Protein AF-A0A090R967-F1 (afdb_monomer_lite)

Sequence (434 aa):
MTPNPIERNLGIENNVPAENEMFYNRILKGMDFWNASFFCGSAAVIRRTALEDVGGIATQTITEDADTALNMHAKGWDSAYINKAMIAGLSPDTFGAYVTQRSRWAQGMIQIFMLNNPVLKRGLSWPQKICYLNSTIFWFFPLFRVVYLLAPLAYLLFDLQIFVGNASDFVAYAIPHLIISILINQQLFGKTRNTLFSEFYETILSVFLFLPVLSVIVSPRKPSFTVTPKGETTDHTHFSSLTPVLVGLTAIVAAAECWGVYRYMSYPIEQGQLAIVLVFNTLNLLLAMVCLGASLEKRQRRIEPRTECETQALIQINSQQSHATLNNASLSGARLTVHGNDHDLAPGDVFELTCYVAKPKQSQQEKAHLKPYRFAMRVHEASYLADGQSVHCELVDKTVTACGCLPTSHMVSAVAGKLVVNLKNNKRKVFHMP

pLDDT: mean 85.1, std 17.79, range [20.39, 98.56]

Organism: NCBI:txid754436

Secondary structure (DSSP, 8-state):
-PPPHHHHHHT-TTTS--TTHHIIIIIHHHHHHTT-----SSS----HHHHHHTTSS--SSS-HHHHHHHHHHHTT------------PPPPSSHHHHHHHHHHHHHHHHHHHHHS-TTT-TT--HHHHHHHHHHHHGGGHHHHHHHHHHHHHHHHHH--------HHHIIIIIHHHHHHHHHHHHHHHTTTS-TTHHHHHHHHHHHHHHHHHHHHHH-TT-----PPP-S--BSS-EE-TTHHHHHHHHHHHHHHHHHHHHHHHH-GGGHHHHHHHHHHHHHHHHHHHHHHHHTEE--B--SSPPEEEEEEEEEEETTEEEEEEEEEE-SSEEEEEEESSS-PPPTT-EEEEEEEEEPPPSSTTS---EEEEEEEEEEEEEEEETTEEEEEEEES-SS---SSPPPTHHHHHHHHHHHHHHHHH---------

Foldseek 3Di:
DPAALLCVLLVNRVPAFHPCLQCLVFLLQVLLVVQQNWFQPDPDDDDPVLCVVLVHFDDQFLRSGRLSRLSSQLVVDGDHHDSFPPDDDDHAQAPVLNLLVLLRLLLRLLLCCVPVNLCPRHSHDPSNSVSSVVSSVVSCLLVVLVCLLCVLVCCLPPVDCPDDDFLVVCVVPVVVVVVVVQVVCCVRDVVRGPPCVVVLVSNLSSLSNVVSNVCCVVPVRPDDDDDRDALDFAAAWDFAPCLVSLVVSLVSLVVSLVSLVVCCVVPVVCVSVSVVSSVSSVVSNVSSVSSSSSRGRHGGHDSWDKDAFFFWKWKADPRDIWIKTFGIDTLWWTKIFTADDPDDADQFDKIKIWGWAFDDDPDPPDDTDTDIAIFIWGFHDWDDDPRGIITTITGPDQDDDDDPHDHSVVVVVSRVVCVSVVVVVPPPDPDDDD

Structure (mmCIF, N/CA/C/O backbone):
data_AF-A0A090R967-F1
#
_entry.id   AF-A0A090R967-F1
#
loop_
_atom_site.group_PDB
_atom_site.id
_atom_site.type_symbol
_atom_site.label_atom_id
_atom_site.label_alt_id
_atom_site.label_comp_id
_atom_site.label_asym_id
_atom_site.label_entity_id
_atom_site.label_seq_id
_atom_site.pdbx_PDB_ins_code
_atom_site.Cartn_x
_atom_site.Cartn_y
_atom_site.Cartn_z
_atom_site.occupancy
_atom_site.B_iso_or_equiv
_atom_site.auth_seq_id
_atom_site.auth_comp_id
_atom_site.auth_asym_id
_atom_site.auth_atom_id
_atom_site.pdbx_PDB_model_num
ATOM 1 N N . MET A 1 1 ? -9.238 4.011 9.376 1.00 72.00 1 MET A N 1
ATOM 2 C CA . MET A 1 1 ? -8.072 3.414 10.069 1.00 72.00 1 MET A CA 1
ATOM 3 C C . MET A 1 1 ? -7.257 4.545 10.666 1.00 72.00 1 MET A C 1
ATOM 5 O O . MET A 1 1 ? -7.485 5.682 10.266 1.00 72.00 1 MET A O 1
ATOM 9 N N . THR A 1 2 ? -6.355 4.277 11.609 1.00 84.56 2 THR A N 1
ATOM 10 C CA . THR A 1 2 ? -5.343 5.285 11.962 1.00 84.56 2 THR A CA 1
ATOM 11 C C . THR A 1 2 ? -4.457 5.612 10.760 1.00 84.56 2 THR A C 1
ATOM 13 O O . THR A 1 2 ? -4.293 4.743 9.894 1.00 84.56 2 THR A O 1
ATOM 16 N N . PRO A 1 3 ? -3.878 6.824 10.696 1.00 87.44 3 PRO A N 1
ATOM 17 C CA . PRO A 1 3 ? -2.896 7.153 9.674 1.00 87.44 3 PRO A CA 1
ATOM 18 C C . PRO A 1 3 ? -1.759 6.140 9.667 1.00 87.44 3 PRO A C 1
ATOM 20 O O . PRO A 1 3 ? -1.312 5.696 10.729 1.00 87.44 3 PRO A O 1
ATOM 23 N N . ASN A 1 4 ? -1.309 5.762 8.476 1.00 90.69 4 ASN A N 1
ATOM 24 C CA . ASN A 1 4 ? -0.146 4.894 8.358 1.00 90.69 4 ASN A CA 1
ATOM 25 C C . ASN A 1 4 ? 1.138 5.689 8.713 1.00 90.69 4 ASN A C 1
ATOM 27 O O . ASN A 1 4 ? 1.113 6.926 8.760 1.00 90.69 4 ASN A O 1
ATOM 31 N N . PRO A 1 5 ? 2.270 5.021 8.997 1.00 91.62 5 PRO A N 1
ATOM 32 C CA . PRO A 1 5 ? 3.454 5.714 9.493 1.00 91.62 5 PRO A CA 1
ATOM 33 C C . PRO A 1 5 ? 4.063 6.641 8.438 1.00 91.62 5 PRO A C 1
ATOM 35 O O . PRO A 1 5 ? 4.605 7.675 8.806 1.00 91.62 5 PRO A O 1
ATOM 38 N N . ILE A 1 6 ? 3.911 6.343 7.144 1.00 92.81 6 ILE A N 1
ATOM 39 C CA . ILE A 1 6 ? 4.385 7.208 6.056 1.00 92.81 6 ILE A CA 1
ATOM 40 C C . ILE A 1 6 ? 3.635 8.548 6.073 1.00 92.81 6 ILE A C 1
ATOM 42 O O . ILE A 1 6 ? 4.260 9.608 6.100 1.00 92.81 6 ILE A O 1
ATOM 46 N N . GLU A 1 7 ? 2.300 8.509 6.115 1.00 92.62 7 GLU A N 1
ATOM 47 C CA . GLU A 1 7 ? 1.441 9.703 6.166 1.00 92.62 7 GLU A CA 1
ATOM 48 C C . GLU A 1 7 ? 1.761 10.557 7.394 1.00 92.62 7 GLU A C 1
ATOM 50 O O . GLU A 1 7 ? 1.967 11.767 7.285 1.00 92.62 7 GLU A O 1
ATOM 55 N N . ARG A 1 8 ? 1.871 9.906 8.557 1.00 91.56 8 ARG A N 1
ATOM 56 C CA . ARG A 1 8 ? 2.161 10.555 9.839 1.00 91.56 8 ARG A CA 1
ATOM 57 C C . ARG A 1 8 ? 3.545 11.203 9.855 1.00 91.56 8 ARG A C 1
ATOM 59 O O . ARG A 1 8 ? 3.697 12.358 10.264 1.00 91.56 8 ARG A O 1
ATOM 66 N N . ASN A 1 9 ? 4.571 10.479 9.412 1.00 93.31 9 ASN A N 1
ATOM 67 C CA . ASN A 1 9 ? 5.950 10.964 9.406 1.00 93.31 9 ASN A CA 1
ATOM 68 C C . ASN A 1 9 ? 6.103 12.179 8.482 1.00 93.31 9 ASN A C 1
ATOM 70 O O . ASN A 1 9 ? 6.743 13.157 8.861 1.00 93.31 9 ASN A O 1
ATOM 74 N N . LEU A 1 10 ? 5.393 12.201 7.352 1.00 92.69 10 LEU A N 1
ATOM 75 C CA . LEU A 1 10 ? 5.334 13.371 6.471 1.00 92.69 10 LEU A CA 1
ATOM 76 C C . LEU A 1 10 ? 4.393 14.482 6.971 1.00 92.69 10 LEU A C 1
ATOM 78 O O . LEU A 1 10 ? 4.529 15.626 6.552 1.00 92.69 10 LEU A O 1
ATOM 82 N N . GLY A 1 11 ? 3.489 14.198 7.914 1.00 92.00 11 GLY A N 1
ATOM 83 C CA . GLY A 1 11 ? 2.549 15.187 8.459 1.00 92.00 11 GLY A CA 1
ATOM 84 C C . GLY A 1 11 ? 1.418 15.540 7.495 1.00 92.00 11 GLY A C 1
ATOM 85 O O . GLY A 1 11 ? 0.964 16.684 7.464 1.00 92.00 11 GLY A O 1
ATOM 86 N N . ILE A 1 12 ? 1.015 14.583 6.661 1.00 90.94 12 ILE A N 1
ATOM 87 C CA . ILE A 1 12 ? 0.030 14.776 5.590 1.00 90.94 12 ILE A CA 1
ATOM 88 C C . ILE A 1 12 ? -1.289 14.041 5.849 1.00 90.94 12 ILE A C 1
ATOM 90 O O . ILE A 1 12 ? -2.208 14.148 5.043 1.00 90.94 12 ILE A O 1
ATOM 94 N N . GLU A 1 13 ? -1.421 13.344 6.978 1.00 87.88 13 GLU A N 1
ATOM 95 C CA . GLU A 1 13 ? -2.525 12.433 7.300 1.00 87.88 13 GLU A CA 1
ATOM 96 C C . GLU A 1 13 ? -3.933 13.049 7.237 1.00 87.88 13 GLU A C 1
ATOM 98 O O . GLU A 1 13 ? -4.903 12.344 6.977 1.00 87.88 13 GLU A O 1
ATOM 103 N N . ASN A 1 14 ? -4.056 14.362 7.450 1.00 85.38 14 ASN A N 1
ATOM 104 C CA . ASN A 1 14 ? -5.340 15.073 7.423 1.00 85.38 14 ASN A CA 1
ATOM 105 C C . ASN A 1 14 ? -5.649 15.721 6.063 1.00 85.38 14 ASN A C 1
ATOM 107 O O . ASN A 1 14 ? -6.756 16.218 5.855 1.00 85.38 14 ASN A O 1
ATOM 111 N N . ASN A 1 15 ? -4.672 15.740 5.153 1.00 87.31 15 ASN A N 1
ATOM 112 C CA . ASN A 1 15 ? -4.736 16.474 3.888 1.00 87.31 15 ASN A CA 1
ATOM 113 C C . ASN A 1 15 ? -4.843 15.555 2.668 1.00 87.31 15 ASN A C 1
ATOM 115 O O . ASN A 1 15 ? -5.140 16.031 1.572 1.00 87.31 15 ASN A O 1
ATOM 119 N N . VAL A 1 16 ? -4.598 14.255 2.836 1.00 89.44 16 VAL A N 1
ATOM 120 C CA . VAL A 1 16 ? -4.599 13.284 1.738 1.00 89.44 16 VAL A CA 1
ATOM 121 C C . VAL A 1 16 ? -5.492 12.091 2.070 1.00 89.44 16 VAL A C 1
ATOM 123 O O . VAL A 1 16 ? -5.590 11.710 3.236 1.00 89.44 16 VAL A O 1
ATOM 126 N N . PRO A 1 17 ? -6.154 11.480 1.071 1.00 91.44 17 PRO A N 1
ATOM 127 C CA . PRO A 1 17 ? -6.833 10.209 1.277 1.00 91.44 17 PRO A CA 1
ATOM 128 C C . PRO A 1 17 ? -5.838 9.141 1.732 1.00 91.44 17 PRO A C 1
ATOM 130 O O . PRO A 1 17 ? -4.740 9.044 1.175 1.00 91.44 17 PRO A O 1
ATOM 133 N N . ALA A 1 18 ? -6.246 8.322 2.700 1.00 90.75 18 ALA A N 1
ATOM 134 C CA . ALA A 1 18 ? -5.412 7.229 3.170 1.00 90.75 18 ALA A CA 1
ATOM 135 C C . ALA A 1 18 ? -5.142 6.219 2.044 1.00 90.75 18 ALA A C 1
ATOM 137 O O . ALA A 1 18 ? -5.980 5.995 1.166 1.00 90.75 18 ALA A O 1
ATOM 138 N N . GLU A 1 19 ? -3.978 5.573 2.071 1.00 90.94 19 GLU A N 1
ATOM 139 C CA . GLU A 1 19 ? -3.547 4.650 1.011 1.00 90.94 19 GLU A CA 1
ATOM 140 C C . GLU A 1 19 ? -4.614 3.591 0.641 1.00 90.94 19 GLU A C 1
ATOM 142 O O . GLU A 1 19 ? -4.862 3.316 -0.538 1.00 90.94 19 GLU A O 1
ATOM 147 N N . ASN A 1 20 ? -5.277 3.016 1.642 1.00 91.38 20 ASN A N 1
ATOM 148 C CA . ASN A 1 20 ? -6.275 1.959 1.485 1.00 91.38 20 ASN A CA 1
ATOM 149 C C . ASN A 1 20 ? -7.605 2.439 0.865 1.00 91.38 20 ASN A C 1
ATOM 151 O O . ASN A 1 20 ? -8.384 1.607 0.394 1.00 91.38 20 ASN A O 1
ATOM 155 N N . GLU A 1 21 ? -7.871 3.750 0.825 1.00 92.56 21 GLU A N 1
ATOM 156 C CA . GLU A 1 21 ? -9.121 4.315 0.304 1.00 92.56 21 GLU A CA 1
ATOM 157 C C . GLU A 1 21 ? -9.318 3.992 -1.182 1.00 92.56 21 GLU A C 1
ATOM 159 O O . GLU A 1 21 ? -10.442 3.707 -1.599 1.00 92.56 21 GLU A O 1
ATOM 164 N N . MET A 1 22 ? -8.238 3.980 -1.973 1.00 94.94 22 MET A N 1
ATOM 165 C CA . MET A 1 22 ? -8.274 3.616 -3.397 1.00 94.94 22 MET A CA 1
ATOM 166 C C . MET A 1 22 ? -8.799 2.193 -3.601 1.00 94.94 22 MET A C 1
ATOM 168 O O . MET A 1 22 ? -9.649 1.956 -4.464 1.00 94.94 22 MET A O 1
ATOM 172 N N . PHE A 1 23 ? -8.333 1.250 -2.780 1.00 95.94 23 PHE A N 1
ATOM 173 C CA . PHE A 1 23 ? -8.752 -0.138 -2.881 1.00 95.94 23 PHE A CA 1
ATOM 174 C C . PHE A 1 23 ? -10.202 -0.316 -2.426 1.00 95.94 23 PHE A C 1
ATOM 176 O O . PHE A 1 23 ? -11.043 -0.735 -3.219 1.00 95.94 23 PHE A O 1
ATOM 183 N N . TYR A 1 24 ? -10.525 0.063 -1.187 1.00 95.06 24 TYR A N 1
ATOM 184 C CA . TYR A 1 24 ? -11.840 -0.220 -0.608 1.00 95.06 24 TYR A CA 1
ATOM 185 C C . TYR A 1 24 ? -12.973 0.592 -1.256 1.00 95.06 24 TYR A C 1
ATOM 187 O O . TYR A 1 24 ? -14.049 0.054 -1.495 1.00 95.06 24 TYR A O 1
ATOM 195 N N . ASN A 1 25 ? -12.754 1.856 -1.634 1.00 93.94 25 ASN A N 1
ATOM 196 C CA . ASN A 1 25 ? -13.851 2.676 -2.164 1.00 93.94 25 ASN A CA 1
ATOM 197 C C . ASN A 1 25 ? -14.057 2.578 -3.673 1.00 93.94 25 ASN A C 1
ATOM 199 O O . ASN A 1 25 ? -15.150 2.900 -4.156 1.00 93.94 25 ASN A O 1
ATOM 203 N N . ARG A 1 26 ? -13.020 2.195 -4.427 1.00 94.94 26 ARG A N 1
ATOM 204 C CA . ARG A 1 26 ? -13.062 2.158 -5.895 1.00 94.94 26 ARG A CA 1
ATOM 205 C C . ARG A 1 26 ? -12.810 0.769 -6.443 1.00 94.94 26 ARG A C 1
ATOM 207 O O . ARG A 1 26 ? -13.709 0.226 -7.077 1.00 94.94 26 ARG A O 1
ATOM 214 N N . ILE A 1 27 ? -11.633 0.199 -6.195 1.00 96.44 27 ILE A N 1
ATOM 215 C CA . ILE A 1 27 ? -11.223 -1.058 -6.837 1.00 96.44 27 ILE A CA 1
ATOM 216 C C . ILE A 1 27 ? -12.122 -2.211 -6.394 1.00 96.44 27 ILE A C 1
ATOM 218 O O . ILE A 1 27 ? -12.746 -2.841 -7.239 1.00 96.44 27 ILE A O 1
ATOM 222 N N . LEU A 1 28 ? -12.261 -2.448 -5.088 1.00 96.56 28 LEU A N 1
ATOM 223 C CA . LEU A 1 28 ? -13.041 -3.568 -4.561 1.00 96.56 28 LEU A CA 1
ATOM 224 C C . LEU A 1 28 ? -14.531 -3.436 -4.903 1.00 96.56 28 LEU A C 1
ATOM 226 O O . LEU A 1 28 ? -15.175 -4.418 -5.256 1.00 96.56 28 LEU A O 1
ATOM 230 N N . LYS A 1 29 ? -15.055 -2.203 -4.910 1.00 95.25 29 LYS A N 1
ATOM 231 C CA . LYS A 1 29 ? -16.402 -1.904 -5.418 1.00 95.25 29 LYS A CA 1
ATOM 232 C C . LYS A 1 29 ? -16.549 -2.230 -6.911 1.00 95.25 29 LYS A C 1
ATOM 234 O O . LYS A 1 29 ? -17.600 -2.698 -7.328 1.00 95.25 29 LYS A O 1
ATOM 239 N N . GLY A 1 30 ? -15.522 -1.975 -7.721 1.00 96.25 30 GLY A N 1
ATOM 240 C CA . GLY A 1 30 ? -15.501 -2.358 -9.134 1.00 96.25 30 GLY A CA 1
ATOM 241 C C . GLY A 1 30 ? -15.403 -3.872 -9.337 1.00 96.25 30 GLY A C 1
ATOM 242 O O . GLY A 1 30 ? -16.064 -4.412 -10.215 1.00 96.25 30 GLY A O 1
ATOM 243 N N . MET A 1 31 ? -14.630 -4.570 -8.503 1.00 97.69 31 MET A N 1
ATOM 244 C CA . MET A 1 31 ? -14.539 -6.036 -8.516 1.00 97.69 31 MET A CA 1
ATOM 245 C C . MET A 1 31 ? -15.858 -6.702 -8.112 1.00 97.69 31 MET A C 1
ATOM 247 O O . MET A 1 31 ? -16.182 -7.775 -8.612 1.00 97.69 31 MET A O 1
ATOM 251 N N . ASP A 1 32 ? -16.636 -6.061 -7.240 1.00 97.88 32 ASP A N 1
ATOM 252 C CA . ASP A 1 32 ? -17.948 -6.550 -6.814 1.00 97.88 32 ASP A CA 1
ATOM 253 C C . ASP A 1 32 ? -18.936 -6.702 -7.977 1.00 97.88 32 ASP A C 1
ATOM 255 O O . ASP A 1 32 ? -19.642 -7.701 -8.059 1.00 97.88 32 ASP A O 1
ATOM 259 N N . PHE A 1 33 ? -18.911 -5.771 -8.940 1.00 97.12 33 PHE A N 1
ATOM 260 C CA . PHE A 1 33 ? -19.710 -5.862 -10.170 1.00 97.12 33 PHE A CA 1
ATOM 261 C C . PHE A 1 33 ? -19.442 -7.161 -10.949 1.00 97.12 33 PHE A C 1
ATOM 263 O O . PHE A 1 33 ? -20.332 -7.690 -11.609 1.00 97.12 33 PHE A O 1
ATOM 270 N N . TRP A 1 34 ? -18.224 -7.691 -10.842 1.00 97.62 34 TRP A N 1
ATOM 271 C CA . TRP A 1 34 ? -17.789 -8.920 -11.498 1.00 97.62 34 TRP A CA 1
ATOM 272 C C . TRP A 1 34 ? -17.828 -10.149 -10.582 1.00 97.62 34 TRP A C 1
ATOM 274 O O . TRP A 1 34 ? -17.200 -11.156 -10.907 1.00 97.62 34 TRP A O 1
ATOM 284 N N . ASN A 1 35 ? -18.535 -10.080 -9.445 1.00 97.88 35 ASN A N 1
ATOM 285 C CA . ASN A 1 35 ? -18.604 -11.155 -8.451 1.00 97.88 35 ASN A CA 1
ATOM 286 C C . ASN A 1 35 ? -17.208 -11.632 -8.002 1.00 97.88 35 ASN A C 1
ATOM 288 O O . ASN A 1 35 ? -16.918 -12.826 -7.930 1.00 97.88 35 ASN A O 1
ATOM 292 N N . ALA A 1 36 ? -16.301 -10.677 -7.789 1.00 97.75 36 ALA A N 1
ATOM 293 C CA . ALA A 1 36 ? -14.900 -10.926 -7.459 1.00 97.75 36 ALA A CA 1
ATOM 294 C C . ALA A 1 36 ? -14.447 -10.150 -6.210 1.00 97.75 36 ALA A C 1
ATOM 296 O O . ALA A 1 36 ? -13.255 -9.925 -6.000 1.00 97.75 36 ALA A O 1
ATOM 297 N N . SER A 1 37 ? -15.391 -9.710 -5.375 1.00 96.75 37 SER A N 1
ATOM 298 C CA . SER A 1 37 ? -15.096 -9.074 -4.091 1.00 96.75 37 SER A CA 1
ATOM 299 C C . SER A 1 37 ? -14.587 -10.114 -3.086 1.00 96.75 37 SER A C 1
ATOM 301 O O . SER A 1 37 ? -15.345 -10.897 -2.522 1.00 96.75 37 SER A O 1
ATOM 303 N N . PHE A 1 38 ? -13.273 -10.155 -2.883 1.00 96.44 38 PHE A N 1
ATOM 304 C CA . PHE A 1 38 ? -12.630 -11.206 -2.098 1.00 96.44 38 PHE A CA 1
ATOM 305 C C . PHE A 1 38 ? -12.482 -10.854 -0.609 1.00 96.44 38 PHE A C 1
ATOM 307 O O . PHE A 1 38 ? -12.497 -9.692 -0.193 1.00 96.44 38 PHE A O 1
ATOM 314 N N . PHE A 1 39 ? -12.327 -11.894 0.208 1.00 96.62 39 PHE A N 1
ATOM 315 C CA . PHE A 1 39 ? -12.120 -11.793 1.650 1.00 96.62 39 PHE A CA 1
ATOM 316 C C . PHE A 1 39 ? -10.747 -11.178 1.966 1.00 96.62 39 PHE A C 1
ATOM 318 O O . PHE A 1 39 ? -9.720 -11.695 1.544 1.00 96.62 39 PHE A O 1
ATOM 325 N N . CYS A 1 40 ? -10.739 -10.077 2.726 1.00 94.25 40 CYS A N 1
ATOM 326 C CA . CYS A 1 40 ? -9.536 -9.312 3.097 1.00 94.25 40 CYS A CA 1
ATOM 327 C C . CYS A 1 40 ? -9.112 -9.532 4.568 1.00 94.25 40 CYS A C 1
ATOM 329 O O . CYS A 1 40 ? -8.664 -8.602 5.244 1.00 94.25 40 CYS A O 1
ATOM 331 N N . GLY A 1 41 ? -9.383 -10.717 5.120 1.00 90.88 41 GLY A N 1
ATOM 332 C CA . GLY A 1 41 ? -8.914 -11.153 6.443 1.00 90.88 41 GLY A CA 1
ATOM 333 C C . GLY A 1 41 ? -9.745 -10.658 7.627 1.00 90.88 41 GLY A C 1
ATOM 334 O O . GLY A 1 41 ? -9.776 -11.292 8.680 1.00 90.88 41 GLY A O 1
ATOM 335 N N . SER A 1 42 ? -10.481 -9.555 7.477 1.00 91.19 42 SER A N 1
ATOM 336 C CA . SER A 1 42 ? -11.393 -9.037 8.503 1.00 91.19 42 SER A CA 1
ATOM 337 C C . SER A 1 42 ? -12.599 -8.317 7.894 1.00 91.19 42 SER A C 1
ATOM 339 O O . SER A 1 42 ? -12.692 -8.162 6.679 1.00 91.19 42 SER A O 1
ATOM 341 N N . ALA A 1 43 ? -13.531 -7.883 8.751 1.00 93.06 43 ALA A N 1
ATOM 342 C CA . ALA A 1 43 ? -14.757 -7.166 8.379 1.00 93.06 43 ALA A CA 1
ATOM 343 C C . ALA A 1 43 ? -15.606 -7.859 7.297 1.00 93.06 43 ALA A C 1
ATOM 345 O O . ALA A 1 43 ? -16.246 -7.198 6.481 1.00 93.06 43 ALA A O 1
ATOM 346 N N . ALA A 1 44 ? -15.631 -9.190 7.318 1.00 94.31 44 ALA A N 1
ATOM 347 C CA . ALA A 1 44 ? -16.403 -10.013 6.400 1.00 94.31 44 ALA A CA 1
ATOM 348 C C . ALA A 1 44 ? -17.301 -10.983 7.172 1.00 94.31 44 ALA A C 1
ATOM 350 O O . ALA A 1 44 ? -16.990 -11.387 8.294 1.00 94.31 44 ALA A O 1
ATOM 351 N N . VAL A 1 45 ? -18.410 -11.370 6.547 1.00 95.88 45 VAL A N 1
ATOM 352 C CA . VAL A 1 45 ? -19.283 -12.445 7.023 1.00 95.88 45 VAL A CA 1
ATOM 353 C C . VAL A 1 45 ? -19.249 -13.544 5.977 1.00 95.88 45 VAL A C 1
ATOM 355 O O . VAL A 1 45 ? -19.558 -13.299 4.814 1.00 95.88 45 VAL A O 1
ATOM 358 N N . ILE A 1 46 ? -18.862 -14.747 6.391 1.00 96.44 46 ILE A N 1
ATOM 359 C CA . ILE A 1 46 ? -18.693 -15.892 5.496 1.00 96.44 46 ILE A CA 1
ATOM 360 C C . ILE A 1 46 ? -19.759 -16.930 5.830 1.00 96.44 46 ILE A C 1
ATOM 362 O O . ILE A 1 46 ? -19.973 -17.278 6.994 1.00 96.44 46 ILE A O 1
ATOM 366 N N . ARG A 1 47 ? -20.442 -17.443 4.802 1.00 97.38 47 ARG A N 1
ATOM 367 C CA . ARG A 1 47 ? -21.395 -18.541 4.966 1.00 97.38 47 ARG A CA 1
ATOM 368 C C . ARG A 1 47 ? -20.637 -19.809 5.355 1.00 97.38 47 ARG A C 1
ATOM 370 O O . ARG A 1 47 ? -19.821 -20.300 4.583 1.00 97.38 47 ARG A O 1
ATOM 377 N N . ARG A 1 48 ? -20.962 -20.375 6.519 1.00 97.56 48 ARG A N 1
ATOM 378 C CA . ARG A 1 48 ? -20.300 -21.578 7.046 1.00 97.56 48 ARG A CA 1
ATOM 379 C C . ARG A 1 48 ? -20.310 -22.755 6.068 1.00 97.56 48 ARG A C 1
ATOM 381 O O . ARG A 1 48 ? -19.264 -23.340 5.839 1.00 97.56 48 ARG A O 1
ATOM 388 N N . THR A 1 49 ? -21.452 -23.049 5.446 1.00 97.81 49 THR A N 1
ATOM 389 C CA . THR A 1 49 ? -21.566 -24.159 4.483 1.00 97.81 49 THR A CA 1
ATOM 390 C C . THR A 1 49 ? -20.685 -23.963 3.250 1.00 97.81 49 THR A C 1
ATOM 392 O O . THR A 1 49 ? -20.163 -24.933 2.721 1.00 97.81 49 THR A O 1
ATOM 395 N N . ALA A 1 50 ? -20.485 -22.717 2.812 1.00 96.69 50 ALA A N 1
ATOM 396 C CA . ALA A 1 50 ? -19.594 -22.401 1.699 1.00 96.69 50 ALA A CA 1
ATOM 397 C C . ALA A 1 50 ? -18.120 -22.583 2.085 1.00 96.69 50 ALA A C 1
ATOM 399 O O . ALA A 1 50 ? -17.324 -23.076 1.291 1.00 96.69 50 ALA A O 1
ATOM 400 N N . LEU A 1 51 ? -17.771 -22.220 3.323 1.00 97.44 51 LEU A N 1
ATOM 401 C CA . LEU A 1 51 ? -16.434 -22.427 3.868 1.00 97.44 51 LEU A CA 1
ATOM 402 C C . LEU A 1 51 ? -16.118 -23.920 4.051 1.00 97.44 51 LEU A C 1
ATOM 404 O O . LEU A 1 51 ? -15.034 -24.365 3.693 1.00 97.44 51 LEU A O 1
ATOM 408 N N . GLU A 1 52 ? -17.062 -24.702 4.577 1.00 97.88 52 GLU A N 1
ATOM 409 C CA . GLU A 1 52 ? -16.918 -26.157 4.723 1.00 97.88 52 GLU A CA 1
ATOM 410 C C . GLU A 1 52 ? -16.817 -26.854 3.359 1.00 97.88 52 GLU A C 1
ATOM 412 O O . GLU A 1 52 ? -15.988 -27.746 3.196 1.00 97.88 52 GLU A O 1
ATOM 417 N N . ASP A 1 53 ? -17.579 -26.397 2.360 1.00 97.50 53 ASP A N 1
ATOM 418 C CA . ASP A 1 53 ? -17.500 -26.912 0.992 1.00 97.50 53 ASP A CA 1
ATOM 419 C C . ASP A 1 53 ? -16.082 -26.758 0.413 1.00 97.50 53 ASP A C 1
ATOM 421 O O . ASP A 1 53 ? -15.532 -27.715 -0.127 1.00 97.50 53 ASP A O 1
ATOM 425 N N . VAL A 1 54 ? -15.412 -25.614 0.583 1.00 96.94 54 VAL A N 1
ATOM 426 C CA . VAL A 1 54 ? -14.018 -25.439 0.113 1.00 96.94 54 VAL A CA 1
ATOM 427 C C . VAL A 1 54 ? -12.950 -26.090 1.003 1.00 96.94 54 VAL A C 1
ATOM 429 O O . VAL A 1 54 ? -11.766 -25.980 0.690 1.00 96.94 54 VAL A O 1
ATOM 432 N N . GLY A 1 55 ? -13.338 -26.796 2.069 1.00 96.81 55 GLY A N 1
ATOM 433 C CA . GLY A 1 55 ? -12.406 -27.466 2.982 1.00 96.81 55 GLY A CA 1
ATOM 434 C C . GLY A 1 55 ? -11.856 -26.575 4.100 1.00 96.81 55 GLY A C 1
ATOM 435 O O . GLY A 1 55 ? -10.846 -26.915 4.711 1.00 96.81 55 GLY A O 1
ATOM 436 N N . GLY A 1 56 ? -12.515 -25.453 4.396 1.00 96.88 56 GLY A N 1
ATOM 437 C CA . GLY A 1 56 ? -12.109 -24.510 5.434 1.00 96.88 56 GLY A CA 1
ATOM 438 C C . GLY A 1 56 ? -11.274 -23.339 4.910 1.00 96.88 56 GLY A C 1
ATOM 439 O O . GLY A 1 56 ? -11.308 -22.995 3.730 1.00 96.88 56 GLY A O 1
ATOM 440 N N . ILE A 1 57 ? -10.547 -22.691 5.824 1.00 97.31 57 ILE A N 1
ATOM 441 C CA . ILE A 1 57 ? -9.615 -21.606 5.491 1.00 97.31 57 ILE A CA 1
ATOM 442 C C . ILE A 1 57 ? -8.401 -22.200 4.766 1.00 97.31 57 ILE A C 1
ATOM 444 O O . ILE A 1 57 ? -7.814 -23.178 5.230 1.00 97.31 57 ILE A O 1
ATOM 448 N N . ALA A 1 58 ? -8.028 -21.605 3.636 1.00 95.94 58 ALA A N 1
ATOM 449 C CA . ALA A 1 58 ? -6.890 -22.027 2.832 1.00 95.94 58 ALA A CA 1
ATOM 450 C C . ALA A 1 58 ? -5.570 -21.899 3.610 1.00 95.94 58 ALA A C 1
ATOM 452 O O . ALA A 1 58 ? -5.340 -20.925 4.316 1.00 95.94 58 ALA A O 1
ATOM 453 N N . THR A 1 59 ? -4.677 -22.876 3.455 1.00 93.50 59 THR A N 1
ATOM 454 C CA . THR A 1 59 ? -3.384 -22.933 4.168 1.00 93.50 59 THR A CA 1
ATOM 455 C C . THR A 1 59 ? -2.180 -22.951 3.227 1.00 93.50 59 THR A C 1
ATOM 457 O O . THR A 1 59 ? -1.040 -23.069 3.671 1.00 93.50 59 THR A O 1
ATOM 460 N N . GLN A 1 60 ? -2.416 -22.855 1.915 1.00 90.38 60 GLN A N 1
ATOM 461 C CA . GLN A 1 60 ? -1.372 -22.967 0.897 1.00 90.38 60 GLN A CA 1
ATOM 462 C C . GLN A 1 60 ? -0.490 -21.713 0.818 1.00 90.38 60 GLN A C 1
ATOM 464 O O . GLN A 1 60 ? 0.671 -21.805 0.414 1.00 90.38 60 GLN A O 1
ATOM 469 N N . THR A 1 61 ? -1.034 -20.554 1.189 1.00 93.38 61 THR A N 1
ATOM 470 C CA . THR A 1 61 ? -0.372 -19.249 1.103 1.00 93.38 61 THR A CA 1
ATOM 471 C C . THR A 1 61 ? -0.482 -18.492 2.427 1.00 93.38 61 THR A C 1
ATOM 473 O O . THR A 1 61 ? -1.348 -18.780 3.249 1.00 93.38 61 THR A O 1
ATOM 476 N N . ILE A 1 62 ? 0.392 -17.505 2.644 1.00 92.25 62 ILE A N 1
ATOM 477 C CA . ILE A 1 62 ? 0.388 -16.651 3.854 1.00 92.25 62 ILE A CA 1
ATOM 478 C C . ILE A 1 62 ? -0.672 -15.527 3.822 1.00 92.25 62 ILE A C 1
ATOM 480 O O . ILE A 1 62 ? -0.692 -14.651 4.696 1.00 92.25 62 ILE A O 1
ATOM 484 N N . THR A 1 63 ? -1.480 -15.505 2.763 1.00 93.88 63 THR A N 1
ATOM 485 C CA . THR A 1 63 ? -2.672 -14.668 2.575 1.00 93.88 63 THR A CA 1
ATOM 486 C C . THR A 1 63 ? -3.870 -15.600 2.450 1.00 93.88 63 THR A C 1
ATOM 488 O O . THR A 1 63 ? -4.477 -15.742 1.386 1.00 93.88 63 THR A O 1
ATOM 491 N N . GLU A 1 64 ? -4.146 -16.292 3.553 1.00 95.88 64 GLU A N 1
ATOM 492 C CA . GLU A 1 64 ? -5.186 -17.307 3.685 1.00 95.88 64 GLU A CA 1
ATOM 493 C C . GLU A 1 64 ? -6.569 -16.775 3.310 1.00 95.88 64 GLU A C 1
ATOM 495 O O . GLU A 1 64 ? -7.427 -17.504 2.819 1.00 95.88 64 GLU A O 1
ATOM 500 N N . ASP A 1 65 ? -6.779 -15.483 3.519 1.00 96.75 65 ASP A N 1
ATOM 501 C CA . ASP A 1 65 ? -8.020 -14.774 3.286 1.00 96.75 65 ASP A CA 1
ATOM 502 C C . ASP A 1 65 ? -8.398 -14.710 1.800 1.00 96.75 65 ASP A C 1
ATOM 504 O O . ASP A 1 65 ? -9.424 -15.264 1.388 1.00 96.75 65 ASP A O 1
ATOM 508 N N . ALA A 1 66 ? -7.544 -14.096 0.983 1.00 97.38 66 ALA A N 1
ATOM 509 C CA . ALA A 1 66 ? -7.757 -13.957 -0.451 1.00 97.38 66 ALA A CA 1
ATOM 510 C C . ALA A 1 66 ? -7.732 -15.321 -1.158 1.00 97.38 66 ALA A C 1
ATOM 512 O O . ALA A 1 66 ? -8.513 -15.554 -2.082 1.00 97.38 66 ALA A O 1
ATOM 513 N N . ASP A 1 67 ? -6.883 -16.239 -0.690 1.00 97.81 67 ASP A N 1
ATOM 514 C CA . ASP A 1 67 ? -6.782 -17.605 -1.205 1.00 97.81 67 ASP A CA 1
ATOM 515 C C . ASP A 1 67 ? -8.066 -18.415 -0.935 1.00 97.81 67 ASP A C 1
ATOM 517 O O . ASP A 1 67 ? -8.604 -19.081 -1.823 1.00 97.81 67 ASP A O 1
ATOM 521 N N . THR A 1 68 ? -8.647 -18.279 0.264 1.00 98.31 68 THR A N 1
ATOM 522 C CA . THR A 1 68 ? -9.950 -18.884 0.589 1.00 98.31 68 THR A CA 1
ATOM 523 C C . THR A 1 68 ? -11.047 -18.346 -0.325 1.00 98.31 68 THR A C 1
ATOM 525 O O . THR A 1 68 ? -11.799 -19.130 -0.906 1.00 98.31 68 THR A O 1
ATOM 528 N N . ALA A 1 69 ? -11.131 -17.025 -0.505 1.00 98.06 69 ALA A N 1
ATOM 529 C CA . ALA A 1 69 ? -12.142 -16.421 -1.373 1.00 98.06 69 ALA A CA 1
ATOM 530 C C . ALA A 1 69 ? -12.011 -16.878 -2.834 1.00 98.06 69 ALA A C 1
ATOM 532 O O . ALA A 1 69 ? -13.017 -17.204 -3.465 1.00 98.06 69 ALA A O 1
ATOM 533 N N . LEU A 1 70 ? -10.781 -16.996 -3.339 1.00 98.38 70 LEU A N 1
ATOM 534 C CA . LEU A 1 70 ? -10.508 -17.531 -4.670 1.00 98.38 70 LEU A CA 1
ATOM 535 C C . LEU A 1 70 ? -11.035 -18.966 -4.827 1.00 98.38 70 LEU A C 1
ATOM 537 O O . LEU A 1 70 ? -11.621 -19.310 -5.856 1.00 98.38 70 LEU A O 1
ATOM 541 N N . ASN A 1 71 ? -10.849 -19.812 -3.810 1.00 98.31 71 ASN A N 1
ATOM 542 C CA . ASN A 1 71 ? -11.377 -21.177 -3.798 1.00 98.31 71 ASN A CA 1
ATOM 543 C C . ASN A 1 71 ? -12.913 -21.205 -3.740 1.00 98.31 71 ASN A C 1
ATOM 545 O O . ASN A 1 71 ? -13.527 -22.024 -4.423 1.00 98.31 71 ASN A O 1
ATOM 549 N N . MET A 1 72 ? -13.534 -20.293 -2.988 1.00 98.44 72 MET A N 1
ATOM 550 C CA . MET A 1 72 ? -14.995 -20.173 -2.895 1.00 98.44 72 MET A CA 1
ATOM 551 C C . MET A 1 72 ? -15.618 -19.739 -4.220 1.00 98.44 72 MET A C 1
ATOM 553 O O . MET A 1 72 ? -16.538 -20.397 -4.706 1.00 98.44 72 MET A O 1
ATOM 557 N N . HIS A 1 73 ? -15.077 -18.696 -4.853 1.00 98.56 73 HIS A N 1
ATOM 558 C CA . HIS A 1 73 ? -15.535 -18.246 -6.171 1.00 98.56 73 HIS A CA 1
ATOM 559 C C . HIS A 1 73 ? -15.338 -19.321 -7.241 1.00 98.56 73 HIS A C 1
ATOM 561 O O . HIS A 1 73 ? -16.211 -19.520 -8.078 1.00 98.56 73 HIS A O 1
ATOM 567 N N . ALA A 1 74 ? -14.238 -20.078 -7.188 1.00 98.31 74 ALA A N 1
ATOM 568 C CA . ALA A 1 74 ? -14.003 -21.193 -8.107 1.00 98.31 74 ALA A CA 1
ATOM 569 C C . ALA A 1 74 ? -14.996 -22.357 -7.928 1.00 98.31 74 ALA A C 1
ATOM 571 O O . ALA A 1 74 ? -15.193 -23.139 -8.856 1.00 98.31 74 ALA A O 1
ATOM 572 N N . LYS A 1 75 ? -15.631 -22.476 -6.756 1.00 97.94 75 LYS A N 1
ATOM 573 C CA . LYS A 1 75 ? -16.737 -23.412 -6.505 1.00 97.94 75 LYS A CA 1
ATOM 574 C C . LYS A 1 75 ? -18.120 -22.842 -6.845 1.00 97.94 75 LYS A C 1
ATOM 576 O O . LYS A 1 75 ? -19.116 -23.533 -6.660 1.00 97.94 75 LYS A O 1
ATOM 581 N N . GLY A 1 76 ? -18.190 -21.619 -7.371 1.00 97.44 76 GLY A N 1
ATOM 582 C CA . GLY A 1 76 ? -19.443 -20.986 -7.781 1.00 97.44 76 GLY A CA 1
ATOM 583 C C . GLY A 1 76 ? -20.205 -20.295 -6.650 1.00 97.44 76 GLY A C 1
ATOM 584 O O . GLY A 1 76 ? -21.374 -19.973 -6.828 1.00 97.44 76 GLY A O 1
ATOM 585 N N . TRP A 1 77 ? -19.575 -20.062 -5.493 1.00 98.38 77 TRP A N 1
ATOM 586 C CA . TRP A 1 77 ? -20.151 -19.186 -4.473 1.00 98.38 77 TRP A CA 1
ATOM 587 C C . TRP A 1 77 ? -20.022 -17.723 -4.893 1.00 98.38 77 TRP A C 1
ATOM 589 O O . TRP A 1 77 ? -19.013 -17.342 -5.479 1.00 98.38 77 TRP A O 1
ATOM 599 N N . ASP A 1 78 ? -21.009 -16.905 -4.540 1.00 97.69 78 ASP A N 1
ATOM 600 C CA . ASP A 1 78 ? -21.004 -15.467 -4.814 1.00 97.69 78 ASP A CA 1
ATOM 601 C C . ASP A 1 78 ? -20.485 -14.649 -3.624 1.00 97.69 78 ASP A C 1
ATOM 603 O O . ASP A 1 78 ? -20.538 -15.080 -2.465 1.00 97.69 78 ASP A O 1
ATOM 607 N N . SER A 1 79 ? -20.028 -13.430 -3.905 1.00 97.19 79 SER A N 1
ATOM 608 C CA . SER A 1 79 ? -19.671 -12.422 -2.906 1.00 97.19 79 SER A CA 1
ATOM 609 C C . SER A 1 79 ? -20.405 -11.102 -3.145 1.00 97.19 79 SER A C 1
ATOM 611 O O . SER A 1 79 ? -20.905 -10.830 -4.232 1.00 97.19 79 SER A O 1
ATOM 613 N N . ALA A 1 80 ? -20.479 -10.278 -2.099 1.00 96.94 80 ALA A N 1
ATOM 614 C CA . ALA A 1 80 ? -21.056 -8.941 -2.168 1.00 96.94 80 ALA A CA 1
ATOM 615 C C . ALA A 1 80 ? -20.262 -7.974 -1.283 1.00 96.94 80 ALA A C 1
ATOM 617 O O . ALA A 1 80 ? -19.924 -8.300 -0.140 1.00 96.94 80 ALA A O 1
ATOM 618 N N . TYR A 1 81 ? -20.009 -6.766 -1.783 1.00 97.19 81 TYR A N 1
ATOM 619 C CA . TYR A 1 81 ? -19.250 -5.734 -1.091 1.00 97.19 81 TYR A CA 1
ATOM 620 C C . TYR A 1 81 ? -20.108 -4.508 -0.786 1.00 97.19 81 TYR A C 1
ATOM 622 O O . TYR A 1 81 ? -20.547 -3.764 -1.663 1.00 97.19 81 TYR A O 1
ATOM 630 N N . ILE A 1 82 ? -20.286 -4.235 0.505 1.00 9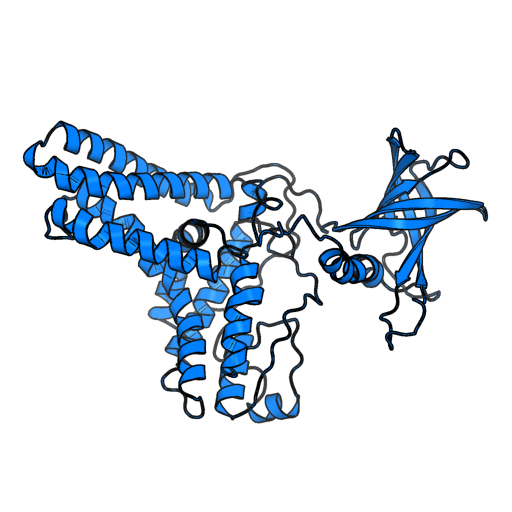4.12 82 ILE A N 1
ATOM 631 C CA . ILE A 1 82 ? -20.950 -3.020 0.970 1.00 94.12 82 ILE A CA 1
ATOM 632 C C . ILE A 1 82 ? -19.870 -2.001 1.317 1.00 94.12 82 ILE A C 1
ATOM 634 O O . ILE A 1 82 ? -19.213 -2.114 2.352 1.00 94.12 82 ILE A O 1
ATOM 638 N N . ASN A 1 83 ? -19.724 -0.970 0.478 1.00 92.69 83 ASN A N 1
ATOM 639 C CA . ASN A 1 83 ? -18.815 0.143 0.750 1.00 92.69 83 ASN A CA 1
ATOM 640 C C . ASN A 1 83 ? -19.370 1.055 1.862 1.00 92.69 83 ASN A C 1
ATOM 642 O O . ASN A 1 83 ? -19.895 2.144 1.616 1.00 92.69 83 ASN A O 1
ATOM 646 N N . LYS A 1 84 ? -19.300 0.565 3.098 1.00 88.38 84 LYS A N 1
ATOM 647 C CA . LYS A 1 84 ? -19.651 1.293 4.310 1.00 88.38 84 LYS A CA 1
ATOM 648 C C . LYS A 1 84 ? -18.687 0.887 5.412 1.00 88.38 84 LYS A C 1
ATOM 650 O O . LYS A 1 84 ? -18.667 -0.269 5.827 1.00 88.38 84 LYS A O 1
ATOM 655 N N . ALA A 1 85 ? -17.927 1.849 5.925 1.00 83.38 85 ALA A N 1
ATOM 656 C CA . ALA A 1 85 ? -17.063 1.618 7.073 1.00 83.38 85 ALA A CA 1
ATOM 657 C C . ALA A 1 85 ? -17.912 1.234 8.298 1.00 83.38 85 ALA A C 1
ATOM 659 O O . ALA A 1 85 ? -18.677 2.045 8.817 1.00 83.38 85 ALA A O 1
ATOM 660 N N . MET A 1 86 ? -17.799 -0.022 8.732 1.00 84.56 86 MET A N 1
ATOM 661 C CA . MET A 1 86 ? -18.438 -0.551 9.950 1.00 84.56 86 MET A CA 1
ATOM 662 C C . MET A 1 86 ? -17.415 -0.958 11.014 1.00 84.56 86 MET A C 1
ATOM 664 O O . MET A 1 86 ? -17.789 -1.349 12.115 1.00 84.56 86 MET A O 1
ATOM 668 N N . ILE A 1 87 ? -16.128 -0.857 10.683 1.00 83.44 87 ILE A N 1
ATOM 669 C CA . ILE A 1 87 ? -15.010 -1.177 11.562 1.00 83.44 87 ILE A CA 1
ATOM 670 C C . ILE A 1 87 ? -14.033 -0.004 11.625 1.00 83.44 87 ILE A C 1
ATOM 672 O O . ILE A 1 87 ? -13.879 0.751 10.664 1.00 83.44 87 ILE A O 1
ATOM 676 N N . ALA A 1 88 ? -13.335 0.112 12.751 1.00 82.12 88 ALA A N 1
ATOM 677 C CA . ALA A 1 88 ? -12.207 1.014 12.925 1.00 82.12 88 ALA A CA 1
ATOM 678 C C . ALA A 1 88 ? -10.950 0.172 13.181 1.00 82.12 88 ALA A C 1
ATOM 680 O O . ALA A 1 88 ? -10.817 -0.452 14.229 1.00 82.12 88 ALA A O 1
ATOM 681 N N . GLY A 1 89 ? -10.064 0.109 12.186 1.00 82.81 89 GLY A N 1
ATOM 682 C CA . GLY A 1 89 ? -8.810 -0.643 12.261 1.00 82.81 89 GLY A CA 1
ATOM 683 C C . GLY A 1 89 ? -7.606 0.223 12.631 1.00 82.81 89 GLY A C 1
ATOM 684 O O . GLY A 1 89 ? -7.611 1.440 12.421 1.00 82.81 89 GLY A O 1
ATOM 685 N N . LEU A 1 90 ? -6.561 -0.440 13.118 1.00 85.12 90 LEU A N 1
ATOM 686 C CA . LEU A 1 90 ? -5.256 0.144 13.413 1.00 85.12 90 LEU A CA 1
ATOM 687 C C . LEU A 1 90 ? -4.278 -0.162 12.275 1.00 85.12 90 LEU A C 1
ATOM 689 O O . LEU A 1 90 ? -4.145 -1.318 11.866 1.00 85.12 90 LEU A O 1
ATOM 693 N N . SER A 1 91 ? -3.610 0.874 11.778 1.00 87.88 91 SER A N 1
ATOM 694 C CA . SER A 1 91 ? -2.437 0.754 10.908 1.00 87.88 91 SER A CA 1
ATOM 695 C C . SER A 1 91 ? -1.184 0.453 11.745 1.00 87.88 91 SER A C 1
ATOM 697 O O . SER A 1 91 ? -1.188 0.751 12.939 1.00 87.88 91 SER A O 1
ATOM 699 N N . PRO A 1 92 ? -0.120 -0.126 11.156 1.00 89.75 92 PRO A N 1
ATOM 700 C CA . PRO A 1 92 ? 1.162 -0.300 11.840 1.00 89.75 92 PRO A CA 1
ATOM 701 C C . PRO A 1 92 ? 1.714 1.019 12.395 1.00 89.75 92 PRO A C 1
ATOM 703 O O . PRO A 1 92 ? 1.582 2.060 11.750 1.00 89.75 92 PRO A O 1
ATOM 706 N N . ASP A 1 93 ? 2.349 0.968 13.566 1.00 87.31 93 ASP A N 1
ATOM 707 C CA . ASP A 1 93 ? 2.808 2.173 14.266 1.00 87.31 93 ASP A CA 1
ATOM 708 C C . ASP A 1 93 ? 4.154 2.699 13.761 1.00 87.31 93 ASP A C 1
ATOM 710 O O . ASP A 1 93 ? 4.366 3.909 13.794 1.00 87.31 93 ASP A O 1
ATOM 714 N N . THR A 1 94 ? 5.041 1.828 13.274 1.00 90.62 94 THR A N 1
ATOM 715 C CA . THR A 1 94 ? 6.407 2.163 12.832 1.00 90.62 94 THR A CA 1
ATOM 716 C C . THR A 1 94 ? 6.606 1.855 11.352 1.00 90.62 94 THR A C 1
ATOM 718 O O . THR A 1 94 ? 5.892 1.038 10.755 1.00 90.62 94 THR A O 1
ATOM 721 N N . PHE A 1 95 ? 7.590 2.506 10.725 1.00 92.88 95 PHE A N 1
ATOM 722 C CA . PHE A 1 95 ? 7.868 2.308 9.302 1.00 92.88 95 PHE A CA 1
ATOM 723 C C . PHE A 1 95 ? 8.301 0.860 9.017 1.00 92.88 95 PHE A C 1
ATOM 725 O O . PHE A 1 95 ? 7.825 0.242 8.062 1.00 92.88 95 PHE A O 1
ATOM 732 N N . GLY A 1 96 ? 9.116 0.274 9.900 1.00 92.12 96 GLY A N 1
ATOM 733 C CA . GLY A 1 96 ? 9.535 -1.128 9.811 1.00 92.12 96 GLY A CA 1
ATOM 734 C C . GLY A 1 96 ? 8.372 -2.124 9.906 1.00 92.12 96 GLY A C 1
ATOM 735 O O . GLY A 1 96 ? 8.296 -3.067 9.108 1.00 92.12 96 GLY A O 1
ATOM 736 N N . ALA A 1 97 ? 7.417 -1.899 10.816 1.00 91.50 97 ALA A N 1
ATOM 737 C CA . ALA A 1 97 ? 6.216 -2.730 10.921 1.00 91.50 97 ALA A CA 1
ATOM 738 C C . ALA A 1 97 ? 5.326 -2.610 9.669 1.00 91.50 97 ALA A C 1
ATOM 740 O O . ALA A 1 97 ? 4.780 -3.610 9.193 1.00 91.50 97 ALA A O 1
ATOM 741 N N . TYR A 1 98 ? 5.226 -1.411 9.087 1.00 93.81 98 TYR A N 1
ATOM 742 C CA . TYR A 1 98 ? 4.500 -1.187 7.836 1.00 93.81 98 TYR A CA 1
ATOM 743 C C . TYR A 1 98 ? 5.133 -1.926 6.649 1.00 93.81 98 TYR A C 1
ATOM 745 O O . TYR A 1 98 ? 4.434 -2.656 5.943 1.00 93.81 98 TYR A O 1
ATOM 753 N N . VAL A 1 99 ? 6.456 -1.833 6.476 1.00 94.62 99 VAL A N 1
ATOM 754 C CA . VAL A 1 99 ? 7.198 -2.602 5.460 1.00 94.62 99 VAL A CA 1
ATOM 755 C C . VAL A 1 99 ? 7.005 -4.108 5.657 1.00 94.62 99 VAL A C 1
ATOM 757 O O . VAL A 1 99 ? 6.725 -4.821 4.695 1.00 94.62 99 VAL A O 1
ATOM 760 N N . THR A 1 100 ? 7.075 -4.597 6.897 1.00 92.75 100 THR A N 1
ATOM 761 C CA . THR A 1 100 ? 6.859 -6.017 7.228 1.00 92.75 100 THR A CA 1
ATOM 762 C C . THR A 1 100 ? 5.459 -6.488 6.830 1.00 92.75 100 THR A C 1
ATOM 764 O O . THR A 1 100 ? 5.307 -7.528 6.184 1.00 92.75 100 THR A O 1
ATOM 767 N N . GLN A 1 101 ? 4.427 -5.704 7.154 1.00 93.31 101 GLN A N 1
ATOM 768 C CA . GLN A 1 101 ? 3.048 -6.013 6.777 1.00 93.31 101 GLN A CA 1
ATOM 769 C C . GLN A 1 101 ? 2.877 -6.076 5.254 1.00 93.31 101 GLN A C 1
ATOM 771 O O . GLN A 1 101 ? 2.295 -7.029 4.737 1.00 93.31 101 GLN A O 1
ATOM 776 N N . ARG A 1 102 ? 3.408 -5.088 4.529 1.00 95.31 102 ARG A N 1
ATOM 777 C CA . ARG A 1 102 ? 3.307 -5.018 3.065 1.00 95.31 102 ARG A CA 1
ATOM 778 C C . ARG A 1 102 ? 4.112 -6.106 2.373 1.00 95.31 102 ARG A C 1
ATOM 780 O O . ARG A 1 102 ? 3.641 -6.671 1.392 1.00 95.31 102 ARG A O 1
ATOM 787 N N . SER A 1 103 ? 5.271 -6.454 2.922 1.00 95.25 103 SER A N 1
ATOM 788 C CA . SER A 1 103 ? 6.065 -7.594 2.474 1.00 95.25 103 SER A CA 1
ATOM 789 C C . SER A 1 103 ? 5.270 -8.894 2.572 1.00 95.25 103 SER A C 1
ATOM 791 O O . SER A 1 103 ? 5.230 -9.648 1.606 1.00 95.25 103 SER A O 1
ATOM 793 N N . ARG A 1 104 ? 4.545 -9.134 3.673 1.00 94.75 104 ARG A N 1
ATOM 794 C CA . ARG A 1 104 ? 3.670 -10.311 3.790 1.00 94.75 104 ARG A CA 1
ATOM 795 C C . ARG A 1 104 ? 2.591 -10.341 2.705 1.00 94.75 104 ARG A C 1
ATOM 797 O O . ARG A 1 104 ? 2.382 -11.382 2.091 1.00 94.75 104 ARG A O 1
ATOM 804 N N . TRP A 1 105 ? 1.908 -9.220 2.468 1.00 95.88 105 TRP A N 1
ATOM 805 C CA . TRP A 1 105 ? 0.860 -9.148 1.441 1.00 95.88 105 TRP A CA 1
ATOM 806 C C . TRP A 1 105 ? 1.419 -9.399 0.042 1.00 95.88 105 TRP A C 1
ATOM 808 O O . TRP A 1 105 ? 0.836 -10.180 -0.706 1.00 95.88 105 TRP A O 1
ATOM 818 N N . ALA A 1 106 ? 2.577 -8.813 -0.273 1.00 97.06 106 ALA A N 1
ATOM 819 C CA . ALA A 1 106 ? 3.251 -9.025 -1.546 1.00 97.06 106 ALA A CA 1
ATOM 820 C C . ALA A 1 106 ? 3.607 -10.498 -1.756 1.00 97.06 106 ALA A C 1
ATOM 822 O O . ALA A 1 106 ? 3.237 -11.101 -2.761 1.00 97.06 106 ALA A O 1
ATOM 823 N N . GLN A 1 107 ? 4.277 -11.095 -0.769 1.00 96.81 107 GLN A N 1
ATOM 824 C CA . GLN A 1 107 ? 4.691 -12.490 -0.815 1.00 96.81 107 GLN A CA 1
ATOM 825 C C . GLN A 1 107 ? 3.480 -13.429 -0.952 1.00 96.81 107 GLN A C 1
ATOM 827 O O . GLN A 1 107 ? 3.484 -14.283 -1.832 1.00 96.81 107 GLN A O 1
ATOM 832 N N . GLY A 1 108 ? 2.418 -13.245 -0.160 1.00 96.56 108 GLY A N 1
ATOM 833 C CA . GLY A 1 108 ? 1.226 -14.099 -0.225 1.00 96.56 108 GLY A CA 1
ATOM 834 C C . GLY A 1 108 ? 0.441 -13.976 -1.532 1.00 96.56 108 GLY A C 1
ATOM 835 O O . GLY A 1 108 ? 0.069 -14.982 -2.127 1.00 96.56 108 GLY A O 1
ATOM 836 N N . MET A 1 109 ? 0.276 -12.767 -2.068 1.00 97.75 109 MET A N 1
ATOM 837 C CA . MET A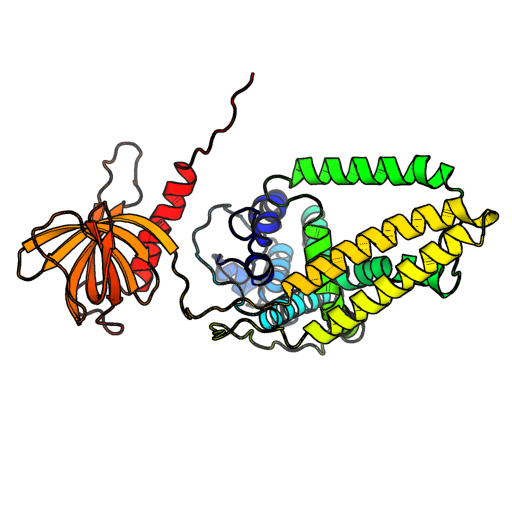 1 109 ? -0.417 -12.576 -3.348 1.00 97.75 109 MET A CA 1
ATOM 838 C C . MET A 1 109 ? 0.370 -13.154 -4.532 1.00 97.75 109 MET A C 1
ATOM 840 O O . MET A 1 109 ? -0.222 -13.720 -5.453 1.00 97.75 109 MET A O 1
ATOM 844 N N . ILE A 1 110 ? 1.704 -13.098 -4.484 1.00 97.94 110 ILE A N 1
ATOM 845 C CA . ILE A 1 110 ? 2.563 -13.792 -5.451 1.00 97.94 110 ILE A CA 1
ATOM 846 C C . ILE A 1 110 ? 2.481 -15.311 -5.261 1.00 97.94 110 ILE A C 1
ATOM 848 O O . ILE A 1 110 ? 2.436 -16.042 -6.248 1.00 97.94 110 ILE A O 1
ATOM 852 N N . GLN A 1 111 ? 2.397 -15.813 -4.024 1.00 97.38 111 GLN A N 1
ATOM 853 C CA . GLN A 1 111 ? 2.131 -17.234 -3.782 1.00 97.38 111 GLN A CA 1
ATOM 854 C C . GLN A 1 111 ? 0.797 -17.663 -4.398 1.00 97.38 111 GLN A C 1
ATOM 856 O O . GLN A 1 111 ? 0.766 -18.705 -5.044 1.00 97.38 111 GLN A O 1
ATOM 861 N N . ILE A 1 112 ? -0.275 -16.871 -4.277 1.00 97.75 112 ILE A N 1
ATOM 862 C CA . ILE A 1 112 ? -1.556 -17.163 -4.941 1.00 97.75 112 ILE A CA 1
ATOM 863 C C . ILE A 1 112 ? -1.351 -17.235 -6.458 1.00 97.75 112 ILE A C 1
ATOM 865 O O . ILE A 1 112 ? -1.753 -18.216 -7.077 1.00 97.75 112 ILE A O 1
ATOM 869 N N . PHE A 1 113 ? -0.666 -16.261 -7.064 1.00 97.94 113 PHE A N 1
ATOM 870 C CA . PHE A 1 113 ? -0.374 -16.282 -8.503 1.00 97.94 113 PHE A CA 1
ATOM 871 C C . PHE A 1 113 ? 0.390 -17.541 -8.946 1.00 97.94 113 PHE A C 1
ATOM 873 O O . PHE A 1 113 ? 0.047 -18.153 -9.958 1.00 97.94 113 PHE A O 1
ATOM 880 N N . MET A 1 114 ? 1.409 -17.942 -8.184 1.00 96.81 114 MET A N 1
ATOM 881 C CA . MET A 1 114 ? 2.314 -19.041 -8.537 1.00 96.81 114 MET A CA 1
ATOM 882 C C . MET A 1 114 ? 1.741 -20.425 -8.201 1.00 96.81 114 MET A C 1
ATOM 884 O O . MET A 1 114 ? 1.950 -21.380 -8.945 1.00 96.81 114 MET A O 1
ATOM 888 N N . LEU A 1 115 ? 1.047 -20.554 -7.067 1.00 96.69 115 LEU A N 1
ATOM 889 C CA . LEU A 1 115 ? 0.625 -21.831 -6.482 1.00 96.69 115 LEU A CA 1
ATOM 890 C C . LEU A 1 115 ? -0.872 -22.115 -6.655 1.00 96.69 115 LEU A C 1
ATOM 892 O O . LEU A 1 115 ? -1.252 -23.282 -6.739 1.00 96.69 115 LEU A O 1
ATOM 896 N N . ASN A 1 116 ? -1.707 -21.074 -6.715 1.00 95.88 116 ASN A N 1
ATOM 897 C CA . ASN A 1 116 ? -3.157 -21.164 -6.906 1.00 95.88 116 ASN A CA 1
ATOM 898 C C . ASN A 1 116 ? -3.626 -20.251 -8.058 1.00 95.88 116 ASN A C 1
ATOM 900 O O . ASN A 1 116 ? -4.597 -19.509 -7.942 1.00 95.88 116 ASN A O 1
ATOM 904 N N . ASN A 1 117 ? -2.882 -20.287 -9.167 1.00 96.62 117 ASN A N 1
ATOM 905 C CA . ASN A 1 117 ? -2.979 -19.375 -10.306 1.00 96.62 117 ASN A CA 1
ATOM 906 C C . ASN A 1 117 ? -4.434 -19.062 -10.738 1.00 96.62 117 ASN A C 1
ATOM 908 O O . ASN A 1 117 ? -5.100 -19.942 -11.301 1.00 96.62 117 ASN A O 1
ATOM 912 N N . PRO A 1 118 ? -4.911 -17.808 -10.582 1.00 96.12 118 PRO A N 1
ATOM 913 C CA . PRO A 1 118 ? -6.288 -17.441 -10.911 1.00 96.12 118 PRO A CA 1
ATOM 914 C C . PRO A 1 118 ? -6.681 -17.679 -12.374 1.00 96.12 118 PRO A C 1
ATOM 916 O O . PRO A 1 118 ? -7.817 -18.046 -12.658 1.00 96.12 118 PRO A O 1
ATOM 919 N N . VAL A 1 119 ? -5.753 -17.516 -13.321 1.00 96.62 119 VAL A N 1
ATOM 920 C CA . VAL A 1 119 ? -6.028 -17.657 -14.763 1.00 96.62 119 VAL A CA 1
ATOM 921 C C . VAL A 1 119 ? -6.306 -19.113 -15.129 1.00 96.62 119 VAL A C 1
ATOM 923 O O . VAL A 1 119 ? -7.208 -19.410 -15.921 1.00 96.62 119 VAL A O 1
ATOM 926 N N . LEU A 1 120 ? -5.545 -20.029 -14.528 1.00 97.12 120 LEU A N 1
ATOM 927 C CA . LEU A 1 120 ? -5.632 -21.466 -14.787 1.00 97.12 120 LEU A CA 1
ATOM 928 C C . LEU A 1 120 ? -6.675 -22.166 -13.909 1.00 97.12 120 LEU A C 1
ATOM 930 O O . LEU A 1 120 ? -7.087 -23.288 -14.216 1.00 97.12 120 LEU A O 1
ATOM 934 N N . LYS A 1 121 ? -7.134 -21.511 -12.838 1.00 97.00 121 LYS A N 1
ATOM 935 C CA . LYS A 1 121 ? -8.124 -22.075 -11.925 1.00 97.00 121 LYS A CA 1
ATOM 936 C C . LYS A 1 121 ? -9.453 -22.318 -12.646 1.00 97.00 121 LYS A C 1
ATOM 938 O O . LYS A 1 121 ? -10.018 -21.436 -13.300 1.00 97.00 121 LYS A O 1
ATOM 943 N N . ARG A 1 122 ? -9.943 -23.557 -12.553 1.00 97.12 122 ARG A N 1
ATOM 944 C CA . ARG A 1 122 ? -11.245 -23.968 -13.098 1.00 97.12 122 ARG A CA 1
ATOM 945 C C . ARG A 1 122 ? -12.378 -23.422 -12.227 1.00 97.12 122 ARG A C 1
ATOM 947 O O . ARG A 1 122 ? -12.177 -23.198 -11.040 1.00 97.12 122 ARG A O 1
ATOM 954 N N . GLY A 1 123 ? -13.546 -23.222 -12.833 1.00 97.38 123 GLY A N 1
ATOM 955 C CA . GLY A 1 123 ? -14.761 -22.766 -12.148 1.00 97.38 123 GLY A CA 1
ATOM 956 C C . GLY A 1 123 ? -14.893 -21.249 -11.975 1.00 97.38 123 GLY A C 1
ATOM 957 O O . GLY A 1 123 ? -15.986 -20.774 -11.703 1.00 97.38 123 GLY A O 1
ATOM 958 N N . LEU A 1 124 ? -13.831 -20.473 -12.224 1.00 98.31 124 LEU A N 1
ATOM 959 C CA . LEU A 1 124 ? -13.919 -19.011 -12.296 1.00 98.31 124 LEU A CA 1
ATOM 960 C C . LEU A 1 124 ? -14.405 -18.538 -13.667 1.00 98.31 124 LEU A C 1
ATOM 962 O O . LEU A 1 124 ? -13.927 -19.005 -14.707 1.00 98.31 124 LEU A O 1
ATOM 966 N N . SER A 1 125 ? -15.275 -17.531 -13.658 1.00 97.94 125 SER A N 1
ATOM 967 C CA . SER A 1 125 ? -15.633 -16.768 -14.854 1.00 97.94 125 SER A CA 1
ATOM 968 C C . SER A 1 125 ? -14.456 -15.919 -15.353 1.00 97.94 125 SER A C 1
ATOM 970 O O . SER A 1 125 ? -13.563 -15.548 -14.590 1.00 97.94 125 SER A O 1
ATOM 972 N N . TRP A 1 126 ? -14.449 -15.569 -16.642 1.00 97.88 126 TRP A N 1
ATOM 973 C CA . TRP A 1 126 ? -13.408 -14.707 -17.220 1.00 97.88 126 TRP A CA 1
ATOM 974 C C . TRP A 1 126 ? -13.230 -13.366 -16.486 1.00 97.88 126 TRP A C 1
ATOM 976 O O . TRP A 1 126 ? -12.083 -13.020 -16.194 1.00 97.88 126 TRP A O 1
ATOM 986 N N . PRO A 1 127 ? -14.302 -12.636 -16.119 1.00 98.00 127 PRO A N 1
ATOM 987 C CA . PRO A 1 127 ? -14.159 -11.420 -15.325 1.00 98.00 127 PRO A CA 1
ATOM 988 C C . PRO A 1 127 ? -13.522 -11.664 -13.953 1.00 98.00 127 PRO A C 1
ATOM 990 O O . PRO A 1 127 ? -12.601 -10.940 -13.581 1.00 98.00 127 PRO A O 1
ATOM 993 N N . GLN A 1 128 ? -13.920 -12.725 -13.238 1.00 98.50 128 GLN A N 1
ATOM 994 C CA . GLN A 1 128 ? -13.291 -13.089 -11.961 1.00 98.50 128 GLN A CA 1
ATOM 995 C C . GLN A 1 128 ? -11.797 -13.372 -12.135 1.00 98.50 128 GLN A C 1
ATOM 997 O O . GLN A 1 128 ? -10.987 -12.876 -11.352 1.00 98.50 128 GLN A O 1
ATOM 1002 N N . LYS A 1 129 ? -11.411 -14.103 -13.190 1.00 98.56 129 LYS A N 1
ATOM 1003 C CA . LYS A 1 129 ? -9.997 -14.356 -13.499 1.00 98.56 129 LYS A CA 1
ATOM 1004 C C . LYS A 1 129 ? -9.220 -13.058 -13.672 1.00 98.56 129 LYS A C 1
ATOM 1006 O O . LYS A 1 129 ? -8.149 -12.937 -13.093 1.00 98.56 129 LYS A O 1
ATOM 1011 N N . ILE A 1 130 ? -9.756 -12.087 -14.416 1.00 98.25 130 ILE A N 1
ATOM 1012 C CA . ILE A 1 130 ? -9.117 -10.776 -14.618 1.00 98.25 130 ILE A CA 1
ATOM 1013 C C . ILE A 1 130 ? -9.010 -10.010 -13.294 1.00 98.25 130 ILE A C 1
ATOM 1015 O O . ILE A 1 130 ? -7.952 -9.463 -12.994 1.00 98.25 130 ILE A O 1
ATOM 1019 N N . CYS A 1 131 ? -10.069 -9.999 -12.482 1.00 98.38 131 CYS A N 1
ATOM 1020 C CA . CYS A 1 131 ? -10.079 -9.333 -11.181 1.00 98.38 131 CYS A CA 1
ATOM 1021 C C . CYS A 1 131 ? -9.001 -9.891 -10.240 1.00 98.38 131 CYS A C 1
ATOM 1023 O O . CYS A 1 131 ? -8.177 -9.129 -9.734 1.00 98.38 131 CYS A O 1
ATOM 1025 N N . TYR A 1 132 ? -8.955 -11.211 -10.050 1.00 98.38 132 TYR A N 1
ATOM 1026 C CA . TYR A 1 132 ? -7.930 -11.846 -9.219 1.00 98.38 132 TYR A CA 1
ATOM 1027 C C . TYR A 1 132 ? -6.529 -11.714 -9.822 1.00 98.38 132 TYR A C 1
ATOM 1029 O O . TYR A 1 132 ? -5.572 -11.449 -9.095 1.00 98.38 132 TYR A O 1
ATOM 1037 N N . LEU A 1 133 ? -6.397 -11.837 -11.146 1.00 98.12 133 LEU A N 1
ATOM 1038 C CA . LEU A 1 133 ? -5.130 -11.624 -11.836 1.00 98.12 133 LEU A CA 1
ATOM 1039 C C . LEU A 1 133 ? -4.587 -10.220 -11.555 1.00 98.12 133 LEU A C 1
ATOM 1041 O O . LEU A 1 133 ? -3.447 -10.097 -11.122 1.00 98.12 133 LEU A O 1
ATOM 1045 N N . ASN A 1 134 ? -5.411 -9.183 -11.715 1.00 97.81 134 ASN A N 1
ATOM 1046 C CA . ASN A 1 134 ? -5.050 -7.803 -11.400 1.00 97.81 134 ASN A CA 1
ATOM 1047 C C . ASN A 1 134 ? -4.592 -7.650 -9.940 1.00 97.81 134 ASN A C 1
ATOM 1049 O O . ASN A 1 134 ? -3.538 -7.070 -9.684 1.00 97.81 134 ASN A O 1
ATOM 1053 N N . SER A 1 135 ? -5.343 -8.211 -8.986 1.00 97.50 135 SER A N 1
ATOM 1054 C CA . SER A 1 135 ? -4.986 -8.162 -7.563 1.00 97.50 135 SER A CA 1
ATOM 1055 C C . SER A 1 135 ? -3.656 -8.847 -7.257 1.00 97.50 135 SER A C 1
ATOM 1057 O O . SER A 1 135 ? -2.900 -8.341 -6.434 1.00 97.50 135 SER A O 1
ATOM 1059 N N . THR A 1 136 ? -3.347 -9.964 -7.918 1.00 97.56 136 THR A N 1
ATOM 1060 C CA . THR A 1 136 ? -2.084 -10.688 -7.707 1.00 97.56 136 THR A CA 1
ATOM 1061 C C . THR A 1 136 ? -0.888 -10.066 -8.436 1.00 97.56 136 THR A C 1
ATOM 1063 O O . THR A 1 136 ? 0.171 -9.913 -7.830 1.00 97.56 136 THR A O 1
ATOM 1066 N N . ILE A 1 137 ? -1.043 -9.646 -9.699 1.00 96.81 137 ILE A N 1
ATOM 1067 C CA . ILE A 1 137 ? 0.039 -9.056 -10.507 1.00 96.81 137 ILE A CA 1
ATOM 1068 C C . ILE A 1 137 ? 0.479 -7.701 -9.958 1.00 96.81 137 ILE A C 1
ATOM 1070 O O . ILE A 1 137 ? 1.664 -7.381 -10.029 1.00 96.81 137 ILE A O 1
ATOM 1074 N N . PHE A 1 138 ? -0.438 -6.927 -9.368 1.00 97.50 138 PHE A N 1
ATOM 1075 C CA . PHE A 1 138 ? -0.098 -5.661 -8.717 1.00 97.50 138 PHE A CA 1
ATOM 1076 C C . PHE A 1 138 ? 1.113 -5.803 -7.782 1.00 97.50 138 PHE A C 1
ATOM 1078 O O . PHE A 1 138 ? 2.012 -4.971 -7.806 1.00 97.50 138 PHE A O 1
ATOM 1085 N N . TRP A 1 139 ? 1.205 -6.898 -7.025 1.00 97.75 139 TRP A N 1
ATOM 1086 C CA . TRP A 1 139 ? 2.269 -7.113 -6.041 1.00 97.75 139 TRP A CA 1
ATOM 1087 C C . TRP A 1 139 ? 3.657 -7.411 -6.622 1.00 97.75 139 TRP A C 1
ATOM 1089 O O . TRP A 1 139 ? 4.627 -7.469 -5.867 1.00 97.75 139 TRP A O 1
ATOM 1099 N N . PHE A 1 140 ? 3.787 -7.514 -7.947 1.00 97.81 140 PHE A N 1
ATOM 1100 C CA . PHE A 1 140 ? 5.080 -7.525 -8.634 1.00 97.81 140 PHE A CA 1
ATOM 1101 C C . PHE A 1 140 ? 5.665 -6.116 -8.828 1.00 97.81 140 PHE A C 1
ATOM 1103 O O . PHE A 1 140 ? 6.800 -5.998 -9.296 1.00 97.81 140 PHE A O 1
ATOM 1110 N N . PHE A 1 141 ? 4.947 -5.048 -8.436 1.00 97.62 141 PHE A N 1
ATOM 1111 C CA . PHE A 1 141 ? 5.425 -3.663 -8.543 1.00 97.62 141 PHE A CA 1
ATOM 1112 C C . PHE A 1 141 ? 6.857 -3.437 -8.023 1.00 97.62 141 PHE A C 1
ATOM 1114 O O . PHE A 1 141 ? 7.556 -2.647 -8.662 1.00 97.62 141 PHE A O 1
ATOM 1121 N N . PRO A 1 142 ? 7.360 -4.115 -6.958 1.00 97.94 142 PRO A N 1
ATOM 1122 C CA . PRO A 1 142 ? 8.725 -3.895 -6.487 1.00 97.94 142 PRO A CA 1
ATOM 1123 C C . PRO A 1 142 ? 9.788 -4.174 -7.547 1.00 97.94 142 PRO A C 1
ATOM 1125 O O . PRO A 1 142 ? 10.784 -3.460 -7.615 1.00 97.94 142 PRO A O 1
ATOM 1128 N N . LEU A 1 143 ? 9.564 -5.168 -8.412 1.00 96.44 143 LEU A N 1
ATOM 1129 C CA . LEU A 1 143 ? 10.489 -5.494 -9.498 1.00 96.44 143 LEU A CA 1
ATOM 1130 C C . LEU A 1 143 ? 10.519 -4.377 -10.543 1.00 96.44 143 LEU A C 1
ATOM 1132 O O . LEU A 1 143 ? 11.587 -3.896 -10.913 1.00 96.44 143 LEU A O 1
ATOM 1136 N N . PHE A 1 144 ? 9.343 -3.931 -10.986 1.00 95.38 144 PHE A N 1
ATOM 1137 C CA . PHE A 1 144 ? 9.219 -2.909 -12.025 1.00 95.38 144 PHE A CA 1
ATOM 1138 C C . PHE A 1 144 ? 9.695 -1.535 -11.546 1.00 95.38 144 PHE A C 1
ATOM 1140 O O . PHE A 1 144 ? 10.362 -0.814 -12.284 1.00 95.38 144 PHE A O 1
ATOM 1147 N N . ARG A 1 145 ? 9.417 -1.176 -10.290 1.00 95.44 145 ARG A N 1
ATOM 1148 C CA . ARG A 1 145 ? 9.878 0.088 -9.703 1.00 95.44 145 ARG A CA 1
ATOM 1149 C C . ARG A 1 145 ? 11.387 0.137 -9.535 1.00 95.44 145 ARG A C 1
ATOM 1151 O O . ARG A 1 145 ? 11.970 1.180 -9.806 1.00 95.44 145 ARG A O 1
ATOM 1158 N N . VAL A 1 146 ? 12.027 -0.970 -9.157 1.00 94.62 146 VAL A N 1
ATOM 1159 C CA . VAL A 1 146 ? 13.495 -1.037 -9.134 1.00 94.62 146 VAL A CA 1
ATOM 1160 C C . VAL A 1 146 ? 14.066 -0.843 -10.539 1.00 94.62 146 VAL A C 1
ATOM 1162 O O . VAL A 1 146 ? 15.018 -0.087 -10.691 1.00 94.62 146 VAL A O 1
ATOM 1165 N N . VAL A 1 147 ? 13.452 -1.415 -11.580 1.00 94.19 147 VAL A N 1
ATOM 1166 C CA . VAL A 1 147 ? 13.865 -1.143 -12.970 1.00 94.19 147 VAL A CA 1
ATOM 1167 C C . VAL A 1 147 ? 13.730 0.345 -13.315 1.00 94.19 147 VAL A C 1
ATOM 1169 O O . VAL A 1 147 ? 14.666 0.911 -13.869 1.00 94.19 147 VAL A O 1
ATOM 1172 N N . TYR A 1 148 ? 12.636 1.013 -12.935 1.00 93.00 148 TYR A N 1
ATOM 1173 C CA . TYR A 1 148 ? 12.480 2.460 -13.162 1.00 93.00 148 TYR A CA 1
ATOM 1174 C C . TYR A 1 148 ? 13.478 3.326 -12.379 1.00 93.00 148 TYR A C 1
ATOM 1176 O O . TYR A 1 148 ? 13.890 4.376 -12.872 1.00 93.00 148 TYR A O 1
ATOM 1184 N N . LEU A 1 149 ? 13.895 2.892 -11.187 1.00 94.06 149 LEU A N 1
ATOM 1185 C CA . LEU A 1 149 ? 14.955 3.555 -10.425 1.00 94.06 149 LEU A CA 1
ATOM 1186 C C . LEU A 1 149 ? 16.330 3.362 -11.079 1.00 94.06 149 LEU A C 1
ATOM 1188 O O . LEU A 1 149 ? 17.114 4.303 -11.139 1.00 94.06 149 LEU A O 1
ATOM 1192 N N . LEU A 1 150 ? 16.621 2.158 -11.580 1.00 94.31 150 LEU A N 1
ATOM 1193 C CA . LEU A 1 150 ? 17.921 1.808 -12.157 1.00 94.31 150 LEU A CA 1
ATOM 1194 C C . LEU A 1 150 ? 18.098 2.279 -13.605 1.00 94.31 150 LEU A C 1
ATOM 1196 O O . LEU A 1 150 ? 19.228 2.518 -14.018 1.00 94.31 150 LEU A O 1
ATOM 1200 N N . ALA A 1 151 ? 17.020 2.414 -14.378 1.00 94.75 151 ALA A N 1
ATOM 1201 C CA . ALA A 1 151 ? 17.086 2.737 -15.802 1.00 94.75 151 ALA A CA 1
ATOM 1202 C C . ALA A 1 151 ? 17.823 4.064 -16.096 1.00 94.75 151 ALA A C 1
ATOM 1204 O O . ALA A 1 151 ? 18.755 4.036 -16.903 1.00 94.75 151 ALA A O 1
ATOM 1205 N N . PRO A 1 152 ? 17.520 5.198 -15.425 1.00 95.19 152 PRO A N 1
ATOM 1206 C CA . PRO A 1 152 ? 18.301 6.421 -15.604 1.00 95.19 152 PRO A CA 1
ATOM 1207 C C . PRO A 1 152 ? 19.756 6.266 -15.150 1.00 95.19 152 PRO A C 1
ATOM 1209 O O . PRO A 1 152 ? 20.668 6.715 -15.838 1.00 95.19 152 PRO A O 1
ATOM 1212 N N . LEU A 1 153 ? 19.993 5.570 -14.032 1.00 95.75 153 LEU A N 1
ATOM 1213 C CA . LEU A 1 153 ? 21.339 5.351 -13.492 1.00 95.75 153 LEU A CA 1
ATOM 1214 C C . LEU A 1 153 ? 22.220 4.550 -14.455 1.00 95.75 153 LEU A C 1
ATOM 1216 O O . LEU A 1 153 ? 23.400 4.857 -14.604 1.00 95.75 153 LEU A O 1
ATOM 1220 N N . ALA A 1 154 ? 21.648 3.551 -15.130 1.00 95.19 154 ALA A N 1
ATOM 1221 C CA . ALA A 1 154 ? 22.362 2.722 -16.091 1.00 95.19 154 ALA A CA 1
ATOM 1222 C C . ALA A 1 154 ? 22.912 3.551 -17.262 1.00 95.19 154 ALA A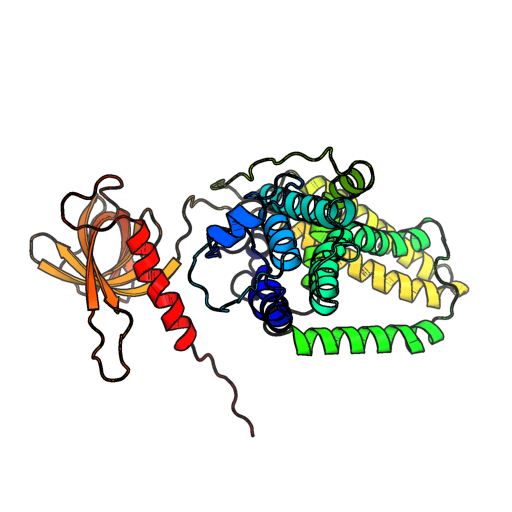 C 1
ATOM 1224 O O . ALA A 1 154 ? 24.066 3.376 -17.653 1.00 95.19 154 ALA A O 1
ATOM 1225 N N . TYR A 1 155 ? 22.117 4.493 -17.776 1.00 93.94 155 TYR A N 1
ATOM 1226 C CA . TYR A 1 155 ? 22.562 5.402 -18.829 1.00 93.94 155 TYR A CA 1
ATOM 1227 C C . TYR A 1 155 ? 23.547 6.453 -18.305 1.00 93.94 155 TYR A C 1
ATOM 1229 O O . TYR A 1 155 ? 24.612 6.644 -18.886 1.00 93.94 155 TYR A O 1
ATOM 1237 N N . LEU A 1 156 ? 23.244 7.110 -17.180 1.00 94.44 156 LEU A N 1
ATOM 1238 C CA . LEU A 1 156 ? 24.092 8.187 -16.661 1.00 94.44 156 LEU A CA 1
ATOM 1239 C C . LEU A 1 156 ? 25.491 7.687 -16.274 1.00 94.44 156 LEU A C 1
ATOM 1241 O O . LEU A 1 156 ? 26.479 8.329 -16.634 1.00 94.44 156 LEU A O 1
ATOM 1245 N N . LEU A 1 157 ? 25.580 6.546 -15.582 1.00 93.69 157 LEU A N 1
ATOM 1246 C CA . LEU A 1 157 ? 26.831 6.034 -15.010 1.00 93.69 157 LEU A CA 1
ATOM 1247 C C . LEU A 1 157 ? 27.628 5.141 -15.966 1.00 93.69 157 LEU A C 1
ATOM 1249 O O . LEU A 1 157 ? 28.855 5.163 -15.919 1.00 93.69 157 LEU A O 1
ATOM 1253 N N . PHE A 1 158 ? 26.953 4.356 -16.809 1.00 93.62 158 PHE A N 1
ATOM 1254 C CA . PHE A 1 158 ? 27.599 3.335 -17.646 1.00 93.62 158 PHE A CA 1
ATOM 1255 C C . PHE A 1 158 ? 27.371 3.528 -19.144 1.00 93.62 158 PHE A C 1
ATOM 1257 O O . PHE A 1 158 ? 27.822 2.698 -19.927 1.00 93.62 158 PHE A O 1
ATOM 1264 N N . ASP A 1 159 ? 26.661 4.587 -19.537 1.00 90.62 159 ASP A N 1
ATOM 1265 C CA . ASP A 1 159 ? 26.289 4.851 -20.929 1.00 90.62 159 ASP A CA 1
ATOM 1266 C C . ASP A 1 159 ? 25.478 3.716 -21.581 1.00 90.62 159 ASP A C 1
ATOM 1268 O O . ASP A 1 159 ? 25.519 3.483 -22.788 1.00 90.62 159 ASP A O 1
ATOM 1272 N N . LEU A 1 160 ? 24.706 2.978 -20.772 1.00 91.25 160 LEU A N 1
ATOM 1273 C CA . LEU A 1 160 ? 23.887 1.883 -21.275 1.00 91.25 160 LEU A CA 1
ATOM 1274 C C . LEU A 1 160 ? 22.665 2.425 -22.028 1.00 91.25 160 LEU A C 1
ATOM 1276 O O . LEU A 1 160 ? 21.679 2.857 -21.425 1.00 91.25 160 LEU A O 1
ATOM 1280 N N . GLN A 1 161 ? 22.712 2.367 -23.357 1.00 84.88 161 GLN A N 1
ATOM 1281 C CA . GLN A 1 161 ? 21.619 2.797 -24.228 1.00 84.88 161 GLN A CA 1
ATOM 1282 C C . GLN A 1 161 ? 20.457 1.793 -24.205 1.00 84.88 161 GLN A C 1
ATOM 1284 O O . GLN A 1 161 ? 20.402 0.840 -24.979 1.00 84.88 161 GLN A O 1
ATOM 1289 N N . ILE A 1 162 ? 19.507 2.019 -23.297 1.00 81.19 162 ILE A N 1
ATOM 1290 C CA . ILE A 1 162 ? 18.293 1.198 -23.139 1.00 81.19 162 ILE A CA 1
ATOM 1291 C C . ILE A 1 162 ? 17.151 1.588 -24.093 1.00 81.19 162 ILE A C 1
ATOM 1293 O O . ILE A 1 162 ? 16.192 0.833 -24.239 1.00 81.19 162 ILE A O 1
ATOM 1297 N N . PHE A 1 163 ? 17.235 2.758 -24.732 1.00 81.62 163 PHE A N 1
ATOM 1298 C CA . PHE A 1 163 ? 16.235 3.265 -25.670 1.00 81.62 163 PHE A CA 1
ATOM 1299 C C . PHE A 1 163 ? 16.923 3.881 -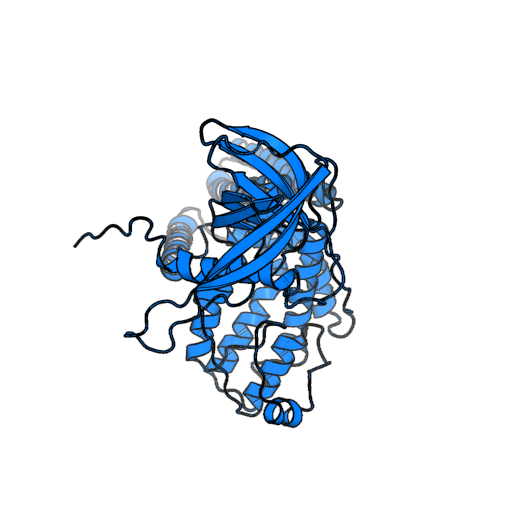26.888 1.00 81.62 163 PHE A C 1
ATOM 1301 O O . PHE A 1 163 ? 17.741 4.789 -26.751 1.00 81.62 163 PHE A O 1
ATOM 1308 N N . VAL A 1 164 ? 16.569 3.392 -28.077 1.00 82.50 164 VAL A N 1
ATOM 1309 C CA . VAL A 1 164 ? 17.052 3.922 -29.354 1.00 82.50 164 VAL A CA 1
ATOM 1310 C C . VAL A 1 164 ? 15.967 4.825 -29.925 1.00 82.50 164 VAL A C 1
ATOM 1312 O O . VAL A 1 164 ? 14.961 4.347 -30.444 1.00 82.50 164 VAL A O 1
ATOM 1315 N N . GLY A 1 165 ? 16.159 6.133 -29.804 1.00 79.31 165 GLY A N 1
ATOM 1316 C CA . GLY A 1 165 ? 15.245 7.130 -30.346 1.00 79.31 165 GLY A CA 1
ATOM 1317 C C . GLY A 1 165 ? 15.759 8.545 -30.125 1.00 79.31 165 GLY A C 1
ATOM 1318 O O . GLY A 1 165 ? 16.633 8.786 -29.285 1.00 79.31 165 GLY A O 1
ATOM 1319 N N . ASN A 1 166 ? 15.216 9.483 -30.893 1.00 81.94 166 ASN A N 1
ATOM 1320 C CA . ASN A 1 166 ? 15.565 10.892 -30.768 1.00 81.94 166 ASN A CA 1
ATOM 1321 C C . ASN A 1 166 ? 14.624 11.589 -29.777 1.00 81.94 166 ASN A C 1
ATOM 1323 O O . ASN A 1 166 ? 13.523 11.118 -29.487 1.00 81.94 166 ASN A O 1
ATOM 1327 N N . ALA A 1 167 ? 15.029 12.758 -29.275 1.00 83.62 167 ALA A N 1
ATOM 1328 C CA . ALA A 1 167 ? 14.214 13.516 -28.325 1.00 83.62 167 ALA A CA 1
ATOM 1329 C C . ALA A 1 167 ? 12.827 13.892 -28.887 1.00 83.62 167 ALA A C 1
ATOM 1331 O O . ALA A 1 167 ? 11.846 13.933 -28.146 1.00 83.62 167 ALA A O 1
ATOM 1332 N N . SER A 1 168 ? 12.725 14.099 -30.204 1.00 87.25 168 SER A N 1
ATOM 1333 C CA . SER A 1 168 ? 11.456 14.327 -30.905 1.00 87.25 168 SER A CA 1
ATOM 1334 C C . SER A 1 168 ? 10.486 13.157 -30.765 1.00 87.25 168 SER A C 1
ATOM 1336 O O . SER A 1 168 ? 9.300 13.379 -30.539 1.00 87.25 168 SER A O 1
ATOM 1338 N N . ASP A 1 169 ? 10.984 11.922 -30.853 1.00 89.94 169 ASP A N 1
ATOM 1339 C CA . ASP A 1 169 ? 10.157 10.718 -30.754 1.00 89.94 169 ASP A CA 1
ATOM 1340 C C . ASP A 1 169 ? 9.618 10.584 -29.329 1.00 89.94 169 ASP A C 1
ATOM 1342 O O . ASP A 1 169 ? 8.436 10.316 -29.115 1.00 89.94 169 ASP A O 1
ATOM 1346 N N . PHE A 1 170 ? 10.460 10.868 -28.332 1.00 88.25 170 PHE A N 1
ATOM 1347 C CA . PHE A 1 170 ? 10.031 10.889 -26.939 1.00 88.25 170 PHE A CA 1
ATOM 1348 C C . PHE A 1 170 ? 8.914 11.918 -26.704 1.00 88.25 170 PHE A C 1
ATOM 1350 O O . PHE A 1 170 ? 7.889 11.597 -26.102 1.00 88.25 170 PHE A O 1
ATOM 1357 N N . VAL A 1 171 ? 9.061 13.139 -27.223 1.00 89.31 171 VAL A N 1
ATOM 1358 C CA . VAL A 1 171 ? 8.020 14.172 -27.108 1.00 89.31 171 VAL A CA 1
ATOM 1359 C C . VAL A 1 171 ? 6.742 13.768 -27.846 1.00 89.31 171 VAL A C 1
ATOM 1361 O O . VAL A 1 171 ? 5.653 13.972 -27.317 1.00 89.31 171 VAL A O 1
ATOM 1364 N N . ALA A 1 172 ? 6.853 13.169 -29.032 1.00 93.38 172 ALA A N 1
ATOM 1365 C CA . ALA A 1 172 ? 5.701 12.782 -29.842 1.00 93.38 172 ALA A CA 1
ATOM 1366 C C . ALA A 1 172 ? 4.902 11.612 -29.244 1.00 93.38 172 ALA A C 1
ATOM 1368 O O . ALA A 1 172 ? 3.679 11.591 -29.367 1.00 93.38 172 ALA A O 1
ATOM 1369 N N . TYR A 1 173 ? 5.566 10.655 -28.587 1.00 92.25 173 TYR A N 1
ATOM 1370 C CA . TYR A 1 173 ? 4.917 9.435 -28.094 1.00 92.25 173 TYR A CA 1
ATOM 1371 C C . TYR A 1 173 ? 4.800 9.373 -26.569 1.00 92.25 173 TYR A C 1
ATOM 1373 O O . TYR A 1 173 ? 3.715 9.117 -26.043 1.00 92.25 173 TYR A O 1
ATOM 1381 N N . ALA A 1 174 ? 5.890 9.615 -25.838 1.00 91.69 174 ALA A N 1
ATOM 1382 C CA . ALA A 1 174 ? 5.916 9.417 -24.391 1.00 91.69 174 ALA A CA 1
ATOM 1383 C C . ALA A 1 174 ? 5.118 10.497 -23.654 1.00 91.69 174 ALA A C 1
ATOM 1385 O O . ALA A 1 174 ? 4.348 10.175 -22.751 1.00 91.69 174 ALA A O 1
ATOM 1386 N N . ILE A 1 175 ? 5.238 11.767 -24.052 1.00 92.81 175 ILE A N 1
ATOM 1387 C CA . ILE A 1 175 ? 4.541 12.862 -23.363 1.00 92.81 175 ILE A CA 1
ATOM 1388 C C . ILE A 1 175 ? 3.010 12.735 -23.479 1.00 92.81 175 ILE A C 1
ATOM 1390 O O . ILE A 1 175 ? 2.355 12.734 -22.432 1.00 92.81 175 ILE A O 1
ATOM 1394 N N . PRO A 1 176 ? 2.403 12.543 -24.672 1.00 96.44 176 PRO A N 1
ATOM 1395 C CA . PRO A 1 176 ? 0.964 12.304 -24.769 1.00 96.44 176 PRO A CA 1
ATOM 1396 C C . PRO A 1 176 ? 0.519 11.073 -23.982 1.00 96.44 176 PRO A C 1
ATOM 1398 O O . PRO A 1 176 ? -0.496 11.126 -23.288 1.00 96.44 176 PRO A O 1
ATOM 1401 N N . HIS A 1 177 ? 1.297 9.986 -24.031 1.00 95.94 177 HIS A N 1
ATOM 1402 C CA . HIS A 1 177 ? 1.005 8.777 -23.267 1.00 95.94 177 HIS A CA 1
ATOM 1403 C C . HIS A 1 177 ? 0.976 9.036 -21.752 1.00 95.94 177 HIS A C 1
ATOM 1405 O O . HIS A 1 177 ? 0.027 8.620 -21.081 1.00 95.94 177 HIS A O 1
ATOM 1411 N N . LEU A 1 178 ? 1.968 9.749 -21.207 1.00 93.19 178 LEU A N 1
ATOM 1412 C CA . LEU A 1 178 ? 2.030 10.090 -19.783 1.00 93.19 178 LEU A CA 1
ATOM 1413 C C . LEU A 1 178 ? 0.866 10.997 -19.374 1.00 93.19 178 LEU A C 1
ATOM 1415 O O . LEU A 1 178 ? 0.217 10.735 -18.363 1.00 93.19 178 LEU A O 1
ATOM 1419 N N . ILE A 1 179 ? 0.551 12.016 -20.179 1.00 95.25 179 ILE A N 1
ATOM 1420 C CA . ILE A 1 179 ? -0.569 12.929 -19.914 1.00 95.25 179 ILE A CA 1
ATOM 1421 C C . ILE A 1 179 ? -1.890 12.158 -19.889 1.00 95.25 179 ILE A C 1
ATOM 1423 O O . ILE A 1 179 ? -2.628 12.247 -18.910 1.00 95.25 179 ILE A O 1
ATOM 1427 N N . ILE A 1 180 ? -2.180 11.362 -20.922 1.00 96.50 180 ILE A N 1
ATOM 1428 C CA . ILE A 1 180 ? -3.419 10.576 -21.000 1.00 96.50 180 ILE A CA 1
ATOM 1429 C C . ILE A 1 180 ? -3.508 9.598 -19.824 1.00 96.50 180 ILE A C 1
ATOM 1431 O O . ILE A 1 180 ? -4.558 9.490 -19.191 1.00 96.50 180 ILE A O 1
ATOM 1435 N N . SER A 1 181 ? -2.403 8.935 -19.478 1.00 94.94 181 SER A N 1
ATOM 1436 C CA . SER A 1 181 ? -2.354 8.005 -18.346 1.00 94.94 181 SER A CA 1
ATOM 1437 C C . SER A 1 181 ? -2.639 8.704 -17.016 1.00 94.94 181 SER A C 1
ATOM 1439 O O . SER A 1 181 ? -3.415 8.192 -16.205 1.00 94.94 181 SER A O 1
ATOM 1441 N N . ILE A 1 182 ? -2.076 9.895 -16.791 1.00 93.75 182 ILE A N 1
ATOM 1442 C CA . ILE A 1 182 ? -2.354 10.705 -15.597 1.00 93.75 182 ILE A CA 1
ATOM 1443 C C . ILE A 1 182 ? -3.825 11.136 -15.575 1.00 93.75 182 ILE A C 1
ATOM 1445 O O . ILE A 1 182 ? -4.480 10.986 -14.544 1.00 93.75 182 ILE A O 1
ATOM 1449 N N . LEU A 1 183 ? -4.369 11.614 -16.698 1.00 95.50 183 LEU A N 1
ATOM 1450 C CA . LEU A 1 183 ? -5.763 12.062 -16.796 1.00 95.50 183 LEU A CA 1
ATOM 1451 C C . LEU A 1 183 ? -6.755 10.928 -16.510 1.00 95.50 183 LEU A C 1
ATOM 1453 O O . LEU A 1 183 ? -7.692 11.117 -15.735 1.00 95.50 183 LEU A O 1
ATOM 1457 N N . ILE A 1 184 ? -6.529 9.736 -17.071 1.00 95.50 184 ILE A N 1
ATOM 1458 C CA . ILE A 1 184 ? -7.368 8.557 -16.808 1.00 95.50 184 ILE A CA 1
ATOM 1459 C C . ILE A 1 184 ? -7.305 8.178 -15.325 1.00 95.50 184 ILE A C 1
ATOM 1461 O O . ILE A 1 184 ? -8.344 7.964 -14.697 1.00 95.50 184 ILE A O 1
ATOM 1465 N N . ASN A 1 185 ? -6.107 8.145 -14.734 1.00 93.94 185 ASN A N 1
ATOM 1466 C CA . ASN A 1 185 ? -5.955 7.836 -13.312 1.00 93.94 185 ASN A CA 1
ATOM 1467 C C . ASN A 1 185 ? -6.657 8.865 -12.418 1.00 93.94 185 ASN A C 1
ATOM 1469 O O . ASN A 1 185 ? -7.340 8.482 -11.468 1.00 93.94 185 ASN A O 1
ATOM 1473 N N . GLN A 1 186 ? -6.556 10.157 -12.738 1.00 93.69 186 GLN A N 1
ATOM 1474 C CA . GLN A 1 186 ? -7.260 11.209 -12.004 1.00 93.69 186 GLN A CA 1
ATOM 1475 C C . GLN A 1 186 ? -8.779 11.084 -12.129 1.00 93.69 186 GLN A C 1
ATOM 1477 O O . GLN A 1 186 ? -9.488 11.192 -11.126 1.00 93.69 186 GLN A O 1
ATOM 1482 N N . GLN A 1 187 ? -9.283 10.775 -13.322 1.00 94.75 187 GLN A N 1
ATOM 1483 C CA . GLN A 1 187 ? -10.713 10.589 -13.548 1.00 94.75 187 GLN A CA 1
ATOM 1484 C C . GLN A 1 187 ? -11.279 9.413 -12.738 1.00 94.75 187 GLN A C 1
ATOM 1486 O O . GLN A 1 187 ? -12.374 9.504 -12.176 1.00 94.75 187 GLN A O 1
ATOM 1491 N N . LEU A 1 188 ? -10.536 8.307 -12.652 1.00 94.00 188 LEU A N 1
ATOM 1492 C CA . LEU A 1 188 ? -10.976 7.102 -11.948 1.00 94.00 188 LEU A CA 1
ATOM 1493 C C . LEU A 1 188 ? -10.778 7.199 -10.427 1.00 94.00 188 LEU A C 1
ATOM 1495 O O . LEU A 1 188 ? -11.664 6.810 -9.656 1.00 94.00 188 LEU A O 1
ATOM 1499 N N . PHE A 1 189 ? -9.635 7.733 -9.987 1.00 95.56 189 PHE A N 1
ATOM 1500 C CA . PHE A 1 189 ? -9.151 7.598 -8.611 1.00 95.56 189 PHE A CA 1
ATOM 1501 C C . PHE A 1 189 ? -8.849 8.916 -7.896 1.00 95.56 189 PHE A C 1
ATOM 1503 O O . PHE A 1 189 ? -8.580 8.865 -6.700 1.00 95.56 189 PHE A O 1
ATOM 1510 N N . GLY A 1 190 ? -8.970 10.085 -8.534 1.00 92.50 190 GLY A N 1
ATOM 1511 C CA . GLY A 1 190 ? -8.555 11.376 -7.957 1.00 92.50 190 GLY A CA 1
ATOM 1512 C C . GLY A 1 190 ? -9.232 11.758 -6.630 1.00 92.50 190 GLY A C 1
ATOM 1513 O O . GLY A 1 190 ? -8.698 12.549 -5.864 1.00 92.50 190 GLY A O 1
ATOM 1514 N N . LYS A 1 191 ? -10.385 11.155 -6.296 1.00 92.12 191 LYS A N 1
ATOM 1515 C CA . LYS A 1 191 ? -11.048 11.332 -4.982 1.00 92.12 191 LYS A CA 1
ATOM 1516 C C . LYS A 1 191 ? -10.465 10.463 -3.860 1.00 92.12 191 LYS A C 1
ATOM 1518 O O . LYS A 1 191 ? -10.752 10.705 -2.695 1.00 92.12 191 LYS A O 1
ATOM 1523 N N . THR A 1 192 ? -9.734 9.411 -4.211 1.00 93.88 192 THR A N 1
ATOM 1524 C CA . THR A 1 192 ? -9.240 8.368 -3.294 1.00 93.88 192 THR A CA 1
ATOM 1525 C C . THR A 1 192 ? -7.726 8.185 -3.351 1.00 93.88 192 THR A C 1
ATOM 1527 O O . THR A 1 192 ? -7.167 7.471 -2.526 1.00 93.88 192 THR A O 1
ATOM 1530 N N . ARG A 1 193 ? -7.060 8.785 -4.339 1.00 94.31 193 ARG A N 1
ATOM 1531 C CA . ARG A 1 193 ? -5.614 8.763 -4.514 1.00 94.31 193 ARG A CA 1
ATOM 1532 C C . ARG A 1 193 ? -5.180 10.002 -5.292 1.00 94.31 193 ARG A C 1
ATOM 1534 O O . ARG A 1 193 ? -5.595 10.194 -6.432 1.00 94.31 193 ARG A O 1
ATOM 1541 N N . ASN A 1 194 ? -4.331 10.812 -4.673 1.00 91.38 194 ASN A N 1
ATOM 1542 C CA . ASN A 1 194 ? -3.752 11.989 -5.314 1.00 91.38 194 ASN A CA 1
ATOM 1543 C C . ASN A 1 194 ? -2.724 11.579 -6.384 1.00 91.38 194 ASN A C 1
ATOM 1545 O O . ASN A 1 194 ? -2.145 10.493 -6.318 1.00 91.38 194 ASN A O 1
ATOM 1549 N N . THR A 1 195 ? -2.478 12.456 -7.361 1.00 89.38 195 THR A N 1
ATOM 1550 C CA . THR A 1 195 ? -1.441 12.257 -8.390 1.00 89.38 195 THR A CA 1
ATOM 1551 C C . THR A 1 195 ? -0.072 12.027 -7.750 1.00 89.38 195 THR A C 1
ATOM 1553 O O . THR A 1 195 ? 0.249 12.678 -6.759 1.00 89.38 195 THR A O 1
ATOM 1556 N N . LEU A 1 196 ? 0.741 11.130 -8.316 1.00 88.12 196 LEU A N 1
ATOM 1557 C CA . LEU A 1 196 ? 2.102 10.793 -7.865 1.00 88.12 196 LEU A CA 1
ATOM 1558 C C . LEU A 1 196 ? 2.213 10.101 -6.494 1.00 88.12 196 LEU A C 1
ATOM 1560 O O . LEU A 1 196 ? 3.287 9.630 -6.123 1.00 88.12 196 LEU A O 1
ATOM 1564 N N . PHE A 1 197 ? 1.120 9.974 -5.735 1.00 91.62 197 PHE A N 1
ATOM 1565 C CA . PHE A 1 197 ? 1.156 9.268 -4.453 1.00 91.62 197 PHE A CA 1
ATOM 1566 C C . PHE A 1 197 ? 1.339 7.761 -4.628 1.00 91.62 197 PHE A C 1
ATOM 1568 O O . PHE A 1 197 ? 1.961 7.128 -3.782 1.00 91.62 197 PHE A O 1
ATOM 1575 N N . SER A 1 198 ? 0.804 7.168 -5.698 1.00 93.19 198 SER A N 1
ATOM 1576 C CA . SER A 1 198 ? 1.026 5.746 -5.990 1.00 93.19 198 SER A CA 1
ATOM 1577 C C . SER A 1 198 ? 2.495 5.467 -6.271 1.00 93.19 198 SER A C 1
ATOM 1579 O O . SER A 1 198 ? 3.069 4.564 -5.677 1.00 93.19 198 SER A O 1
ATOM 1581 N N . GLU A 1 199 ? 3.125 6.312 -7.079 1.00 93.62 199 GLU A N 1
ATOM 1582 C CA . GLU A 1 199 ? 4.548 6.283 -7.387 1.00 93.62 199 GLU A CA 1
ATOM 1583 C C . GLU A 1 199 ? 5.376 6.401 -6.111 1.00 93.62 199 GLU A C 1
ATOM 1585 O O . GLU A 1 199 ? 6.288 5.607 -5.902 1.00 93.62 199 GLU A O 1
ATOM 1590 N N . PHE A 1 200 ? 5.028 7.336 -5.228 1.00 93.25 200 PHE A N 1
ATOM 1591 C CA . PHE A 1 200 ? 5.675 7.492 -3.930 1.00 93.25 200 PHE A CA 1
ATOM 1592 C C . PHE A 1 200 ? 5.553 6.243 -3.037 1.00 93.25 200 PHE A C 1
ATOM 1594 O O . PHE A 1 200 ? 6.576 5.700 -2.616 1.00 93.25 200 PHE A O 1
ATOM 1601 N N . TYR A 1 201 ? 4.332 5.752 -2.786 1.00 94.44 201 TYR A N 1
ATOM 1602 C CA . TYR A 1 201 ? 4.091 4.563 -1.954 1.00 94.44 201 TYR A CA 1
ATOM 1603 C C . TYR A 1 201 ? 4.766 3.310 -2.508 1.00 94.44 201 TYR A C 1
ATOM 1605 O O . TYR A 1 201 ? 5.333 2.512 -1.761 1.00 94.44 201 TYR A O 1
ATOM 1613 N N . GLU A 1 202 ? 4.713 3.123 -3.821 1.00 95.88 202 GLU A N 1
ATOM 1614 C CA . GLU A 1 202 ? 5.355 1.988 -4.461 1.00 95.88 202 GLU A CA 1
ATOM 1615 C C . GLU A 1 202 ? 6.875 2.127 -4.390 1.00 95.88 202 GLU A C 1
ATOM 1617 O O . GLU A 1 202 ? 7.546 1.159 -4.055 1.00 95.88 202 GLU A O 1
ATOM 1622 N N . THR A 1 203 ? 7.443 3.312 -4.619 1.00 95.19 203 THR A N 1
ATOM 1623 C CA . THR A 1 203 ? 8.901 3.527 -4.600 1.00 95.19 203 THR A CA 1
ATOM 1624 C C . THR A 1 203 ? 9.491 3.234 -3.224 1.00 95.19 203 THR A C 1
ATOM 1626 O O . THR A 1 203 ? 10.418 2.430 -3.124 1.00 95.19 203 THR A O 1
ATOM 1629 N N . ILE A 1 204 ? 8.913 3.800 -2.157 1.00 94.75 204 ILE A N 1
ATOM 1630 C CA . ILE A 1 204 ? 9.408 3.587 -0.790 1.00 94.75 204 ILE A CA 1
ATOM 1631 C C . ILE A 1 204 ? 9.344 2.112 -0.380 1.00 94.75 204 ILE A C 1
ATOM 1633 O O . ILE A 1 204 ? 10.265 1.606 0.256 1.00 94.75 204 ILE A O 1
ATOM 1637 N N . LEU A 1 205 ? 8.286 1.397 -0.775 1.00 96.50 205 LEU A N 1
ATOM 1638 C CA . LEU A 1 205 ? 8.138 -0.027 -0.484 1.00 96.50 205 LEU A CA 1
ATOM 1639 C C . LEU A 1 205 ? 9.055 -0.896 -1.348 1.00 96.50 205 LEU A C 1
ATOM 1641 O O . LEU A 1 205 ? 9.580 -1.894 -0.860 1.00 96.50 205 LEU A O 1
ATOM 1645 N N . SER A 1 206 ? 9.274 -0.533 -2.611 1.00 96.62 206 SER A N 1
ATOM 1646 C CA . SER A 1 206 ? 9.990 -1.371 -3.582 1.00 96.62 206 SER A CA 1
ATOM 1647 C C . SER A 1 206 ? 11.414 -1.682 -3.150 1.00 96.62 206 SER A C 1
ATOM 1649 O O . SER A 1 206 ? 11.852 -2.822 -3.284 1.00 96.62 206 SER A O 1
ATOM 1651 N N . VAL A 1 207 ? 12.098 -0.703 -2.553 1.00 92.94 207 VAL A N 1
ATOM 1652 C CA . VAL A 1 207 ? 13.468 -0.851 -2.036 1.00 92.94 207 VAL A CA 1
ATOM 1653 C C . VAL A 1 207 ? 13.572 -2.002 -1.030 1.00 92.94 207 VAL A C 1
ATOM 1655 O O . VAL A 1 207 ? 14.558 -2.734 -1.022 1.00 92.94 207 VAL A O 1
ATOM 1658 N N . PHE A 1 208 ? 12.537 -2.205 -0.213 1.00 95.25 208 PHE A N 1
ATOM 1659 C CA . PHE A 1 208 ? 12.529 -3.219 0.844 1.00 95.25 208 PHE A CA 1
ATOM 1660 C C . PHE A 1 208 ? 11.804 -4.506 0.451 1.00 95.25 208 PHE A C 1
ATOM 1662 O O . PHE A 1 208 ? 12.120 -5.577 0.968 1.00 95.25 208 PHE A O 1
ATOM 1669 N N . LEU A 1 209 ? 10.829 -4.422 -0.454 1.00 96.81 209 LEU A N 1
ATOM 1670 C CA . LEU A 1 209 ? 10.040 -5.566 -0.904 1.00 96.81 209 LEU A CA 1
ATOM 1671 C C . LEU A 1 209 ? 10.701 -6.331 -2.056 1.00 96.81 209 LEU A C 1
ATOM 1673 O O . LEU A 1 209 ? 10.316 -7.473 -2.292 1.00 96.81 209 LEU A O 1
ATOM 1677 N N . PHE A 1 210 ? 11.705 -5.763 -2.734 1.00 96.00 210 PHE A N 1
ATOM 1678 C CA . PHE A 1 210 ? 12.378 -6.404 -3.869 1.00 96.00 210 PHE A CA 1
ATOM 1679 C C . PHE A 1 210 ? 12.919 -7.804 -3.537 1.00 96.00 210 PHE A C 1
ATOM 1681 O O . PHE A 1 210 ? 12.563 -8.776 -4.204 1.00 96.00 210 PHE A O 1
ATOM 1688 N N . LEU A 1 211 ? 13.731 -7.936 -2.480 1.00 94.69 211 LEU A N 1
ATOM 1689 C CA . LEU A 1 211 ? 14.309 -9.229 -2.088 1.00 94.69 211 LEU A CA 1
ATOM 1690 C C . LEU A 1 211 ? 13.248 -10.239 -1.603 1.00 94.69 211 LEU A C 1
ATOM 1692 O O . LEU A 1 211 ? 13.289 -11.383 -2.062 1.00 94.69 211 LEU A O 1
ATOM 1696 N N . PRO A 1 212 ? 12.277 -9.870 -0.739 1.00 94.44 212 PRO A N 1
ATOM 1697 C CA . PRO A 1 212 ? 11.158 -10.752 -0.400 1.00 94.44 212 PRO A CA 1
ATOM 1698 C C . PRO A 1 212 ? 10.363 -11.244 -1.615 1.00 94.44 212 PRO A C 1
ATOM 1700 O O . PRO A 1 212 ? 10.073 -12.435 -1.715 1.00 94.44 212 PRO A O 1
ATOM 1703 N N . VAL A 1 213 ? 10.045 -10.353 -2.558 1.00 96.38 213 VAL A N 1
ATOM 1704 C CA . VAL A 1 213 ? 9.326 -10.701 -3.792 1.00 96.38 213 VAL A CA 1
ATOM 1705 C C . VAL A 1 213 ? 10.141 -11.676 -4.639 1.00 96.38 213 VAL A C 1
ATOM 1707 O O . VAL A 1 213 ? 9.624 -12.721 -5.033 1.00 96.38 213 VAL A O 1
ATOM 1710 N N . LEU A 1 214 ? 11.428 -11.394 -4.858 1.00 95.69 214 LEU A N 1
ATOM 1711 C CA . LEU A 1 214 ? 12.316 -12.279 -5.611 1.00 95.69 214 LEU A CA 1
ATOM 1712 C C . LEU A 1 214 ? 12.442 -13.660 -4.948 1.00 95.69 214 LEU A C 1
ATOM 1714 O O . LEU A 1 214 ? 12.393 -14.684 -5.627 1.00 95.69 214 LEU A O 1
ATOM 1718 N N . SER A 1 215 ? 12.531 -13.696 -3.617 1.00 94.44 215 SER A N 1
ATOM 1719 C CA . SER A 1 215 ? 12.580 -14.933 -2.832 1.00 94.44 215 SER A CA 1
ATOM 1720 C C . SER A 1 215 ? 11.349 -15.818 -3.063 1.00 94.44 215 SER A C 1
ATOM 1722 O O . SER A 1 215 ? 11.498 -17.022 -3.270 1.00 94.44 215 SER A O 1
ATOM 1724 N N . VAL A 1 216 ? 10.136 -15.248 -3.092 1.00 95.69 216 VAL A N 1
ATOM 1725 C CA . VAL A 1 216 ? 8.905 -16.019 -3.368 1.00 95.69 216 VAL A CA 1
ATOM 1726 C C . VAL A 1 216 ? 8.874 -16.519 -4.803 1.00 95.69 216 VAL A C 1
ATOM 1728 O O . VAL A 1 216 ? 8.460 -17.647 -5.040 1.00 95.69 216 VAL A O 1
ATOM 1731 N N . ILE A 1 217 ? 9.307 -15.703 -5.763 1.00 96.00 217 ILE A N 1
ATOM 1732 C CA . ILE A 1 217 ? 9.317 -16.099 -7.176 1.00 96.00 217 ILE A CA 1
ATOM 1733 C C . ILE A 1 217 ? 10.227 -17.314 -7.379 1.00 96.00 217 ILE A C 1
ATOM 1735 O O . ILE A 1 217 ? 9.845 -18.263 -8.058 1.00 96.00 217 ILE A O 1
ATOM 1739 N N . VAL A 1 218 ? 11.402 -17.312 -6.742 1.00 95.94 218 VAL A N 1
ATOM 1740 C CA . VAL A 1 218 ? 12.362 -18.424 -6.804 1.00 95.94 218 VAL A CA 1
ATOM 1741 C C . VAL A 1 218 ? 11.904 -19.623 -5.967 1.00 95.94 218 VAL A C 1
ATOM 1743 O O . VAL A 1 218 ? 12.150 -20.772 -6.326 1.00 95.94 218 VAL A O 1
ATOM 1746 N N . SER A 1 219 ? 11.271 -19.394 -4.817 1.00 94.38 219 SER A N 1
ATOM 1747 C CA . SER A 1 219 ? 10.898 -20.446 -3.866 1.00 94.38 219 SER A CA 1
ATOM 1748 C C . SER A 1 219 ? 9.558 -20.142 -3.186 1.00 94.38 219 SER A C 1
ATOM 1750 O O . SER A 1 219 ? 9.525 -19.774 -2.008 1.00 94.38 219 SER A O 1
ATOM 1752 N N . PRO A 1 220 ? 8.424 -20.367 -3.876 1.00 92.81 220 PRO A N 1
ATOM 1753 C CA . PRO A 1 220 ? 7.121 -19.879 -3.427 1.00 92.81 220 PRO A CA 1
ATOM 1754 C C . PRO A 1 220 ? 6.620 -20.527 -2.135 1.00 92.81 220 PRO A C 1
ATOM 1756 O O . PRO A 1 220 ? 5.766 -19.962 -1.472 1.00 92.81 220 PRO A O 1
ATOM 1759 N N . ARG A 1 221 ? 7.153 -21.679 -1.718 1.00 89.88 221 ARG A N 1
ATOM 1760 C CA . ARG A 1 221 ? 6.755 -22.351 -0.463 1.00 89.88 221 ARG A CA 1
ATOM 1761 C C . ARG A 1 221 ? 7.609 -21.986 0.758 1.00 89.88 221 ARG A C 1
ATOM 1763 O O . ARG A 1 221 ? 7.304 -22.436 1.852 1.00 89.88 221 ARG A O 1
ATOM 1770 N N . LYS A 1 222 ? 8.696 -21.227 0.580 1.00 81.19 222 LYS A N 1
ATOM 1771 C CA . LYS A 1 222 ? 9.656 -20.903 1.650 1.00 81.19 222 LYS A CA 1
ATOM 1772 C C . LYS A 1 222 ? 9.186 -19.805 2.625 1.00 81.19 222 LYS A C 1
ATOM 1774 O O . LYS A 1 222 ? 9.503 -19.931 3.806 1.00 81.19 222 LYS A O 1
ATOM 1779 N N . PRO A 1 223 ? 8.503 -18.729 2.185 1.00 79.75 223 PRO A N 1
ATOM 1780 C CA . PRO A 1 223 ? 8.071 -17.662 3.086 1.00 79.75 223 PRO A CA 1
ATOM 1781 C C . PRO A 1 223 ? 7.173 -18.154 4.221 1.00 79.75 223 PRO A C 1
ATOM 1783 O O . PRO A 1 223 ? 6.218 -18.892 3.980 1.00 79.75 223 PRO A O 1
ATOM 1786 N N . SER A 1 224 ? 7.450 -17.695 5.441 1.00 69.56 224 SER A N 1
ATOM 1787 C CA . SER A 1 224 ? 6.646 -17.971 6.631 1.00 69.56 224 SER A CA 1
ATOM 1788 C C . SER A 1 224 ? 5.956 -16.708 7.148 1.00 69.56 224 SER A C 1
ATOM 1790 O O . SER A 1 224 ? 6.384 -15.577 6.909 1.00 69.56 224 SER A O 1
ATOM 1792 N N . PHE A 1 225 ? 4.840 -16.909 7.845 1.00 65.31 225 PHE A N 1
ATOM 1793 C CA . PHE A 1 225 ? 4.072 -15.832 8.450 1.00 65.31 225 PHE A CA 1
ATOM 1794 C C . PHE A 1 225 ? 4.759 -15.333 9.729 1.00 65.31 225 PHE A C 1
ATOM 1796 O O . PHE A 1 225 ? 4.834 -16.061 10.717 1.00 65.31 225 PHE A O 1
ATOM 1803 N N . THR A 1 226 ? 5.201 -14.076 9.731 1.00 65.69 226 THR A N 1
ATOM 1804 C CA . THR A 1 226 ? 5.663 -13.382 10.942 1.00 65.69 226 THR A CA 1
ATOM 1805 C C . THR A 1 226 ? 4.612 -12.359 11.366 1.00 65.69 226 THR A C 1
ATOM 1807 O O . THR A 1 226 ? 4.213 -11.506 10.568 1.00 65.69 226 THR A O 1
ATOM 1810 N N . VAL A 1 227 ? 4.151 -12.441 12.620 1.00 55.28 227 VAL A N 1
ATOM 1811 C CA . VAL A 1 227 ? 3.154 -11.514 13.179 1.00 55.28 227 VAL A CA 1
ATOM 1812 C C . VAL A 1 227 ? 3.723 -10.096 13.173 1.00 55.28 227 VAL A C 1
ATOM 1814 O O . VAL A 1 227 ? 4.818 -9.853 13.672 1.00 55.28 227 VAL A O 1
ATOM 1817 N N . THR A 1 228 ? 2.970 -9.148 12.619 1.00 58.06 228 THR A N 1
ATOM 1818 C CA . THR A 1 228 ? 3.350 -7.733 12.646 1.00 58.06 228 THR A CA 1
ATOM 1819 C C . THR A 1 228 ? 3.269 -7.194 14.080 1.00 58.06 228 THR A C 1
ATOM 1821 O O . THR A 1 228 ? 2.208 -7.347 14.697 1.00 58.06 228 THR A O 1
ATOM 1824 N N . PRO A 1 229 ? 4.318 -6.531 14.597 1.00 60.41 229 PRO A N 1
ATOM 1825 C CA . PRO A 1 229 ? 4.243 -5.821 15.870 1.00 60.41 229 PRO A CA 1
ATOM 1826 C C . PRO A 1 229 ? 3.113 -4.780 15.850 1.00 60.41 229 PRO A C 1
ATOM 1828 O O . PRO A 1 229 ? 2.898 -4.106 14.840 1.00 60.41 229 PRO A O 1
ATOM 1831 N N . LYS A 1 230 ? 2.359 -4.666 16.948 1.00 52.00 230 LYS A N 1
ATOM 1832 C CA . LYS A 1 230 ? 1.304 -3.656 17.140 1.00 52.00 230 LYS A CA 1
ATOM 1833 C C . LYS A 1 230 ? 1.481 -2.996 18.503 1.00 52.00 230 LYS A C 1
ATOM 1835 O O . LYS A 1 230 ? 1.790 -3.699 19.462 1.00 52.00 230 LYS A O 1
ATOM 1840 N N . GLY A 1 231 ? 1.211 -1.695 18.594 1.00 58.34 231 GLY A N 1
ATOM 1841 C CA . GLY A 1 231 ? 1.302 -0.943 19.845 1.00 58.34 231 GLY A CA 1
ATOM 1842 C C . GLY A 1 231 ? 2.728 -0.527 20.201 1.00 58.34 231 GLY A C 1
ATOM 1843 O O . GLY A 1 231 ? 3.043 -0.403 21.382 1.00 58.34 231 GLY A O 1
ATOM 1844 N N . GLU A 1 232 ? 3.594 -0.338 19.203 1.00 67.06 232 GLU A N 1
ATOM 1845 C CA . GLU A 1 232 ? 4.938 0.199 19.433 1.00 67.06 232 GLU A CA 1
ATOM 1846 C C . GLU A 1 232 ? 4.849 1.699 19.738 1.00 67.06 232 GLU A C 1
ATOM 1848 O O . GLU A 1 232 ? 4.208 2.465 19.015 1.00 67.06 232 GLU A O 1
ATOM 1853 N N . THR A 1 233 ? 5.495 2.126 20.821 1.00 69.94 233 THR A N 1
ATOM 1854 C CA . THR A 1 233 ? 5.589 3.538 21.200 1.00 69.94 233 THR A CA 1
ATOM 1855 C C . THR A 1 233 ? 6.952 4.100 20.858 1.00 69.94 233 THR A C 1
ATOM 1857 O O . THR A 1 233 ? 7.979 3.437 20.989 1.00 69.94 233 THR A O 1
ATOM 1860 N N . THR A 1 234 ? 6.964 5.369 20.477 1.00 69.56 234 THR A N 1
ATOM 1861 C CA . THR A 1 234 ? 8.173 6.093 20.111 1.00 69.56 234 THR A CA 1
ATOM 1862 C C . THR A 1 234 ? 8.303 7.319 21.005 1.00 69.56 234 THR A C 1
ATOM 1864 O O . THR A 1 234 ? 7.603 8.318 20.814 1.00 69.56 234 THR A O 1
ATOM 1867 N N . ASP A 1 235 ? 9.210 7.260 21.980 1.00 77.31 235 ASP A N 1
ATOM 1868 C CA . ASP A 1 235 ? 9.379 8.319 22.983 1.00 77.31 235 ASP A CA 1
ATOM 1869 C C . ASP A 1 235 ? 10.089 9.566 22.462 1.00 77.31 235 ASP A C 1
ATOM 1871 O O . ASP A 1 235 ? 9.932 10.646 23.033 1.00 77.31 235 ASP A O 1
ATOM 1875 N N . HIS A 1 236 ? 10.829 9.460 21.364 1.00 83.81 236 HIS A N 1
ATOM 1876 C CA . HIS A 1 236 ? 11.515 10.575 20.722 1.00 83.81 236 HIS A CA 1
ATOM 1877 C C . HIS A 1 236 ? 11.539 10.382 19.207 1.00 83.81 236 HIS A C 1
ATOM 1879 O O . HIS A 1 236 ? 11.505 9.257 18.712 1.00 83.81 236 HIS A O 1
ATOM 1885 N N . THR A 1 237 ? 11.584 11.487 18.466 1.00 89.00 237 THR A N 1
ATOM 1886 C CA . THR A 1 237 ? 11.731 11.428 17.011 1.00 89.00 237 THR A CA 1
ATOM 1887 C C . THR A 1 237 ? 13.078 10.798 16.673 1.00 89.00 237 THR A C 1
ATOM 1889 O O . THR A 1 237 ? 14.106 11.268 17.158 1.00 89.00 237 THR A O 1
ATOM 1892 N N . HIS A 1 238 ? 13.075 9.743 15.864 1.00 90.25 238 HIS A N 1
ATOM 1893 C CA . HIS A 1 238 ? 14.283 9.013 15.483 1.00 90.25 238 HIS A CA 1
ATOM 1894 C C . HIS A 1 238 ? 14.164 8.497 14.048 1.00 90.25 238 HIS A C 1
ATOM 1896 O O . HIS A 1 238 ? 13.077 8.431 13.478 1.00 90.25 238 HIS A O 1
ATOM 1902 N N . PHE A 1 239 ? 15.293 8.142 13.447 1.00 90.81 239 PHE A N 1
ATOM 1903 C CA . PHE A 1 239 ? 15.298 7.493 12.143 1.00 90.81 239 PHE A CA 1
ATOM 1904 C C . PHE A 1 239 ? 15.013 6.003 12.289 1.00 90.81 239 PHE A C 1
ATOM 1906 O O . PHE A 1 239 ? 15.606 5.337 13.137 1.00 90.81 239 PHE A O 1
ATOM 1913 N N . SER A 1 240 ? 14.161 5.467 11.414 1.00 91.19 240 SER A N 1
ATOM 1914 C CA . SER A 1 240 ? 13.939 4.024 11.323 1.00 91.19 240 SER A CA 1
ATOM 1915 C C . SER A 1 240 ? 15.250 3.283 11.030 1.00 91.19 240 SER A C 1
ATOM 1917 O O . SER A 1 240 ? 16.111 3.807 10.315 1.00 91.19 240 SER A O 1
ATOM 1919 N N . SER A 1 241 ? 15.377 2.032 11.478 1.00 90.50 241 SER A N 1
ATOM 1920 C CA . SER A 1 241 ? 16.524 1.159 11.168 1.00 90.50 241 SER A CA 1
ATOM 1921 C C . SER A 1 241 ? 16.723 0.921 9.666 1.00 90.50 241 SER A C 1
ATOM 1923 O O . SER A 1 241 ? 17.817 0.573 9.231 1.00 90.50 241 SER A O 1
ATOM 1925 N N . LEU A 1 242 ? 15.679 1.150 8.865 1.00 92.12 242 LEU A N 1
ATOM 1926 C CA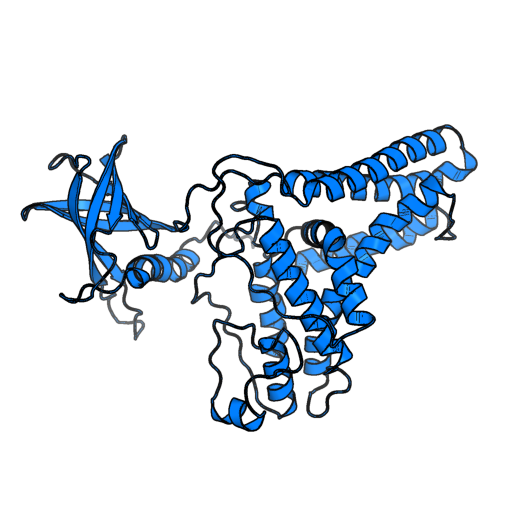 . LEU A 1 242 ? 15.692 1.050 7.406 1.00 92.12 242 LEU A CA 1
ATOM 1927 C C . LEU A 1 242 ? 16.259 2.299 6.703 1.00 92.12 242 LEU A C 1
ATOM 1929 O O . LEU A 1 242 ? 16.559 2.258 5.509 1.00 92.12 242 LEU A O 1
ATOM 1933 N N . THR A 1 243 ? 16.434 3.405 7.431 1.00 94.31 243 THR A N 1
ATOM 1934 C CA . THR A 1 243 ? 16.898 4.695 6.894 1.00 94.31 243 THR A CA 1
ATOM 1935 C C . THR A 1 243 ? 18.253 4.623 6.178 1.00 94.31 243 THR A C 1
ATOM 1937 O O . THR A 1 243 ? 18.357 5.222 5.109 1.00 94.31 243 THR A O 1
ATOM 1940 N N . PRO A 1 244 ? 19.281 3.890 6.662 1.00 95.44 244 PRO A N 1
ATOM 1941 C CA . PRO A 1 244 ? 20.577 3.830 5.978 1.00 95.44 244 PRO A CA 1
ATOM 1942 C C . PRO A 1 244 ? 20.490 3.350 4.523 1.00 95.44 244 PRO A C 1
ATOM 1944 O O . PRO A 1 244 ? 21.216 3.853 3.669 1.00 95.44 244 PRO A O 1
ATOM 1947 N N . VAL A 1 245 ? 19.562 2.435 4.216 1.00 94.25 245 VAL A N 1
ATOM 1948 C CA . VAL A 1 245 ? 19.328 1.955 2.844 1.00 94.25 245 VAL A CA 1
ATOM 1949 C C . VAL A 1 245 ? 18.790 3.082 1.958 1.00 94.25 245 VAL A C 1
ATOM 1951 O O . VAL A 1 245 ? 19.256 3.260 0.834 1.00 94.25 245 VAL A O 1
ATOM 1954 N N . LEU A 1 246 ? 17.852 3.885 2.473 1.00 95.38 246 LEU A N 1
ATOM 1955 C CA . LEU A 1 246 ? 17.297 5.035 1.750 1.00 95.38 246 LEU A CA 1
ATOM 1956 C C . LEU A 1 246 ? 18.323 6.154 1.575 1.00 95.38 246 LEU A C 1
ATOM 1958 O O . LEU A 1 246 ? 18.354 6.779 0.518 1.00 95.38 246 LEU A O 1
ATOM 1962 N N . VAL A 1 247 ? 19.185 6.385 2.571 1.00 96.81 247 VAL A N 1
ATOM 1963 C CA . VAL A 1 247 ? 20.302 7.337 2.463 1.00 96.81 247 VAL A CA 1
ATOM 1964 C C . VAL A 1 247 ? 21.259 6.903 1.358 1.00 96.81 247 VAL A C 1
ATOM 1966 O O . VAL A 1 247 ? 21.585 7.713 0.497 1.00 96.81 247 VAL A O 1
ATOM 1969 N N . GLY A 1 248 ? 21.659 5.627 1.337 1.00 96.25 248 GLY A N 1
ATOM 1970 C CA . GLY A 1 248 ? 22.524 5.081 0.291 1.00 96.25 248 GLY A CA 1
ATOM 1971 C C . GLY A 1 248 ? 21.913 5.223 -1.103 1.00 96.25 248 GLY A C 1
ATOM 1972 O O . GLY A 1 248 ? 22.567 5.731 -2.010 1.00 96.25 248 GLY A O 1
ATOM 1973 N N . LEU A 1 249 ? 20.636 4.858 -1.263 1.00 94.94 249 LEU A N 1
ATOM 1974 C CA . LEU A 1 249 ? 19.915 5.030 -2.527 1.00 94.94 249 LEU A CA 1
ATOM 1975 C C . LEU A 1 249 ? 19.858 6.502 -2.956 1.00 94.94 249 LEU A C 1
ATOM 1977 O O . LEU A 1 249 ? 20.189 6.822 -4.093 1.00 94.94 249 LEU A O 1
ATOM 1981 N N . THR A 1 250 ? 19.472 7.397 -2.045 1.00 97.00 250 THR A N 1
ATOM 1982 C CA . THR A 1 250 ? 19.370 8.837 -2.329 1.00 97.00 250 THR A CA 1
ATOM 1983 C C . THR A 1 250 ? 20.729 9.408 -2.727 1.00 97.00 250 THR A C 1
ATOM 1985 O O . THR A 1 250 ? 20.808 10.175 -3.681 1.00 97.00 250 THR A O 1
ATOM 1988 N N . ALA A 1 251 ? 21.807 8.993 -2.055 1.00 97.81 251 ALA A N 1
ATOM 1989 C CA . ALA A 1 251 ? 23.166 9.409 -2.381 1.00 97.81 251 ALA A CA 1
ATOM 1990 C C . ALA A 1 251 ? 23.606 8.926 -3.771 1.00 97.81 251 ALA A C 1
ATOM 1992 O O . ALA A 1 251 ? 24.186 9.707 -4.520 1.00 97.81 251 ALA A O 1
ATOM 1993 N N . ILE A 1 252 ? 23.296 7.679 -4.146 1.00 97.19 252 ILE A N 1
ATOM 1994 C CA . ILE A 1 252 ? 23.595 7.143 -5.485 1.00 97.19 252 ILE A CA 1
ATOM 1995 C C . ILE A 1 252 ? 22.840 7.928 -6.561 1.00 97.19 252 ILE A C 1
ATOM 1997 O O . ILE A 1 252 ? 23.442 8.349 -7.547 1.00 97.19 252 ILE A O 1
ATOM 2001 N N . VAL A 1 253 ? 21.540 8.161 -6.364 1.00 97.69 253 VAL A N 1
ATOM 2002 C CA . VAL A 1 253 ? 20.707 8.904 -7.322 1.00 97.69 253 VAL A CA 1
ATOM 2003 C C . VAL A 1 253 ? 21.175 10.358 -7.446 1.00 97.69 253 VAL A C 1
ATOM 2005 O O . VAL A 1 253 ? 21.269 10.873 -8.558 1.00 97.69 253 VAL A O 1
ATOM 2008 N N . ALA A 1 254 ? 21.538 11.003 -6.333 1.00 98.19 254 ALA A N 1
ATOM 2009 C CA . ALA A 1 254 ? 22.075 12.363 -6.323 1.00 98.19 254 ALA A CA 1
ATOM 2010 C C . ALA A 1 254 ? 23.456 12.455 -6.993 1.00 98.19 254 ALA A C 1
ATOM 2012 O O . ALA A 1 254 ? 23.713 13.381 -7.756 1.00 98.19 254 ALA A O 1
ATOM 2013 N N . ALA A 1 255 ? 24.343 11.487 -6.749 1.00 98.06 255 ALA A N 1
ATOM 2014 C CA . ALA A 1 255 ? 25.645 11.435 -7.407 1.00 98.06 255 ALA A CA 1
ATOM 2015 C C . ALA A 1 255 ? 25.496 11.245 -8.924 1.00 98.06 255 ALA A C 1
ATOM 2017 O O . ALA A 1 255 ? 26.170 11.927 -9.697 1.00 98.06 255 ALA A O 1
ATOM 2018 N N . ALA A 1 256 ? 24.579 10.371 -9.350 1.00 97.94 256 ALA A N 1
ATOM 2019 C CA . ALA A 1 256 ? 24.250 10.185 -10.758 1.00 97.94 256 ALA A CA 1
ATOM 2020 C C . ALA A 1 256 ? 23.638 11.446 -11.384 1.00 97.94 256 ALA A C 1
ATOM 2022 O O . ALA A 1 256 ? 23.970 11.760 -12.522 1.00 97.94 256 ALA A O 1
ATOM 2023 N N . GLU A 1 257 ? 22.817 12.198 -10.642 1.00 98.12 257 GLU A N 1
ATOM 2024 C CA . GLU A 1 257 ? 22.280 13.488 -11.092 1.00 98.12 257 GLU A CA 1
ATOM 2025 C C . GLU A 1 257 ? 23.412 14.487 -11.362 1.00 98.12 257 GLU A C 1
ATOM 2027 O O . GLU A 1 257 ? 23.512 15.030 -12.461 1.00 98.12 257 GLU A O 1
ATOM 2032 N N . CYS A 1 258 ? 24.323 14.677 -10.401 1.00 98.00 258 CYS A N 1
ATOM 2033 C CA . CYS A 1 258 ? 25.476 15.566 -10.563 1.00 98.00 258 CYS A CA 1
ATOM 2034 C C . CYS A 1 258 ? 26.360 15.148 -11.747 1.00 98.00 258 CYS A C 1
ATOM 2036 O O . CYS A 1 258 ? 26.789 15.991 -12.538 1.00 98.00 258 CYS A O 1
ATOM 2038 N N . TRP A 1 259 ? 26.611 13.845 -11.890 1.00 97.62 259 TRP A N 1
ATOM 2039 C CA . TRP A 1 259 ? 27.372 13.296 -13.009 1.00 97.62 259 TRP A CA 1
ATOM 2040 C C . TRP A 1 259 ? 26.663 13.510 -14.353 1.00 97.62 259 TRP A C 1
ATOM 2042 O O . TRP A 1 259 ? 27.290 13.910 -15.333 1.00 97.62 259 TRP A O 1
ATOM 2052 N N . GLY A 1 260 ? 25.347 13.312 -14.398 1.00 97.00 260 GLY A N 1
ATOM 2053 C CA . GLY A 1 260 ? 24.528 13.552 -15.580 1.00 97.00 260 GLY A CA 1
ATOM 2054 C C . GLY A 1 260 ? 24.508 15.019 -16.001 1.00 97.00 260 GLY A C 1
ATOM 2055 O O . GLY A 1 260 ? 24.630 15.308 -17.189 1.00 97.00 260 GLY A O 1
ATOM 2056 N N . VAL A 1 261 ? 24.427 15.951 -15.046 1.00 97.12 261 VAL A N 1
ATOM 2057 C CA . VAL A 1 261 ? 24.509 17.397 -15.316 1.00 97.12 261 VAL A CA 1
ATOM 2058 C C . VAL A 1 261 ? 25.876 17.761 -15.890 1.00 97.12 261 VAL A C 1
ATOM 2060 O O . VAL A 1 261 ? 25.948 18.480 -16.886 1.00 97.12 261 VAL A O 1
ATOM 2063 N N . TYR A 1 262 ? 26.958 17.218 -15.326 1.00 97.06 262 TYR A N 1
ATOM 2064 C CA . TYR A 1 262 ? 28.296 17.381 -15.894 1.00 97.06 262 TYR A CA 1
ATOM 2065 C C . TYR A 1 262 ? 28.356 16.866 -17.340 1.00 97.06 262 TYR A C 1
ATOM 2067 O O . TYR A 1 262 ? 28.765 17.607 -18.235 1.00 97.06 262 TYR A O 1
ATOM 2075 N N . ARG A 1 263 ? 27.864 15.645 -17.600 1.00 95.62 263 ARG A N 1
ATOM 2076 C CA . ARG A 1 263 ? 27.804 15.085 -18.960 1.00 95.62 263 ARG A CA 1
ATOM 2077 C C . ARG A 1 263 ? 27.003 15.974 -19.911 1.00 95.62 263 ARG A C 1
ATOM 2079 O O . ARG A 1 263 ? 27.462 16.255 -21.012 1.00 95.62 263 ARG A O 1
ATOM 2086 N N . TYR A 1 264 ? 25.844 16.466 -19.485 1.00 95.62 264 TYR A N 1
ATOM 2087 C CA . TYR A 1 264 ? 25.007 17.354 -20.292 1.00 95.62 264 TYR A CA 1
ATOM 2088 C C . TYR A 1 264 ? 25.747 18.638 -20.705 1.00 95.62 264 TYR A C 1
ATOM 2090 O O . TYR A 1 264 ? 25.617 19.105 -21.839 1.00 95.62 264 TYR A O 1
ATOM 2098 N N . MET A 1 265 ? 26.571 19.192 -19.810 1.00 95.69 265 MET A N 1
ATOM 2099 C CA . MET A 1 265 ? 27.390 20.374 -20.095 1.00 95.69 265 MET A CA 1
ATOM 2100 C C . MET A 1 265 ? 28.612 20.064 -20.970 1.00 95.69 265 MET A C 1
ATOM 2102 O O . MET A 1 265 ? 29.036 20.921 -21.742 1.00 95.69 265 MET A O 1
ATOM 2106 N N . SER A 1 266 ? 29.191 18.867 -20.852 1.00 95.94 266 SER A N 1
ATOM 2107 C CA . SER A 1 266 ? 30.433 18.490 -21.541 1.00 95.94 266 SER A CA 1
ATOM 2108 C C . SER A 1 266 ? 30.237 17.824 -22.907 1.00 95.94 266 SER A C 1
ATOM 2110 O O . SER A 1 266 ? 31.147 17.903 -23.731 1.00 95.94 266 SER A O 1
ATOM 2112 N N . TYR A 1 267 ? 29.080 17.208 -23.182 1.00 93.00 267 TYR A N 1
ATOM 2113 C CA . TYR A 1 267 ? 28.831 16.430 -24.406 1.00 93.00 267 TYR A CA 1
ATOM 2114 C C . TYR A 1 267 ? 27.639 16.979 -25.219 1.00 93.00 267 TYR A C 1
ATOM 2116 O O . TYR A 1 267 ? 26.528 16.456 -25.119 1.00 93.00 267 TYR A O 1
ATOM 2124 N N . PRO A 1 268 ? 27.846 18.000 -26.081 1.00 90.38 268 PRO A N 1
ATOM 2125 C CA . PRO A 1 268 ? 26.775 18.641 -26.855 1.00 90.38 268 PRO A CA 1
ATOM 2126 C C . PRO A 1 268 ? 25.961 17.702 -27.753 1.00 90.38 268 PRO A C 1
ATOM 2128 O O . PRO A 1 268 ? 24.772 17.922 -27.962 1.00 90.38 268 PRO A O 1
ATOM 2131 N N . ILE A 1 269 ? 26.588 16.646 -28.277 1.00 87.56 269 ILE A N 1
ATOM 2132 C CA . ILE A 1 269 ? 25.949 15.699 -29.204 1.00 87.56 269 ILE A CA 1
ATOM 2133 C C . ILE A 1 269 ? 24.856 14.874 -28.501 1.00 87.56 269 ILE A C 1
ATOM 2135 O O . ILE A 1 269 ? 23.825 14.575 -29.098 1.00 87.56 269 ILE A O 1
ATOM 2139 N N . GLU A 1 270 ? 25.048 14.545 -27.223 1.00 87.44 270 GLU A N 1
ATOM 2140 C CA . GLU A 1 270 ? 24.151 13.682 -26.441 1.00 87.44 270 GLU A CA 1
ATOM 2141 C C . GLU A 1 270 ? 23.094 14.473 -25.652 1.00 87.44 270 GLU A C 1
ATOM 2143 O O . GLU A 1 270 ? 22.242 13.884 -24.983 1.00 87.44 270 GLU A O 1
ATOM 2148 N N . GLN A 1 271 ? 23.108 15.810 -25.729 1.00 89.81 271 GLN A N 1
ATOM 2149 C CA . GLN A 1 271 ? 22.291 16.686 -24.879 1.00 89.81 271 GLN A CA 1
ATOM 2150 C C . GLN A 1 271 ? 20.798 16.362 -24.909 1.00 89.81 271 GLN A C 1
ATOM 2152 O O . GLN A 1 271 ? 20.152 16.382 -23.865 1.00 89.81 271 GLN A O 1
ATOM 2157 N N . GLY A 1 272 ? 20.244 16.026 -26.077 1.00 89.06 272 GLY A N 1
ATOM 2158 C CA . GLY A 1 272 ? 18.824 15.688 -26.194 1.00 89.06 272 GLY A CA 1
ATOM 2159 C C . GLY A 1 272 ? 18.432 14.447 -25.382 1.00 89.06 272 GLY A C 1
ATOM 2160 O O . GLY A 1 272 ? 17.398 14.446 -24.718 1.00 89.06 272 GLY A O 1
ATOM 2161 N N . GLN A 1 273 ? 19.269 13.407 -25.400 1.00 89.50 273 GLN A N 1
ATOM 2162 C CA . GLN A 1 273 ? 19.036 12.170 -24.649 1.00 89.50 273 GLN A CA 1
ATOM 2163 C C . GLN A 1 273 ? 19.309 12.378 -23.157 1.00 89.50 273 GLN A C 1
ATOM 2165 O O . GLN A 1 273 ? 18.478 12.021 -22.320 1.00 89.50 273 GLN A O 1
ATOM 2170 N N . LEU A 1 274 ? 20.429 13.031 -22.828 1.00 92.25 274 LEU A N 1
ATOM 2171 C CA . LEU A 1 274 ? 20.800 13.367 -21.454 1.00 92.25 274 LEU A CA 1
ATOM 2172 C C . LEU A 1 274 ? 19.730 14.219 -20.765 1.00 92.25 274 LEU A C 1
ATOM 2174 O O . LEU A 1 274 ? 19.410 13.946 -19.614 1.00 92.25 274 LEU A O 1
ATOM 2178 N N . ALA A 1 275 ? 19.120 15.185 -21.459 1.00 92.69 275 ALA A N 1
ATOM 2179 C CA . ALA A 1 275 ? 18.036 15.997 -20.906 1.00 92.69 275 ALA A CA 1
ATOM 2180 C C . ALA A 1 275 ? 16.834 15.147 -20.470 1.00 92.69 275 ALA A C 1
ATOM 2182 O O . ALA A 1 275 ? 16.307 15.333 -19.375 1.00 92.69 275 ALA A O 1
ATOM 2183 N N . ILE A 1 276 ? 16.412 14.188 -21.301 1.00 92.06 276 ILE A N 1
ATOM 2184 C CA . ILE A 1 276 ? 15.285 13.300 -20.985 1.00 92.06 276 ILE A CA 1
ATOM 2185 C C . ILE A 1 276 ? 15.625 12.422 -19.781 1.00 92.06 276 ILE A C 1
ATOM 2187 O O . ILE A 1 276 ? 14.827 12.312 -18.850 1.00 92.06 276 ILE A O 1
ATOM 2191 N N . VAL A 1 277 ? 16.814 11.815 -19.776 1.00 94.00 277 VAL A N 1
ATOM 2192 C CA . VAL A 1 277 ? 17.239 10.937 -18.680 1.00 94.00 277 VAL A CA 1
ATOM 2193 C C . VAL A 1 277 ? 17.385 11.712 -17.372 1.00 94.00 277 VAL A C 1
ATOM 2195 O O . VAL A 1 277 ? 16.945 11.219 -16.333 1.00 94.00 277 VAL A O 1
ATOM 2198 N N . LEU A 1 278 ? 17.919 12.935 -17.423 1.00 95.88 278 LEU A N 1
ATOM 2199 C CA . LEU A 1 278 ? 17.995 13.831 -16.272 1.00 95.88 278 LEU A CA 1
ATOM 2200 C C . LEU A 1 278 ? 16.608 14.134 -15.710 1.00 95.88 278 LEU A C 1
ATOM 2202 O O . LEU A 1 278 ? 16.427 13.980 -14.516 1.00 95.88 278 LEU A O 1
ATOM 2206 N N . VAL A 1 279 ? 15.595 14.433 -16.532 1.00 95.19 279 VAL A N 1
ATOM 2207 C CA . VAL A 1 279 ? 14.221 14.660 -16.032 1.00 95.19 279 VAL A CA 1
ATOM 2208 C C . VAL A 1 279 ? 13.700 13.471 -15.211 1.00 95.19 279 VAL A C 1
ATOM 2210 O O . VAL A 1 279 ? 13.124 13.661 -14.136 1.00 95.19 279 VAL A O 1
ATOM 2213 N N . PHE A 1 280 ? 13.915 12.238 -15.679 1.00 94.56 280 PHE A N 1
ATOM 2214 C CA . PHE A 1 280 ? 13.515 11.047 -14.924 1.00 94.56 280 PHE A CA 1
ATOM 2215 C C . PHE A 1 280 ? 14.367 10.826 -13.672 1.00 94.56 280 PHE A C 1
ATOM 2217 O O . PHE A 1 280 ? 13.830 10.431 -12.636 1.00 94.56 280 PHE A O 1
ATOM 2224 N N . ASN A 1 281 ? 15.673 11.089 -13.737 1.00 97.50 281 ASN A N 1
ATOM 2225 C CA . ASN A 1 281 ? 16.544 10.956 -12.575 1.00 97.50 281 ASN A CA 1
ATOM 2226 C C . ASN A 1 281 ? 16.251 12.030 -11.512 1.00 97.50 281 ASN A C 1
ATOM 2228 O O . ASN A 1 281 ? 16.191 11.697 -10.331 1.00 97.50 281 ASN A O 1
ATOM 2232 N N . THR A 1 282 ? 15.919 13.261 -11.912 1.00 97.56 282 THR A N 1
ATOM 2233 C CA . THR A 1 282 ? 15.398 14.310 -11.029 1.00 97.56 282 THR A CA 1
ATOM 2234 C C . THR A 1 282 ? 14.103 13.854 -10.353 1.00 97.56 282 THR A C 1
ATOM 2236 O O . THR A 1 282 ? 13.953 14.012 -9.142 1.00 97.56 282 THR A O 1
ATOM 2239 N N . LEU A 1 283 ? 13.163 13.247 -11.092 1.00 95.25 283 LEU A N 1
ATOM 2240 C CA . LEU A 1 283 ? 11.932 12.708 -10.501 1.00 95.25 283 LEU A CA 1
ATOM 2241 C C . LEU A 1 283 ? 12.237 11.604 -9.476 1.00 95.25 283 LEU A C 1
ATOM 2243 O O . LEU A 1 283 ? 11.679 11.618 -8.377 1.00 95.25 283 LEU A O 1
ATOM 2247 N N . ASN A 1 284 ? 13.150 10.685 -9.800 1.00 96.19 284 ASN A N 1
ATOM 2248 C CA . ASN A 1 284 ? 13.610 9.649 -8.873 1.00 96.19 284 ASN A CA 1
ATOM 2249 C C . ASN A 1 284 ? 14.279 10.254 -7.631 1.00 96.19 284 ASN A C 1
ATOM 2251 O O . ASN A 1 284 ? 14.031 9.782 -6.522 1.00 96.19 284 ASN A O 1
ATOM 2255 N N . LEU A 1 285 ? 15.075 11.315 -7.788 1.00 97.19 285 LEU A N 1
ATOM 2256 C CA . LEU A 1 285 ? 15.722 12.023 -6.686 1.00 97.19 285 LEU A CA 1
ATOM 2257 C C . LEU A 1 285 ? 14.690 12.681 -5.765 1.00 97.19 285 LEU A C 1
ATOM 2259 O O . LEU A 1 285 ? 14.765 12.522 -4.547 1.00 97.19 285 LEU A O 1
ATOM 2263 N N . LEU A 1 286 ? 13.691 13.365 -6.331 1.00 96.25 286 LEU A N 1
ATOM 2264 C CA . LEU A 1 286 ? 12.584 13.953 -5.572 1.00 96.25 286 LEU A CA 1
ATOM 2265 C C . LEU A 1 286 ? 11.828 12.879 -4.782 1.00 96.25 286 LEU A C 1
ATOM 2267 O O . LEU A 1 286 ? 11.609 13.041 -3.581 1.00 96.25 286 LEU A O 1
ATOM 2271 N N . LEU A 1 287 ? 11.482 11.758 -5.421 1.00 94.88 287 LEU A N 1
ATOM 2272 C CA . LEU A 1 287 ? 10.824 10.639 -4.748 1.00 94.88 287 LEU A CA 1
ATOM 2273 C C . LEU A 1 287 ? 11.702 10.056 -3.635 1.00 94.88 287 LEU A C 1
ATOM 2275 O O . LEU A 1 287 ? 11.206 9.857 -2.528 1.00 94.88 287 LEU A O 1
ATOM 2279 N N . ALA A 1 288 ? 12.995 9.831 -3.884 1.00 95.25 288 ALA A N 1
ATOM 2280 C CA . ALA A 1 288 ? 13.936 9.302 -2.896 1.00 95.25 288 ALA A CA 1
ATOM 2281 C C . ALA A 1 288 ? 14.070 10.223 -1.671 1.00 95.25 288 ALA A C 1
ATOM 2283 O O . ALA A 1 288 ? 14.027 9.745 -0.537 1.00 95.25 288 ALA A O 1
ATOM 2284 N N . MET A 1 289 ? 14.122 11.544 -1.877 1.00 95.19 289 MET A N 1
ATOM 2285 C CA . MET A 1 289 ? 14.137 12.525 -0.786 1.00 95.19 289 MET A CA 1
ATOM 2286 C C . MET A 1 289 ? 12.853 12.486 0.053 1.00 95.19 289 MET A C 1
ATOM 2288 O O . MET A 1 289 ? 12.921 12.513 1.282 1.00 95.19 289 MET A O 1
ATOM 2292 N N . VAL A 1 290 ? 11.679 12.371 -0.578 1.00 94.25 290 VAL A N 1
ATOM 2293 C CA . VAL A 1 290 ? 10.409 12.227 0.157 1.00 94.25 290 VAL A CA 1
ATOM 2294 C C . VAL A 1 290 ? 10.363 10.889 0.907 1.00 94.25 290 VAL A C 1
ATOM 2296 O O . VAL A 1 290 ? 9.909 10.844 2.050 1.00 94.25 290 VAL A O 1
ATOM 2299 N N . CYS A 1 291 ? 10.886 9.808 0.317 1.00 93.69 291 CYS A N 1
ATOM 2300 C CA . CYS A 1 291 ? 11.009 8.507 0.984 1.00 93.69 291 CYS A CA 1
ATOM 2301 C C . CYS A 1 291 ? 11.896 8.588 2.232 1.00 93.69 291 CYS A C 1
ATOM 2303 O O . CYS A 1 291 ? 11.543 8.030 3.269 1.00 93.69 291 CYS A O 1
ATOM 2305 N N . LEU A 1 292 ? 13.013 9.315 2.150 1.00 94.25 292 LEU A N 1
ATOM 2306 C CA . LEU A 1 292 ? 13.896 9.565 3.287 1.00 94.25 292 LEU A CA 1
ATOM 2307 C C . LEU A 1 292 ? 13.195 10.390 4.378 1.00 94.25 292 LEU A C 1
ATOM 2309 O O . LEU A 1 292 ? 13.303 10.073 5.559 1.00 94.25 292 LEU A O 1
ATOM 2313 N N . GLY A 1 293 ? 12.412 11.403 3.998 1.00 93.62 293 GLY A N 1
ATOM 2314 C CA . GLY A 1 293 ? 11.576 12.152 4.943 1.00 93.62 293 GLY A CA 1
ATOM 2315 C C . GLY A 1 293 ? 10.546 11.268 5.655 1.00 93.62 293 GLY A C 1
ATOM 2316 O O . GLY A 1 293 ? 10.326 11.407 6.856 1.00 93.62 293 GLY A O 1
ATOM 2317 N N . ALA A 1 294 ? 9.957 10.305 4.944 1.00 93.00 294 ALA A N 1
ATOM 2318 C CA . ALA A 1 294 ? 8.996 9.365 5.512 1.00 93.00 294 ALA A CA 1
ATOM 2319 C C . ALA A 1 294 ? 9.619 8.342 6.481 1.00 93.00 294 ALA A C 1
ATOM 2321 O O . ALA A 1 294 ? 8.887 7.760 7.284 1.00 93.00 294 ALA A O 1
ATOM 2322 N N . SER A 1 295 ? 10.940 8.126 6.449 1.00 93.25 295 SER A N 1
ATOM 2323 C CA . SER A 1 295 ? 11.631 7.231 7.389 1.00 93.25 295 SER A CA 1
ATOM 2324 C C . SER A 1 295 ? 11.994 7.896 8.723 1.00 93.25 295 SER A C 1
ATOM 2326 O O . SER A 1 295 ? 12.453 7.209 9.641 1.00 93.25 295 SER A O 1
ATOM 2328 N N . LEU A 1 296 ? 11.772 9.211 8.850 1.00 93.50 296 LEU A N 1
ATOM 2329 C CA . LEU A 1 296 ? 11.886 9.944 10.108 1.00 93.50 296 LEU A CA 1
ATOM 2330 C C . LEU A 1 296 ? 10.638 9.701 10.964 1.00 93.50 296 LEU A C 1
ATOM 2332 O O . LEU A 1 296 ? 9.594 10.330 10.780 1.00 93.50 296 LEU A O 1
ATOM 2336 N N . GLU A 1 297 ? 10.745 8.783 11.917 1.00 91.12 297 GLU A N 1
ATOM 2337 C CA . GLU A 1 297 ? 9.630 8.393 12.766 1.00 91.12 297 GLU A CA 1
ATOM 2338 C C . GLU A 1 297 ? 9.330 9.478 13.796 1.00 91.12 297 GLU A C 1
ATOM 2340 O O . GLU A 1 297 ? 10.117 9.749 14.707 1.00 91.12 297 GLU A O 1
ATOM 2345 N N . LYS A 1 298 ? 8.163 10.117 13.653 1.00 88.12 298 LYS A N 1
ATOM 2346 C CA . LYS A 1 298 ? 7.697 11.115 14.619 1.00 88.12 298 LYS A CA 1
ATOM 2347 C C . LYS A 1 298 ? 7.325 10.457 15.940 1.00 88.12 298 LYS A C 1
ATOM 2349 O O . LYS A 1 298 ? 6.736 9.378 15.975 1.00 88.12 298 LYS A O 1
ATOM 2354 N N . ARG A 1 299 ? 7.598 11.179 17.027 1.00 85.81 299 ARG A N 1
ATOM 2355 C CA . ARG A 1 299 ? 7.235 10.791 18.392 1.00 85.81 299 ARG A CA 1
ATOM 2356 C C . ARG A 1 299 ? 5.755 10.389 18.503 1.00 85.81 299 ARG A C 1
ATOM 2358 O O . ARG A 1 299 ? 4.873 11.215 18.277 1.00 85.81 299 ARG A O 1
ATOM 2365 N N . GLN A 1 300 ? 5.502 9.162 18.953 1.00 82.88 300 GLN A N 1
ATOM 2366 C CA . GLN A 1 300 ? 4.179 8.631 19.276 1.00 82.88 300 GLN A CA 1
ATOM 2367 C C . GLN A 1 300 ? 4.187 8.108 20.714 1.00 82.88 300 GLN A C 1
ATOM 2369 O O . GLN A 1 300 ? 4.663 7.011 20.994 1.00 82.88 300 GLN A O 1
ATOM 2374 N N . ARG A 1 301 ? 3.646 8.909 21.637 1.00 79.44 301 ARG A N 1
ATOM 2375 C CA . ARG A 1 301 ? 3.556 8.550 23.064 1.00 79.44 301 ARG A CA 1
ATOM 2376 C C . ARG A 1 301 ? 2.344 7.672 23.380 1.00 79.44 301 ARG A C 1
ATOM 2378 O O . ARG A 1 301 ? 2.248 7.127 24.473 1.00 79.44 301 ARG A O 1
ATOM 2385 N N . ARG A 1 302 ? 1.353 7.630 22.484 1.00 77.88 302 ARG A N 1
ATOM 2386 C CA . ARG A 1 302 ? 0.057 7.003 22.753 1.00 77.88 302 ARG A CA 1
ATOM 2387 C C . ARG A 1 302 ? 0.056 5.581 22.205 1.00 77.88 302 ARG A C 1
ATOM 2389 O O . ARG A 1 302 ? 0.135 5.410 20.996 1.00 77.88 302 ARG A O 1
ATOM 2396 N N . ILE A 1 303 ? -0.106 4.602 23.095 1.00 75.00 303 ILE A N 1
ATOM 2397 C CA . ILE A 1 303 ? -0.348 3.194 22.733 1.00 75.00 303 ILE A CA 1
ATOM 2398 C C . ILE A 1 303 ? -1.712 3.060 22.047 1.00 75.00 303 ILE A C 1
ATOM 2400 O O . ILE A 1 303 ? -1.870 2.341 21.067 1.00 75.00 303 ILE A O 1
ATOM 2404 N N . GLU A 1 304 ? -2.710 3.784 22.557 1.00 80.00 304 GLU A N 1
ATOM 2405 C CA . GLU A 1 304 ? -4.061 3.756 22.020 1.00 80.00 304 GLU A CA 1
ATOM 2406 C C . GLU A 1 304 ? -4.399 5.053 21.283 1.00 80.00 304 GLU A C 1
ATOM 2408 O O . GLU A 1 304 ? -4.396 6.140 21.880 1.00 80.00 304 GLU A O 1
ATOM 2413 N N . PRO A 1 305 ? -4.748 4.959 19.995 1.00 82.12 305 PRO A N 1
ATOM 2414 C CA . PRO A 1 305 ? -5.193 6.105 19.226 1.00 82.12 305 PRO A CA 1
ATOM 2415 C C . PRO A 1 305 ? -6.477 6.699 19.790 1.00 82.12 305 PRO A C 1
ATOM 2417 O O . PRO A 1 305 ? -7.389 5.992 20.226 1.00 82.12 305 PRO A O 1
ATOM 2420 N N . ARG A 1 306 ? -6.557 8.027 19.732 1.00 83.75 306 ARG A N 1
ATOM 2421 C CA . ARG A 1 306 ? -7.765 8.775 20.065 1.00 83.75 306 ARG A CA 1
ATOM 2422 C C . ARG A 1 306 ? -8.489 9.158 18.791 1.00 83.75 306 ARG A C 1
ATOM 2424 O O . ARG A 1 306 ? -7.867 9.509 17.793 1.00 83.75 306 ARG A O 1
ATOM 2431 N N . THR A 1 307 ? -9.805 9.084 18.854 1.00 82.75 307 THR A N 1
ATOM 2432 C CA . THR A 1 307 ? -10.698 9.509 17.790 1.00 82.75 307 THR A CA 1
ATOM 2433 C C . THR A 1 307 ? -11.303 10.842 18.183 1.00 82.75 307 THR A C 1
ATOM 2435 O O . THR A 1 307 ? -11.918 10.936 19.246 1.00 82.75 307 THR A O 1
ATOM 2438 N N . GLU A 1 308 ? -11.119 11.854 17.340 1.00 83.38 308 GLU A N 1
ATOM 2439 C CA . GLU A 1 308 ? -11.774 13.147 17.521 1.00 83.38 308 GLU A CA 1
ATOM 2440 C C . GLU A 1 308 ? -13.287 12.988 17.359 1.00 83.38 308 GLU A C 1
ATOM 2442 O O . GLU A 1 308 ? -13.784 12.306 16.454 1.00 83.38 308 GLU A O 1
ATOM 2447 N N . CYS A 1 309 ? -14.028 13.603 18.267 1.00 79.00 309 CYS A N 1
ATOM 2448 C CA . CYS A 1 309 ? -15.475 13.583 18.273 1.00 79.00 309 CYS A CA 1
ATOM 2449 C C . CYS A 1 309 ? -15.998 14.846 18.935 1.00 79.00 309 CYS A C 1
ATOM 2451 O O . CYS A 1 309 ? -15.416 15.313 19.890 1.00 79.00 309 CYS A O 1
ATOM 2453 N N . GLU A 1 310 ? -17.119 15.380 18.475 1.00 82.19 310 GLU A N 1
ATOM 2454 C CA . GLU A 1 310 ? -17.780 16.498 19.150 1.00 82.19 310 GLU A CA 1
ATOM 2455 C C . GLU A 1 310 ? -19.158 16.005 19.560 1.00 82.19 310 GLU A C 1
ATOM 2457 O O . GLU A 1 310 ? -20.113 16.008 18.781 1.00 82.19 310 GLU A O 1
ATOM 2462 N N . THR A 1 311 ? -19.243 15.416 20.751 1.00 80.06 311 THR A N 1
ATOM 2463 C CA . THR A 1 311 ? -20.494 14.846 21.253 1.00 80.06 311 THR A CA 1
ATOM 2464 C C . THR A 1 311 ? -20.845 15.428 22.605 1.00 80.06 311 THR A C 1
ATOM 2466 O O . THR A 1 311 ? -20.048 15.394 23.533 1.00 80.06 311 THR A O 1
ATOM 2469 N N . GLN A 1 312 ? -22.084 15.903 22.706 1.00 86.25 312 GLN A N 1
ATOM 2470 C CA . GLN A 1 312 ? -22.681 16.320 23.966 1.00 86.25 312 GLN A CA 1
ATOM 2471 C C . GLN A 1 312 ? -22.741 15.141 24.944 1.00 86.25 312 GLN A C 1
ATOM 2473 O O . GLN A 1 312 ? -23.184 14.040 24.591 1.00 86.25 312 GLN A O 1
ATOM 2478 N N . ALA A 1 313 ? -22.294 15.401 26.162 1.00 87.44 313 ALA A N 1
ATOM 2479 C CA . ALA A 1 313 ? -22.222 14.475 27.271 1.00 87.44 313 ALA A CA 1
ATOM 2480 C C . ALA A 1 313 ? -22.663 15.176 28.564 1.00 87.44 313 ALA A C 1
ATOM 2482 O O . ALA A 1 313 ? -22.738 16.403 28.643 1.00 87.44 313 ALA A O 1
ATOM 2483 N N . LEU A 1 314 ? -22.974 14.379 29.579 1.00 88.94 314 LEU A N 1
ATOM 2484 C CA . LEU A 1 314 ? -23.230 14.864 30.931 1.00 88.94 314 LEU A CA 1
ATOM 2485 C C . LEU A 1 314 ? -22.170 14.294 31.855 1.00 88.94 314 LEU A C 1
ATOM 2487 O O . LEU A 1 314 ? -21.842 13.112 31.752 1.00 88.94 314 LEU A O 1
ATOM 2491 N N . ILE A 1 315 ? -21.661 15.121 32.754 1.00 89.56 315 ILE A N 1
ATOM 2492 C CA . ILE A 1 315 ? -20.843 14.663 33.872 1.00 89.56 315 ILE A CA 1
ATOM 2493 C C . ILE A 1 315 ? -21.684 14.694 35.143 1.00 89.56 315 ILE A C 1
ATOM 2495 O O . ILE A 1 315 ? -22.500 15.598 35.318 1.00 89.56 315 ILE A O 1
ATOM 2499 N N . GLN A 1 316 ? -21.504 13.704 36.012 1.00 88.06 316 GLN A N 1
ATOM 2500 C CA . GLN A 1 316 ? -22.167 13.639 37.307 1.00 88.06 316 GLN A CA 1
ATOM 2501 C C . GLN A 1 316 ? -21.144 13.433 38.426 1.00 88.06 316 GLN A C 1
ATOM 2503 O O . GLN A 1 316 ? -20.368 12.476 38.406 1.00 88.06 316 GLN A O 1
ATOM 2508 N N . ILE A 1 317 ? -21.175 14.335 39.410 1.00 83.06 317 ILE A N 1
ATOM 2509 C CA . ILE A 1 317 ? -20.291 14.360 40.584 1.00 83.06 317 ILE A CA 1
ATOM 2510 C C . ILE A 1 317 ? -21.171 14.590 41.809 1.0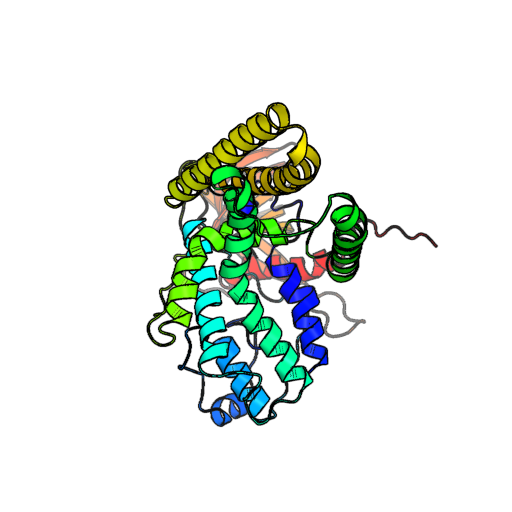0 83.06 317 ILE A C 1
ATOM 2512 O O . ILE A 1 317 ? -21.910 15.568 41.850 1.00 83.06 317 ILE A O 1
ATOM 2516 N N . ASN A 1 318 ? -21.135 13.695 42.802 1.00 76.69 318 ASN A N 1
ATOM 2517 C CA . ASN A 1 318 ? -21.865 13.856 44.071 1.00 76.69 318 ASN A CA 1
ATOM 2518 C C . ASN A 1 318 ? -23.347 14.282 43.911 1.00 76.69 318 ASN A C 1
ATOM 2520 O O . ASN A 1 318 ? -23.867 15.074 44.691 1.00 76.69 318 ASN A O 1
ATOM 2524 N N . SER A 1 319 ? -24.038 13.730 42.903 1.00 74.06 319 SER A N 1
ATOM 2525 C CA . SER A 1 319 ? -25.439 14.025 42.522 1.00 74.06 319 SER A CA 1
ATOM 2526 C C . SER A 1 319 ? -25.707 15.359 41.810 1.00 74.06 319 SER A C 1
ATOM 2528 O O . SER A 1 319 ? -26.859 15.635 41.483 1.00 74.06 319 SER A O 1
ATOM 2530 N N . GLN A 1 320 ? -24.682 16.156 41.506 1.00 81.12 320 GLN A N 1
ATOM 2531 C CA . GLN A 1 320 ? -24.795 17.325 40.631 1.00 81.12 320 GLN A CA 1
ATOM 2532 C C . GLN A 1 320 ? -24.421 16.961 39.194 1.00 81.12 320 GLN A C 1
ATOM 2534 O O . GLN A 1 320 ? -23.552 16.114 38.975 1.00 81.12 320 GLN A O 1
ATOM 2539 N N . GLN A 1 321 ? -25.104 17.569 38.222 1.00 86.19 321 GLN A N 1
ATOM 2540 C CA . GLN A 1 321 ? -24.904 17.311 36.798 1.00 86.19 321 GLN A CA 1
ATOM 2541 C C . GLN A 1 321 ? -24.449 18.574 36.079 1.00 86.19 321 GLN A C 1
ATOM 2543 O O . GLN A 1 321 ? -25.098 19.610 36.198 1.00 86.19 321 GLN A O 1
ATOM 2548 N N . SER A 1 322 ? -23.399 18.446 35.271 1.00 87.50 322 SER A N 1
ATOM 2549 C CA . SER A 1 322 ? -22.917 19.524 34.404 1.00 87.50 322 SER A CA 1
ATOM 2550 C C . SER A 1 322 ? -22.854 19.059 32.955 1.00 87.50 322 SER A C 1
ATOM 2552 O O . SER A 1 322 ? -22.632 17.880 32.652 1.00 87.50 322 SER A O 1
ATOM 2554 N N . HIS A 1 323 ? -23.053 19.999 32.037 1.00 89.88 323 HIS A N 1
ATOM 2555 C CA . HIS A 1 323 ? -22.932 19.738 30.610 1.00 89.88 323 HIS A CA 1
ATOM 2556 C C . HIS A 1 323 ? -21.461 19.696 30.200 1.00 89.88 323 HIS A C 1
ATOM 2558 O O . HIS A 1 323 ? -20.659 20.528 30.618 1.00 89.88 323 HIS A O 1
ATOM 2564 N N . ALA A 1 324 ? -21.106 18.739 29.348 1.00 89.56 324 ALA A N 1
ATOM 2565 C CA . ALA A 1 324 ? -19.764 18.632 28.802 1.00 89.56 324 ALA A CA 1
ATOM 2566 C C . ALA A 1 324 ? -19.798 18.259 27.321 1.00 89.56 324 ALA A C 1
ATOM 2568 O O . ALA A 1 324 ? -20.684 17.547 26.850 1.00 89.56 324 ALA A O 1
ATOM 2569 N N . THR A 1 325 ? -18.784 18.687 26.586 1.00 89.56 325 THR A N 1
ATOM 2570 C CA . THR A 1 325 ? -18.515 18.219 25.231 1.00 89.56 325 THR A CA 1
ATOM 2571 C C . THR A 1 325 ? -17.368 17.219 25.277 1.00 89.56 325 THR A C 1
ATOM 2573 O O . THR A 1 325 ? -16.253 17.558 25.657 1.00 89.56 325 THR A O 1
ATOM 2576 N N . LEU A 1 326 ? -17.618 15.976 24.872 1.00 88.25 326 LEU A N 1
ATOM 2577 C CA . LEU A 1 326 ? -16.571 14.994 24.598 1.00 88.25 326 LEU A CA 1
ATOM 2578 C C . LEU A 1 326 ? -15.869 15.393 23.301 1.00 88.25 326 LEU A C 1
ATOM 2580 O O . LEU A 1 326 ? -16.530 15.345 22.266 1.00 88.25 326 LEU A O 1
ATOM 2584 N N . ASN A 1 327 ? -14.586 15.776 23.382 1.00 88.19 327 ASN A N 1
ATOM 2585 C CA . ASN A 1 327 ? -13.743 16.236 22.265 1.00 88.19 327 ASN A CA 1
ATOM 2586 C C . ASN A 1 327 ? -12.982 15.088 21.583 1.00 88.19 327 ASN A C 1
ATOM 2588 O O . ASN A 1 327 ? -12.775 15.089 20.375 1.00 88.19 327 ASN A O 1
ATOM 2592 N N . ASN A 1 328 ? -12.525 14.101 22.354 1.00 87.56 328 ASN A N 1
ATOM 2593 C CA . ASN A 1 328 ? -11.956 12.872 21.802 1.00 87.56 328 ASN A CA 1
ATOM 2594 C C . ASN A 1 328 ? -12.021 11.714 22.792 1.00 87.56 328 ASN A C 1
ATOM 2596 O O . ASN A 1 328 ? -12.122 11.915 24.002 1.00 87.56 328 ASN A O 1
ATOM 2600 N N . ALA A 1 329 ? -11.924 10.495 22.263 1.00 86.62 329 ALA A N 1
ATOM 2601 C CA . ALA A 1 329 ? -11.955 9.259 23.041 1.00 86.62 329 ALA A CA 1
ATOM 2602 C C . ALA A 1 329 ? -10.991 8.192 22.487 1.00 86.62 329 ALA A C 1
ATOM 2604 O O . ALA A 1 329 ? -10.847 8.048 21.271 1.00 86.62 329 ALA A O 1
ATOM 2605 N N . SER A 1 330 ? -10.357 7.426 23.378 1.00 84.25 330 SER A N 1
ATOM 2606 C CA . SER A 1 330 ? -9.656 6.151 23.122 1.00 84.25 330 SER A CA 1
ATOM 2607 C C . SER A 1 330 ? -10.311 5.023 23.931 1.00 84.25 330 SER A C 1
ATOM 2609 O O . SER A 1 330 ? -11.339 5.234 24.565 1.00 84.25 330 SER A O 1
ATOM 2611 N N . LEU A 1 331 ? -9.745 3.811 23.926 1.00 80.56 331 LEU A N 1
ATOM 2612 C CA . LEU A 1 331 ? -10.215 2.724 24.800 1.00 80.56 331 LEU A CA 1
ATOM 2613 C C . LEU A 1 331 ? -9.818 2.946 26.275 1.00 80.56 331 LEU A C 1
ATOM 2615 O O . LEU A 1 331 ? -10.433 2.372 27.167 1.00 80.56 331 LEU A O 1
ATOM 2619 N N . SER A 1 332 ? -8.818 3.791 26.520 1.00 81.69 332 SER A N 1
ATOM 2620 C CA . SER A 1 332 ? -8.198 4.079 27.821 1.00 81.69 332 SER A CA 1
ATOM 2621 C C . SER A 1 332 ? -8.693 5.359 28.481 1.00 81.69 332 SER A C 1
ATOM 2623 O O . SER A 1 332 ? -8.531 5.515 29.689 1.00 81.69 332 SER A O 1
ATOM 2625 N N . GLY A 1 333 ? -9.280 6.289 27.728 1.00 87.31 333 GLY A N 1
ATOM 2626 C CA . GLY A 1 333 ? -9.691 7.571 28.283 1.00 87.31 333 GLY A CA 1
ATOM 2627 C C . GLY A 1 333 ? -10.286 8.523 27.258 1.00 87.31 333 GLY A C 1
ATOM 2628 O O . GLY A 1 333 ? -10.559 8.158 26.114 1.00 87.31 333 GLY A O 1
ATOM 2629 N N . ALA A 1 334 ? -10.479 9.766 27.679 1.00 89.81 334 ALA A N 1
ATOM 2630 C CA . ALA A 1 334 ? -11.128 10.798 26.888 1.00 89.81 334 ALA A CA 1
ATOM 2631 C C . ALA A 1 334 ? -10.545 12.191 27.159 1.00 89.81 334 ALA A C 1
ATOM 2633 O O . ALA A 1 334 ? -9.766 12.407 28.092 1.00 89.81 334 ALA A O 1
ATOM 2634 N N . ARG A 1 335 ? -10.904 13.144 26.299 1.00 91.31 335 ARG A N 1
ATOM 2635 C CA . ARG A 1 335 ? -10.790 14.580 26.562 1.00 91.31 335 ARG A CA 1
ATOM 2636 C C . ARG A 1 335 ? -12.181 15.195 26.497 1.00 91.31 335 ARG A C 1
ATOM 2638 O O . ARG A 1 335 ? -12.913 14.946 25.538 1.00 91.31 335 ARG A O 1
ATOM 2645 N N . LEU A 1 336 ? -12.515 15.985 27.507 1.00 91.06 336 LEU A N 1
ATOM 2646 C CA . LEU A 1 336 ? -13.799 16.658 27.661 1.00 91.06 336 LEU A CA 1
ATOM 2647 C C . LEU A 1 336 ? -13.579 18.164 27.809 1.00 91.06 336 LEU A C 1
ATOM 2649 O O . LEU A 1 336 ? -12.558 18.590 28.341 1.00 91.06 336 LEU A O 1
ATOM 2653 N N . THR A 1 337 ? -14.561 18.951 27.394 1.00 91.75 337 THR A N 1
ATOM 2654 C CA . THR A 1 337 ? -14.704 20.366 27.739 1.00 91.75 337 THR A CA 1
ATOM 2655 C C . THR A 1 337 ? -15.952 20.493 28.597 1.00 91.75 337 THR A C 1
ATOM 2657 O O . THR A 1 337 ? -17.050 20.234 28.113 1.00 91.75 337 THR A O 1
ATOM 2660 N N . VAL A 1 338 ? -15.793 20.812 29.875 1.00 89.44 338 VAL A N 1
ATOM 2661 C CA . VAL A 1 338 ? -16.897 21.002 30.820 1.00 89.44 338 VAL A CA 1
ATOM 2662 C C . VAL A 1 338 ? -17.376 22.444 30.729 1.00 89.44 338 VAL A C 1
ATOM 2664 O O . VAL A 1 338 ? -16.567 23.371 30.781 1.00 89.44 338 VAL A O 1
ATOM 2667 N N . HIS A 1 339 ? -18.684 22.625 30.564 1.00 86.75 339 HIS A N 1
ATOM 2668 C CA . HIS A 1 339 ? -19.319 23.929 30.416 1.00 86.75 339 HIS A CA 1
ATOM 2669 C C . HIS A 1 339 ? -20.055 24.310 31.706 1.00 86.75 339 HIS A C 1
ATOM 2671 O O . HIS A 1 339 ? -20.842 23.520 32.230 1.00 86.75 339 HIS A O 1
ATOM 2677 N N . GLY A 1 340 ? -19.835 25.541 32.172 1.00 73.75 340 GLY A N 1
ATOM 2678 C CA . GLY A 1 340 ? -20.378 26.063 33.430 1.00 73.75 340 GLY A CA 1
ATOM 2679 C C . GLY A 1 340 ? -19.330 26.115 34.546 1.00 73.75 340 GLY A C 1
ATOM 2680 O O . GLY A 1 340 ? -18.354 25.373 34.516 1.00 73.75 340 GLY A O 1
ATOM 2681 N N . ASN A 1 341 ? -19.541 27.008 35.517 1.00 61.06 341 ASN A N 1
ATOM 2682 C CA . ASN A 1 341 ? -18.618 27.262 36.636 1.00 61.06 341 ASN A CA 1
ATOM 2683 C C . ASN A 1 341 ? -19.020 26.524 37.924 1.00 61.06 341 ASN A C 1
ATOM 2685 O O . ASN A 1 341 ? -18.532 26.857 39.000 1.00 61.06 341 ASN A O 1
ATOM 2689 N N . ASP A 1 342 ? -19.952 25.573 37.843 1.00 60.62 342 ASP A N 1
ATOM 2690 C CA . ASP A 1 342 ? -20.544 24.989 39.049 1.00 60.62 342 ASP A CA 1
ATOM 2691 C C . ASP A 1 342 ? -19.614 23.977 39.737 1.00 60.62 342 ASP A C 1
ATOM 2693 O O . ASP A 1 342 ? -19.734 23.793 40.945 1.00 60.62 342 ASP A O 1
ATOM 2697 N N . HIS A 1 343 ? -18.670 23.363 39.003 1.00 67.12 343 HIS A N 1
ATOM 2698 C CA . HIS A 1 343 ? -17.634 22.478 39.556 1.00 67.12 343 HIS A CA 1
ATOM 2699 C C . HIS A 1 343 ? -16.356 22.492 38.731 1.00 67.12 343 HIS A C 1
ATOM 2701 O O . HIS A 1 343 ? -16.364 22.110 37.559 1.00 67.12 343 HIS A O 1
ATOM 2707 N N . ASP A 1 344 ? -15.254 22.827 39.392 1.00 77.94 344 ASP A N 1
ATOM 2708 C CA . ASP A 1 344 ? -13.916 22.682 38.840 1.00 77.94 344 ASP A CA 1
ATOM 2709 C C . ASP A 1 344 ? -13.386 21.287 39.143 1.00 77.94 344 ASP A C 1
ATOM 2711 O O . ASP A 1 344 ? -13.224 20.901 40.299 1.00 77.94 344 ASP A O 1
ATOM 2715 N N . LEU A 1 345 ? -13.101 20.526 38.092 1.00 84.62 345 LEU A N 1
ATOM 2716 C CA . LEU A 1 345 ? -12.495 19.208 38.207 1.00 84.62 345 LEU A CA 1
ATOM 2717 C C . LEU A 1 345 ? -10.997 19.341 38.492 1.00 84.62 345 LEU A C 1
ATOM 2719 O O . LEU A 1 345 ? -10.260 19.948 37.710 1.00 84.62 345 LEU A O 1
ATOM 2723 N N . ALA A 1 346 ? -10.538 18.743 39.588 1.00 86.62 346 ALA A N 1
ATOM 2724 C CA . ALA A 1 346 ? -9.133 18.671 39.960 1.00 86.62 346 ALA A CA 1
ATOM 2725 C C . ALA A 1 346 ? -8.517 17.315 39.564 1.00 86.62 346 ALA A C 1
ATOM 2727 O O . ALA A 1 346 ? -9.217 16.300 39.490 1.00 86.62 346 ALA A O 1
ATOM 2728 N N . PRO A 1 347 ? -7.195 17.248 39.310 1.00 90.12 347 PRO A N 1
ATOM 2729 C CA . PRO A 1 347 ? -6.498 15.978 39.127 1.00 90.12 347 PRO A CA 1
ATOM 2730 C C . PRO A 1 347 ? -6.757 15.007 40.287 1.00 90.12 347 PRO A C 1
ATOM 2732 O O . PRO A 1 347 ? -6.563 15.351 41.449 1.00 90.12 347 PRO A O 1
ATOM 2735 N N . GLY A 1 348 ? -7.167 13.781 39.959 1.00 87.25 348 GLY A N 1
ATOM 2736 C CA . GLY A 1 348 ? -7.538 12.739 40.920 1.00 87.25 348 GLY A CA 1
ATOM 2737 C C . GLY A 1 348 ? -9.045 12.568 41.127 1.00 87.25 348 GLY A C 1
ATOM 2738 O O . GLY A 1 348 ? -9.460 11.483 41.541 1.00 87.25 348 GLY A O 1
ATOM 2739 N N . ASP A 1 349 ? -9.860 13.566 40.775 1.00 89.00 349 ASP A N 1
ATOM 2740 C CA . ASP A 1 349 ? -11.314 13.484 40.924 1.00 89.00 349 ASP A CA 1
ATOM 2741 C C . ASP A 1 349 ? -11.907 12.370 40.062 1.00 89.00 349 ASP A C 1
ATOM 2743 O O . ASP A 1 349 ? -11.456 12.109 38.943 1.00 89.00 349 ASP A O 1
ATOM 2747 N N . VAL A 1 350 ? -12.949 11.720 40.581 1.00 89.50 350 VAL A N 1
ATOM 2748 C CA . VAL A 1 350 ? -13.692 10.671 39.877 1.00 89.50 350 VAL A CA 1
ATOM 2749 C C . VAL A 1 350 ? -15.115 11.146 39.619 1.00 89.50 350 VAL A C 1
ATOM 2751 O O . VAL A 1 350 ? -15.801 11.603 40.530 1.00 89.50 350 VAL A O 1
ATOM 2754 N N . PHE A 1 351 ? -15.568 11.007 38.377 1.00 89.00 351 PHE A N 1
ATOM 2755 C CA . PHE A 1 351 ? -16.900 11.418 37.943 1.00 89.00 351 PHE A CA 1
ATOM 2756 C C . PHE A 1 351 ? -17.533 10.378 37.017 1.00 89.00 351 PHE A C 1
ATOM 2758 O O . PHE A 1 351 ? -16.843 9.587 36.368 1.00 89.00 351 PHE A O 1
ATOM 2765 N N . GLU A 1 352 ? -18.863 10.382 36.939 1.00 89.31 352 GLU A N 1
ATOM 2766 C CA . GLU A 1 352 ? -19.597 9.570 35.968 1.00 89.31 352 GLU A CA 1
ATOM 2767 C C . GLU A 1 352 ? -19.835 10.383 34.690 1.00 89.31 352 GLU A C 1
ATOM 2769 O O . GLU A 1 352 ? -20.485 11.425 34.706 1.00 89.31 352 GLU A O 1
ATOM 2774 N N . LEU A 1 353 ? -19.319 9.897 33.566 1.00 87.56 353 LEU A N 1
ATOM 2775 C CA . LEU A 1 353 ? -19.556 10.432 32.233 1.00 87.56 353 LEU A CA 1
ATOM 2776 C C . LEU A 1 353 ? -20.722 9.688 31.577 1.00 87.56 353 LEU A C 1
ATOM 2778 O O . LEU A 1 353 ? -20.625 8.492 31.311 1.00 87.56 353 LEU A O 1
ATOM 2782 N N . THR A 1 354 ? -21.791 10.402 31.237 1.00 86.44 354 THR A N 1
ATOM 2783 C CA . THR A 1 354 ? -22.902 9.886 30.432 1.00 86.44 354 THR A CA 1
ATOM 2784 C C . THR A 1 354 ? -22.817 10.395 28.995 1.00 86.44 354 THR A C 1
ATOM 2786 O O . THR A 1 354 ? -22.985 11.583 28.723 1.00 86.44 354 THR A O 1
ATOM 2789 N N . CYS A 1 355 ? -22.634 9.474 28.052 1.00 82.06 355 CYS A N 1
ATOM 2790 C CA . CYS A 1 355 ? -22.658 9.731 26.614 1.00 82.06 355 CYS A CA 1
ATOM 2791 C C . CYS A 1 355 ? -23.956 9.207 25.988 1.00 82.06 355 CYS A C 1
ATOM 2793 O O . CYS A 1 355 ? -24.442 8.131 26.338 1.00 82.06 355 CYS A O 1
ATOM 2795 N N . TYR A 1 356 ? -24.487 9.922 24.994 1.00 75.31 356 TYR A N 1
ATOM 2796 C CA . TYR A 1 356 ? -25.704 9.520 24.285 1.00 75.31 356 TYR A CA 1
ATOM 2797 C C . TYR A 1 356 ? -25.411 9.065 22.856 1.00 75.31 356 TYR A C 1
ATOM 2799 O O . TYR A 1 356 ? -24.851 9.805 22.035 1.00 75.31 356 TYR A O 1
ATOM 2807 N N . VAL A 1 357 ? -25.859 7.849 22.541 1.00 68.38 357 VAL A N 1
ATOM 2808 C CA . VAL A 1 357 ? -25.723 7.242 21.212 1.00 68.38 357 VAL A CA 1
ATOM 2809 C C . VAL A 1 357 ? -27.097 7.087 20.586 1.00 68.38 357 VAL A C 1
ATOM 2811 O O . VAL A 1 357 ? -28.008 6.527 21.196 1.00 68.38 357 VAL A O 1
ATOM 2814 N N . ALA A 1 358 ? -27.250 7.566 19.353 1.00 61.69 358 ALA A N 1
ATOM 2815 C CA . ALA A 1 358 ? -28.470 7.355 18.588 1.00 61.69 358 ALA A CA 1
ATOM 2816 C C . ALA A 1 358 ? -28.602 5.877 18.211 1.00 61.69 358 ALA A C 1
ATOM 2818 O O . ALA A 1 358 ? -27.695 5.309 17.598 1.00 61.69 358 ALA A O 1
ATOM 2819 N N . LYS A 1 359 ? -29.740 5.255 18.541 1.00 56.69 359 LYS A N 1
ATOM 2820 C CA . LYS A 1 359 ? -30.086 3.964 17.946 1.00 56.69 359 LYS A CA 1
ATOM 2821 C C . LYS A 1 359 ? -30.265 4.131 16.429 1.00 56.69 359 LYS A C 1
ATOM 2823 O O . LYS A 1 359 ? -30.794 5.159 15.992 1.00 56.69 359 LYS A O 1
ATOM 2828 N N . PRO A 1 360 ? -29.860 3.136 15.618 1.00 53.88 360 PRO A N 1
ATOM 2829 C CA . PRO A 1 360 ? -30.235 3.111 14.212 1.00 53.88 360 PRO A CA 1
ATOM 2830 C C . PRO A 1 360 ? -31.765 3.134 14.118 1.00 53.88 360 PRO A C 1
ATOM 2832 O O . PRO A 1 360 ? -32.423 2.306 14.745 1.00 53.88 360 PRO A O 1
ATOM 2835 N N . LYS A 1 361 ? -32.325 4.089 13.367 1.00 51.84 361 LYS A N 1
ATOM 2836 C CA . LYS A 1 361 ? -33.769 4.143 13.099 1.00 51.84 361 LYS A CA 1
ATOM 2837 C C . LYS A 1 361 ? -34.194 2.867 12.372 1.00 51.84 361 LYS A C 1
ATOM 2839 O O . LYS A 1 361 ? -33.568 2.530 11.366 1.00 51.84 361 LYS A O 1
ATOM 2844 N N . GLN A 1 362 ? -35.235 2.184 12.849 1.00 51.16 362 GLN A N 1
ATOM 2845 C CA . GLN A 1 362 ? -35.768 0.997 12.171 1.00 51.16 362 GLN A CA 1
ATOM 2846 C C . GLN A 1 362 ? -36.772 1.376 11.070 1.00 51.16 362 GLN A C 1
ATOM 2848 O O . GLN A 1 362 ? -36.938 0.624 10.113 1.00 51.16 362 GLN A O 1
ATOM 2853 N N . SER A 1 363 ? -37.359 2.580 11.128 1.00 45.44 363 SER A N 1
ATOM 2854 C CA . SER A 1 363 ? -38.170 3.163 10.049 1.00 45.44 363 SER A CA 1
ATOM 2855 C C . SER A 1 363 ? -37.928 4.673 9.883 1.00 45.44 363 SER A C 1
ATOM 2857 O O . SER A 1 363 ? -37.442 5.351 10.792 1.00 45.44 363 SER A O 1
ATOM 2859 N N . GLN A 1 364 ? -38.272 5.237 8.717 1.00 53.22 364 GLN A N 1
ATOM 2860 C CA . GLN A 1 364 ? -38.121 6.678 8.447 1.00 53.22 364 GLN A CA 1
ATOM 2861 C C . GLN A 1 364 ? -38.998 7.573 9.347 1.00 53.22 364 GLN A C 1
ATOM 2863 O O . GLN A 1 364 ? -38.657 8.740 9.539 1.00 53.22 364 GLN A O 1
ATOM 2868 N N . GLN A 1 365 ? -40.073 7.035 9.934 1.00 47.34 365 GLN A N 1
ATOM 2869 C CA . GLN A 1 365 ? -41.024 7.777 10.773 1.00 47.34 365 GLN A CA 1
ATOM 2870 C C . GLN A 1 365 ? -40.691 7.730 12.277 1.00 47.34 365 GLN A C 1
ATOM 2872 O O . GLN A 1 365 ? -41.319 8.425 13.073 1.00 47.34 365 GLN A O 1
ATOM 2877 N N . GLU A 1 366 ? -39.679 6.962 12.687 1.00 50.97 366 GLU A N 1
ATOM 2878 C CA . GLU A 1 366 ? -39.309 6.799 14.095 1.00 50.97 366 GLU A CA 1
ATOM 2879 C C . GLU A 1 366 ? -38.440 7.975 14.601 1.00 50.97 366 GLU A C 1
ATOM 2881 O O . GLU A 1 366 ? -37.474 8.410 13.945 1.00 50.97 366 GLU A O 1
ATOM 2886 N N . LYS A 1 367 ? -38.772 8.519 15.784 1.00 52.09 367 LYS A N 1
ATOM 2887 C CA . LYS A 1 367 ? -37.920 9.499 16.483 1.00 52.09 367 LYS A CA 1
ATOM 2888 C C . LYS A 1 367 ? -36.631 8.806 16.939 1.00 52.09 367 LYS A C 1
ATOM 2890 O O . LYS A 1 367 ? -36.638 7.642 17.323 1.00 52.09 367 LYS A O 1
ATOM 2895 N N . ALA A 1 368 ? -35.502 9.512 16.878 1.00 56.44 368 ALA A N 1
ATOM 2896 C CA . ALA A 1 368 ? -34.214 8.937 17.261 1.00 56.44 368 ALA A CA 1
ATOM 2897 C C . ALA A 1 368 ? -34.179 8.669 18.777 1.00 56.44 368 ALA A C 1
ATOM 2899 O O . ALA A 1 368 ? -34.041 9.596 19.571 1.00 56.44 368 ALA A O 1
ATOM 2900 N N . HIS A 1 369 ? -34.294 7.404 19.181 1.00 62.38 369 HIS A N 1
ATOM 2901 C CA . HIS A 1 369 ? -34.108 7.005 20.573 1.00 62.38 369 HIS A CA 1
ATOM 2902 C C . HIS A 1 369 ? -32.614 7.040 20.928 1.00 62.38 369 HIS A C 1
ATOM 2904 O O . HIS A 1 369 ? -31.815 6.269 20.390 1.00 62.38 369 HIS A O 1
ATOM 2910 N N . LEU A 1 370 ? -32.233 7.948 21.829 1.00 67.62 370 LEU A N 1
ATOM 2911 C CA . LEU A 1 370 ? -30.883 8.032 22.385 1.00 67.62 370 LEU A CA 1
ATOM 2912 C C . LEU A 1 370 ? -30.745 7.027 23.534 1.00 67.62 370 LEU A C 1
ATOM 2914 O O . LEU A 1 370 ? -31.528 7.058 24.481 1.00 67.62 370 LEU A O 1
ATOM 2918 N N . LYS A 1 371 ? -29.753 6.136 23.462 1.00 71.69 371 LYS A N 1
ATOM 2919 C CA . LYS A 1 371 ? -29.403 5.242 24.571 1.00 71.69 371 LYS A CA 1
ATOM 2920 C C . LYS A 1 371 ? -28.259 5.879 25.377 1.00 71.69 371 LYS A C 1
ATOM 2922 O O . LYS A 1 371 ? -27.242 6.213 24.760 1.00 71.69 371 LYS A O 1
ATOM 2927 N N . PRO A 1 372 ? -28.405 6.064 26.703 1.00 77.44 372 PRO A N 1
ATOM 2928 C CA . PRO A 1 372 ? -27.324 6.553 27.549 1.00 77.44 372 PRO A CA 1
ATOM 2929 C C . PRO A 1 372 ? -26.301 5.443 27.817 1.00 77.44 372 PRO A C 1
ATOM 2931 O O . PRO A 1 372 ? -26.663 4.283 28.021 1.00 77.44 372 PRO A O 1
ATOM 2934 N N . TYR A 1 373 ? -25.028 5.820 27.828 1.00 79.25 373 TYR A N 1
ATOM 2935 C CA . TYR A 1 373 ? -23.887 4.987 28.194 1.00 79.25 373 TYR A CA 1
ATOM 2936 C C . TYR A 1 373 ? -23.103 5.710 29.278 1.00 79.25 373 TYR A C 1
ATOM 2938 O O . TYR A 1 373 ? -22.750 6.869 29.082 1.00 79.25 373 TYR A O 1
ATOM 2946 N N . ARG A 1 374 ? -22.856 5.037 30.401 1.00 83.00 374 ARG A N 1
ATOM 2947 C CA . ARG A 1 374 ? -22.211 5.616 31.582 1.00 83.00 374 ARG A CA 1
ATOM 2948 C C . ARG A 1 374 ? -20.818 5.031 31.767 1.00 83.00 374 ARG A C 1
ATOM 2950 O O . ARG A 1 374 ? -20.643 3.824 31.603 1.00 83.00 374 ARG A O 1
ATOM 2957 N N . PHE A 1 375 ? -19.855 5.885 32.095 1.00 84.50 375 PHE A N 1
ATOM 2958 C CA . PHE A 1 375 ? -18.451 5.534 32.284 1.00 84.50 375 PHE A CA 1
ATOM 2959 C C . PHE A 1 375 ? -17.911 6.217 33.540 1.00 84.50 375 PHE A C 1
ATOM 2961 O O . PHE A 1 375 ? -18.115 7.413 33.714 1.00 84.50 375 PHE A O 1
ATOM 2968 N N . ALA A 1 376 ? -17.200 5.483 34.394 1.00 88.50 376 ALA A N 1
ATOM 2969 C CA . ALA A 1 376 ? -16.468 6.075 35.509 1.00 88.50 376 ALA A CA 1
ATOM 2970 C C . ALA A 1 376 ? -15.105 6.576 35.013 1.00 88.50 376 ALA A C 1
ATOM 2972 O O . ALA A 1 376 ? -14.297 5.795 34.500 1.00 88.50 376 ALA A O 1
ATOM 2973 N N . MET A 1 377 ? -14.865 7.875 35.159 1.00 88.81 377 MET A N 1
ATOM 2974 C CA . MET A 1 377 ? -13.688 8.566 34.644 1.00 88.81 377 MET A CA 1
ATOM 2975 C C . MET A 1 377 ? -12.917 9.207 35.797 1.00 88.81 377 MET A C 1
ATOM 2977 O O . MET A 1 377 ? -13.527 9.784 36.693 1.00 88.81 377 MET A O 1
ATOM 2981 N N . ARG A 1 378 ? -11.586 9.136 35.765 1.00 91.38 378 ARG A N 1
ATOM 2982 C CA . ARG A 1 378 ? -10.692 9.847 36.684 1.00 91.38 378 ARG A CA 1
ATOM 2983 C C . ARG A 1 378 ? -9.974 10.961 35.952 1.00 91.38 378 ARG A C 1
ATOM 2985 O O . ARG A 1 378 ? -9.446 10.747 34.862 1.00 91.38 378 ARG A O 1
ATOM 2992 N N . VAL A 1 379 ? -9.937 12.142 36.549 1.00 91.75 379 VAL A N 1
ATOM 2993 C CA . VAL A 1 379 ? -9.214 13.296 36.018 1.00 91.75 379 VAL A CA 1
ATOM 2994 C C . VAL A 1 379 ? -7.715 13.074 36.176 1.00 91.75 379 VAL A C 1
ATOM 2996 O O . VAL A 1 379 ? -7.225 12.825 37.273 1.00 91.75 379 VAL A O 1
ATOM 2999 N N . HIS A 1 380 ? -6.983 13.200 35.077 1.00 90.38 380 HIS A N 1
ATOM 3000 C CA . HIS A 1 380 ? -5.525 13.164 35.067 1.00 90.38 380 HIS A CA 1
ATOM 3001 C C . HIS A 1 380 ? -4.936 14.575 34.965 1.00 90.38 380 HIS A C 1
ATOM 3003 O O . HIS A 1 380 ? -3.937 14.890 35.602 1.00 90.38 380 HIS A O 1
ATOM 3009 N N . GLU A 1 381 ? -5.549 15.436 34.154 1.00 90.50 381 GLU A N 1
ATOM 3010 C CA . GLU A 1 381 ? -5.107 16.815 33.943 1.00 90.50 381 GLU A CA 1
ATOM 3011 C C . GLU A 1 381 ? -6.327 17.691 33.648 1.00 90.50 381 GLU A C 1
ATOM 3013 O O . GLU A 1 381 ? -7.233 17.268 32.926 1.00 90.50 381 GLU A O 1
ATOM 3018 N N . ALA A 1 382 ? -6.351 18.906 34.189 1.00 89.12 382 ALA A N 1
ATOM 3019 C CA . ALA A 1 382 ? -7.408 19.880 33.952 1.00 89.12 382 ALA A CA 1
ATOM 3020 C C . ALA A 1 382 ? -6.794 21.261 33.691 1.00 89.12 382 ALA A C 1
ATOM 3022 O O . ALA A 1 382 ? -5.850 21.668 34.366 1.00 89.12 382 ALA A O 1
ATOM 3023 N N . SER A 1 383 ? -7.311 21.972 32.693 1.00 88.50 383 SER A N 1
ATOM 3024 C CA . SER A 1 383 ? -6.879 23.325 32.328 1.00 88.50 383 SER A CA 1
ATOM 3025 C C . SER A 1 383 ? -8.063 24.157 31.846 1.00 88.50 383 SER A C 1
ATOM 3027 O O . SER A 1 383 ? -8.990 23.627 31.239 1.00 88.50 383 SER A O 1
ATOM 3029 N N . TYR A 1 384 ? -8.054 25.465 32.100 1.00 84.44 384 TYR A N 1
ATOM 3030 C CA . TYR A 1 384 ? -9.116 26.349 31.613 1.00 84.44 384 TYR A CA 1
ATOM 3031 C C . TYR A 1 384 ? -8.858 26.815 30.190 1.00 84.44 384 TYR A C 1
ATOM 3033 O O . TYR A 1 384 ? -7.758 27.244 29.844 1.00 84.44 384 TYR A O 1
ATOM 3041 N N . LEU A 1 385 ? -9.914 26.767 29.388 1.00 79.38 385 LEU A N 1
ATOM 3042 C CA . LEU A 1 385 ? -10.006 27.371 28.069 1.00 79.38 385 LEU A CA 1
ATOM 3043 C C . LEU A 1 385 ? -11.088 28.460 28.095 1.00 79.38 385 LEU A C 1
ATOM 3045 O O . LEU A 1 385 ? -11.875 28.547 29.035 1.00 79.38 385 LEU A O 1
ATOM 3049 N N . ALA A 1 386 ? -11.150 29.279 27.043 1.00 73.38 386 ALA A N 1
ATOM 3050 C CA . ALA A 1 386 ? -12.153 30.342 26.922 1.00 73.38 386 ALA A CA 1
ATOM 3051 C C . ALA A 1 386 ? -13.608 29.825 27.000 1.00 73.38 386 ALA A C 1
ATOM 3053 O O . ALA A 1 386 ? -14.483 30.541 27.477 1.00 73.38 386 ALA A O 1
ATOM 3054 N N . ASP A 1 387 ? -13.842 28.574 26.589 1.00 74.31 387 ASP A N 1
ATOM 3055 C CA . ASP A 1 387 ? -15.174 27.963 26.465 1.00 74.31 387 ASP A CA 1
ATOM 3056 C C . ASP A 1 387 ? -15.548 27.035 27.645 1.00 74.31 387 ASP A C 1
ATOM 3058 O O . ASP A 1 387 ? -16.578 26.350 27.602 1.00 74.31 387 ASP A O 1
ATOM 3062 N N . GLY A 1 388 ? -14.703 26.975 28.683 1.00 83.94 388 GLY A N 1
ATOM 3063 C CA . GLY A 1 388 ? -14.881 26.119 29.860 1.00 83.94 388 GLY A CA 1
ATOM 3064 C C . GLY A 1 388 ? -13.616 25.359 30.270 1.00 83.94 388 GLY A C 1
ATOM 3065 O O . GLY A 1 388 ? -12.509 25.642 29.806 1.00 83.94 388 GLY A O 1
ATOM 3066 N N . GLN A 1 389 ? -13.764 24.369 31.147 1.00 88.44 389 GLN A N 1
ATOM 3067 C CA . GLN A 1 389 ? -12.638 23.588 31.661 1.00 88.44 389 GLN A CA 1
ATOM 3068 C C . GLN A 1 389 ? -12.338 22.388 30.744 1.00 88.44 389 GLN A C 1
ATOM 3070 O O . GLN A 1 389 ? -13.169 21.502 30.560 1.00 88.44 389 GLN A O 1
ATOM 3075 N N . SER A 1 390 ? -11.139 22.330 30.163 1.00 90.62 390 SER A N 1
ATOM 3076 C CA . SER A 1 390 ? -10.639 21.176 29.407 1.00 90.62 390 SER A CA 1
ATOM 3077 C C . SER A 1 390 ? -10.066 20.132 30.357 1.00 90.62 390 SER A C 1
ATOM 3079 O O . SER A 1 390 ? -9.069 20.372 31.034 1.00 90.62 390 SER A O 1
ATOM 3081 N N . VAL A 1 391 ? -10.643 18.936 30.339 1.00 90.94 391 VAL A N 1
ATOM 3082 C CA . VAL A 1 391 ? -10.319 17.843 31.254 1.00 90.94 391 VAL A CA 1
ATOM 3083 C C . VAL A 1 391 ? -9.844 16.624 30.473 1.00 90.94 391 VAL A C 1
ATOM 3085 O O . VAL A 1 391 ? -10.543 16.085 29.611 1.00 90.94 391 VAL A O 1
ATOM 3088 N N . HIS A 1 392 ? -8.640 16.165 30.791 1.00 91.38 392 HIS A N 1
ATOM 3089 C CA . HIS A 1 392 ? -8.091 14.896 30.340 1.00 91.38 392 HIS A CA 1
ATOM 3090 C C . HIS A 1 392 ? -8.365 13.848 31.406 1.00 91.38 392 HIS A C 1
ATOM 3092 O O . HIS A 1 392 ? -7.953 13.998 32.555 1.00 91.38 392 HIS A O 1
ATOM 3098 N N . CYS A 1 393 ? -9.050 12.779 31.019 1.00 90.06 393 CYS A N 1
ATOM 3099 C CA . CYS A 1 393 ? -9.479 11.749 31.950 1.00 90.06 393 CYS A CA 1
ATOM 3100 C C . CYS A 1 393 ? -9.180 10.340 31.436 1.00 90.06 393 CYS A C 1
ATOM 3102 O O . CYS A 1 393 ? -9.115 10.090 30.227 1.00 90.06 393 CYS A O 1
ATOM 3104 N N . GLU A 1 394 ? -8.997 9.424 32.378 1.00 89.62 394 GLU A N 1
ATOM 3105 C CA . GLU A 1 394 ? -8.787 7.995 32.162 1.00 89.62 394 GLU A CA 1
ATOM 3106 C C . GLU A 1 394 ? -9.972 7.185 32.694 1.00 89.62 394 GLU A C 1
ATOM 3108 O O . GLU A 1 394 ? -10.681 7.619 33.599 1.00 89.62 394 GLU A O 1
ATOM 3113 N N . LEU A 1 395 ? -10.206 6.008 32.123 1.00 85.62 395 LEU A N 1
ATOM 3114 C CA . LEU A 1 395 ? -11.219 5.074 32.618 1.00 85.62 395 LEU A CA 1
ATOM 3115 C C . LEU A 1 395 ? -10.757 4.416 33.926 1.00 85.62 395 LEU A C 1
ATOM 3117 O O . LEU A 1 395 ? -9.661 3.857 33.978 1.00 85.62 395 LEU A O 1
ATOM 3121 N N . VAL A 1 396 ? -11.613 4.447 34.956 1.00 80.12 396 VAL A N 1
ATOM 3122 C CA . VAL A 1 396 ? -11.295 3.938 36.307 1.00 80.12 396 VAL A CA 1
ATOM 3123 C C . VAL A 1 396 ? -11.324 2.411 36.385 1.00 80.12 396 VAL A C 1
ATOM 3125 O O . VAL A 1 396 ? -10.468 1.833 37.047 1.00 80.12 396 VAL A O 1
ATOM 3128 N N . ASP A 1 397 ? -12.234 1.753 35.660 1.00 62.47 397 ASP A N 1
ATOM 3129 C CA . ASP A 1 397 ? -12.326 0.289 35.597 1.00 62.47 397 ASP A CA 1
ATOM 3130 C C . ASP A 1 397 ? -12.049 -0.220 34.178 1.00 62.47 397 ASP A C 1
ATOM 3132 O O . ASP A 1 397 ? -12.881 -0.127 33.273 1.00 62.47 397 ASP A O 1
ATOM 3136 N N . LYS A 1 398 ? -10.863 -0.806 33.980 1.00 54.34 398 LYS A N 1
ATOM 3137 C CA . LYS A 1 398 ? -10.516 -1.545 32.750 1.00 54.34 398 LYS A CA 1
ATOM 3138 C C . LYS A 1 398 ? -11.073 -2.976 32.751 1.00 54.34 398 LYS A C 1
ATOM 3140 O O . LYS A 1 398 ? -11.035 -3.652 31.725 1.00 54.34 398 LYS A O 1
ATOM 3145 N N . THR A 1 399 ? -11.598 -3.433 33.886 1.00 38.09 399 THR A N 1
ATOM 3146 C CA . THR A 1 399 ? -12.043 -4.806 34.135 1.00 38.09 399 THR A CA 1
ATOM 3147 C C . THR A 1 399 ? -13.410 -4.804 34.816 1.00 38.09 399 THR A C 1
ATOM 3149 O O . THR A 1 399 ? -13.549 -4.271 35.904 1.00 38.09 399 THR A O 1
ATOM 3152 N N . VAL A 1 400 ? -14.369 -5.507 34.206 1.00 37.22 400 VAL A N 1
ATOM 3153 C CA . VAL A 1 400 ? -15.667 -5.956 34.754 1.00 37.22 400 VAL A CA 1
ATOM 3154 C C . VAL A 1 400 ? -16.904 -5.076 34.485 1.00 37.22 400 VAL A C 1
ATOM 3156 O O . VAL A 1 400 ? -17.204 -4.073 35.121 1.00 37.22 400 VAL A O 1
ATOM 3159 N N . THR A 1 401 ? -17.727 -5.613 33.582 1.00 37.56 401 THR A N 1
ATOM 3160 C CA . THR A 1 401 ? -19.190 -5.531 33.570 1.00 37.56 401 THR A CA 1
ATOM 3161 C C . THR A 1 401 ? -19.779 -6.059 34.890 1.00 37.56 401 THR A C 1
ATOM 3163 O O . THR A 1 401 ? -19.947 -7.267 35.036 1.00 37.56 401 THR A O 1
ATOM 3166 N N . ALA A 1 402 ? -20.116 -5.187 35.845 1.00 29.84 402 ALA A N 1
ATOM 3167 C CA . ALA A 1 402 ? -20.923 -5.566 37.020 1.00 29.84 402 ALA A CA 1
ATOM 3168 C C . ALA A 1 402 ? -22.204 -4.730 37.206 1.00 29.84 402 ALA A C 1
ATOM 3170 O O . ALA A 1 402 ? -23.041 -5.080 38.029 1.00 29.84 402 ALA A O 1
ATOM 3171 N N . CYS A 1 403 ? -22.422 -3.672 36.418 1.00 30.36 403 CYS A N 1
ATOM 3172 C CA . CYS A 1 403 ? -23.573 -2.779 36.609 1.00 30.36 403 CYS A CA 1
ATOM 3173 C C . CYS A 1 403 ? -24.138 -2.248 35.283 1.00 30.36 403 CYS A C 1
ATOM 3175 O O . CYS A 1 403 ? -24.250 -1.047 35.085 1.00 30.36 403 CYS A O 1
ATOM 3177 N N . GLY A 1 404 ? -24.398 -3.108 34.291 1.00 38.50 404 GLY A N 1
ATOM 3178 C CA . GLY A 1 404 ? -24.924 -2.660 32.985 1.00 38.50 404 GLY A CA 1
ATOM 3179 C C . GLY A 1 404 ? -24.013 -1.693 32.198 1.00 38.50 404 GLY A C 1
ATOM 3180 O O . GLY A 1 404 ? -24.361 -1.302 31.081 1.00 38.50 404 GLY A O 1
ATOM 3181 N N . CYS A 1 405 ? -22.847 -1.339 32.748 1.00 38.78 405 CYS A N 1
ATOM 3182 C CA . CYS A 1 405 ? -21.764 -0.620 32.101 1.00 38.78 405 CYS A CA 1
ATOM 3183 C C . CYS A 1 405 ? -21.189 -1.513 31.007 1.00 38.78 405 CYS A C 1
ATOM 3185 O O . CYS A 1 405 ? -20.765 -2.641 31.252 1.00 38.78 405 CYS A O 1
ATOM 3187 N N . LEU A 1 406 ? -21.249 -1.022 29.779 1.00 45.12 406 LEU A N 1
ATOM 3188 C CA . LEU A 1 406 ? -20.796 -1.724 28.589 1.00 45.12 406 LEU A CA 1
ATOM 3189 C C . LEU A 1 406 ? -19.261 -1.581 28.468 1.00 45.12 406 LEU A C 1
ATOM 3191 O O . LEU A 1 406 ? -18.741 -0.529 28.838 1.00 45.12 406 LEU A O 1
ATOM 3195 N N . PRO A 1 407 ? -18.527 -2.603 27.979 1.00 49.31 407 PRO A N 1
ATOM 3196 C CA . PRO A 1 407 ? -17.064 -2.569 27.870 1.00 49.31 407 PRO A CA 1
ATOM 3197 C C . PRO A 1 407 ? -16.539 -1.331 27.126 1.00 49.31 407 PRO A C 1
ATOM 3199 O O . PRO A 1 407 ? -17.239 -0.746 26.300 1.00 49.31 407 PRO A O 1
ATOM 3202 N N . THR A 1 408 ? -15.278 -0.964 27.370 1.00 50.22 408 THR A N 1
ATOM 3203 C CA . THR A 1 408 ? -14.560 0.181 26.762 1.00 50.22 408 THR A CA 1
ATOM 3204 C C . THR A 1 408 ? -14.653 0.239 25.230 1.00 50.22 408 THR A C 1
ATOM 3206 O O . THR A 1 408 ? -14.689 1.322 24.640 1.00 50.22 408 THR A O 1
ATOM 3209 N N . SER A 1 409 ? -14.814 -0.915 24.572 1.00 50.34 409 SER A N 1
ATOM 3210 C CA . SER A 1 409 ? -15.100 -1.043 23.135 1.00 50.34 409 SER A CA 1
ATOM 3211 C C . SER A 1 409 ? -16.365 -0.295 22.688 1.00 50.34 409 SER A C 1
ATOM 3213 O O . SER A 1 409 ? -16.450 0.158 21.542 1.00 50.34 409 SER A O 1
ATOM 3215 N N . HIS A 1 410 ? -17.332 -0.105 23.587 1.00 53.72 410 HIS A N 1
ATOM 3216 C CA . HIS A 1 410 ? -18.539 0.668 23.343 1.00 53.72 410 HIS A CA 1
ATOM 3217 C C . HIS A 1 410 ? -18.356 2.168 23.508 1.00 53.72 410 HIS A C 1
ATOM 3219 O O . HIS A 1 410 ? -19.150 2.874 22.912 1.00 53.72 410 HIS A O 1
ATOM 3225 N N . MET A 1 411 ? -17.337 2.680 24.207 1.00 55.09 411 MET A N 1
ATOM 3226 C CA . MET A 1 411 ? -17.063 4.125 24.221 1.00 55.09 411 MET A CA 1
ATOM 3227 C C . MET A 1 411 ? -16.563 4.574 22.845 1.00 55.09 411 MET A C 1
ATOM 3229 O O . MET A 1 411 ? -17.123 5.482 22.232 1.00 55.09 411 MET A O 1
ATOM 3233 N N . VAL A 1 412 ? -15.592 3.846 22.287 1.00 56.59 412 VAL A N 1
ATOM 3234 C CA . VAL A 1 412 ? -15.099 4.105 20.929 1.00 56.59 412 VAL A CA 1
ATOM 3235 C C . VAL A 1 412 ? -16.145 3.728 19.882 1.00 56.59 412 VAL A C 1
ATOM 3237 O O . VAL A 1 412 ? -16.299 4.474 18.931 1.00 56.59 412 VAL A O 1
ATOM 3240 N N . SER A 1 413 ? -16.938 2.658 20.049 1.00 51.53 413 SER A N 1
ATOM 3241 C CA . SER A 1 413 ? -18.041 2.347 19.112 1.00 51.53 413 SER A CA 1
ATOM 3242 C C . SER A 1 413 ? -19.240 3.296 19.228 1.00 51.53 413 SER A C 1
ATOM 3244 O O . SER A 1 413 ? -19.920 3.529 18.235 1.00 51.53 413 SER A O 1
ATOM 3246 N N . ALA A 1 414 ? -19.512 3.871 20.401 1.00 48.91 414 ALA A N 1
ATOM 3247 C CA . ALA A 1 414 ? -20.508 4.927 20.610 1.00 48.91 414 ALA A CA 1
ATOM 3248 C C . ALA A 1 414 ? -20.120 6.199 19.851 1.00 48.91 414 ALA A C 1
ATOM 3250 O O . ALA A 1 414 ? -20.953 6.827 19.194 1.00 48.91 414 ALA A O 1
ATOM 3251 N N . VAL A 1 415 ? -18.831 6.533 19.911 1.00 52.69 415 VAL A N 1
ATOM 3252 C CA . VAL A 1 415 ? -18.216 7.650 19.198 1.00 52.69 415 VAL A CA 1
ATOM 3253 C C . VAL A 1 415 ? -18.078 7.348 17.694 1.00 52.69 415 VAL A C 1
ATOM 3255 O O . VAL A 1 415 ? -18.417 8.180 16.853 1.00 52.69 415 VAL A O 1
ATOM 3258 N N . ALA A 1 416 ? -17.694 6.126 17.320 1.00 44.91 416 ALA A N 1
ATOM 3259 C CA . ALA A 1 416 ? -17.495 5.694 15.935 1.00 44.91 416 ALA A CA 1
ATOM 3260 C C . ALA A 1 416 ? -18.806 5.393 15.193 1.00 44.91 416 ALA A C 1
ATOM 3262 O O . ALA A 1 416 ? -18.909 5.637 13.992 1.00 44.91 416 ALA A O 1
ATOM 3263 N N . GLY A 1 417 ? -19.856 4.969 15.900 1.00 44.28 417 GLY A N 1
ATOM 3264 C CA . GLY A 1 417 ? -21.217 4.890 15.370 1.00 44.28 417 GLY A CA 1
ATOM 3265 C C . GLY A 1 417 ? -21.716 6.253 14.878 1.00 44.28 417 GLY A C 1
ATOM 3266 O O . GLY A 1 417 ? -22.486 6.316 13.920 1.00 44.28 417 GLY A O 1
ATOM 3267 N N . LYS A 1 418 ? -21.201 7.352 15.454 1.00 45.50 418 LYS A N 1
ATOM 3268 C CA . LYS A 1 418 ? -21.389 8.715 14.946 1.00 45.50 418 LYS A CA 1
ATOM 3269 C C . LYS A 1 418 ? -20.414 9.113 13.839 1.00 45.50 418 LYS A C 1
ATOM 3271 O O . LYS A 1 418 ? -20.814 9.943 13.042 1.00 45.50 418 LYS A O 1
ATOM 3276 N N . LEU A 1 419 ? -19.223 8.526 13.681 1.00 39.12 419 LEU A N 1
ATOM 3277 C CA . LEU A 1 419 ? -18.368 8.768 12.496 1.00 39.12 419 LEU A CA 1
ATOM 3278 C C . LEU A 1 419 ? -19.057 8.343 11.194 1.00 39.12 419 LEU A C 1
ATOM 3280 O O . LEU A 1 419 ? -19.000 9.066 10.202 1.00 39.12 419 LEU A O 1
ATOM 3284 N N . VAL A 1 420 ? -19.811 7.241 11.217 1.00 33.19 420 VAL A N 1
ATOM 3285 C CA . VAL A 1 420 ? -20.632 6.803 10.071 1.00 33.19 420 VAL A CA 1
ATOM 3286 C C . VAL A 1 420 ? -21.789 7.779 9.782 1.00 33.19 420 VAL A C 1
ATOM 3288 O O . VAL A 1 420 ? -22.242 7.890 8.643 1.00 33.19 420 VAL A O 1
ATOM 3291 N N . VAL A 1 421 ? -22.260 8.520 10.793 1.00 29.98 421 VAL A N 1
ATOM 3292 C CA . VAL A 1 421 ? -23.334 9.526 10.671 1.00 29.98 421 VAL A CA 1
ATOM 3293 C C . VAL A 1 421 ? -22.780 10.921 10.335 1.00 29.98 421 VAL A C 1
ATOM 3295 O O . VAL A 1 421 ? -23.379 11.636 9.537 1.00 29.98 421 VAL A O 1
ATOM 3298 N N . ASN A 1 422 ? -21.607 11.299 10.846 1.00 29.34 422 ASN A N 1
ATOM 3299 C CA . ASN A 1 422 ? -20.956 12.577 10.560 1.00 29.34 422 ASN A CA 1
ATOM 3300 C C . ASN A 1 422 ? -20.278 12.593 9.190 1.00 29.34 422 ASN A C 1
ATOM 3302 O O . ASN A 1 422 ? -20.254 13.645 8.567 1.00 29.34 422 ASN A O 1
ATOM 3306 N N . LEU A 1 423 ? -19.853 11.451 8.637 1.00 29.84 423 LEU A N 1
ATOM 3307 C CA . LEU A 1 423 ? -19.473 11.371 7.217 1.00 29.84 423 LEU A CA 1
ATOM 3308 C C . LEU A 1 423 ? -20.659 11.646 6.269 1.00 29.84 423 LEU A C 1
ATOM 3310 O O . LEU A 1 423 ? -20.445 12.072 5.139 1.00 29.84 423 LEU A O 1
ATOM 3314 N N . LYS A 1 424 ? -21.912 11.473 6.724 1.00 30.91 424 LYS A N 1
ATOM 3315 C CA . LYS A 1 424 ? -23.107 11.926 5.983 1.00 30.91 424 LYS A CA 1
ATOM 3316 C C . LYS A 1 424 ? -23.388 13.425 6.141 1.00 30.91 424 LYS A C 1
ATOM 3318 O O . LYS A 1 424 ? -23.938 14.022 5.218 1.00 30.91 424 LYS A O 1
ATOM 3323 N N . ASN A 1 425 ? -23.031 14.021 7.281 1.00 26.52 425 ASN A N 1
ATOM 3324 C CA . ASN A 1 425 ? -23.348 15.419 7.600 1.00 26.52 425 ASN A CA 1
ATOM 3325 C C . ASN A 1 425 ? -22.210 16.403 7.315 1.00 26.52 425 ASN A C 1
ATOM 3327 O O . ASN A 1 425 ? -22.477 17.591 7.149 1.00 26.52 425 ASN A O 1
ATOM 3331 N N . ASN A 1 426 ? -20.972 15.932 7.151 1.00 27.42 426 ASN A N 1
ATOM 3332 C CA . ASN A 1 426 ? -19.870 16.734 6.635 1.00 27.42 426 ASN A CA 1
ATOM 3333 C C . ASN A 1 426 ? -19.998 16.853 5.106 1.00 27.42 426 ASN A C 1
ATOM 3335 O O . ASN A 1 426 ? -19.139 16.429 4.334 1.00 27.42 426 ASN A O 1
ATOM 3339 N N . LYS A 1 427 ? -21.108 17.461 4.663 1.00 29.31 427 LYS A N 1
ATOM 3340 C CA . LYS A 1 427 ? -21.201 18.140 3.371 1.00 29.31 427 LYS A CA 1
ATOM 3341 C C . LYS A 1 427 ? -20.203 19.302 3.393 1.00 29.31 427 LYS A C 1
ATOM 3343 O O . LYS A 1 427 ? -20.578 20.464 3.528 1.00 29.31 427 LYS A O 1
ATOM 3348 N N . ARG A 1 428 ? -18.911 19.009 3.242 1.00 26.12 428 ARG A N 1
ATOM 3349 C CA . ARG A 1 428 ? -17.959 20.011 2.769 1.00 26.12 428 ARG A CA 1
ATOM 3350 C C . ARG A 1 428 ? -18.310 20.290 1.313 1.00 26.12 428 ARG A C 1
ATOM 3352 O O . ARG A 1 428 ? -18.038 19.472 0.444 1.00 26.12 428 ARG A O 1
ATOM 3359 N N . LYS A 1 429 ? -19.001 21.418 1.114 1.00 25.42 429 LYS A N 1
ATOM 3360 C CA . LYS A 1 429 ? -19.085 22.224 -0.114 1.00 25.42 429 LYS A CA 1
ATOM 3361 C C . LYS A 1 429 ? -18.832 21.427 -1.400 1.00 25.42 429 LYS A C 1
ATOM 3363 O O . LYS A 1 429 ? -17.784 21.551 -2.026 1.00 25.42 429 LYS A O 1
ATOM 3368 N N . VAL A 1 430 ? -19.819 20.632 -1.811 1.00 23.12 430 VAL A N 1
ATOM 3369 C CA . VAL A 1 430 ? -19.931 20.263 -3.223 1.00 23.12 430 VAL A CA 1
ATOM 3370 C C . VAL A 1 430 ? -20.415 21.524 -3.921 1.00 23.12 430 VAL A C 1
ATOM 3372 O O . VAL A 1 430 ? -21.547 21.955 -3.709 1.00 23.12 430 VAL A O 1
ATOM 3375 N N . PHE A 1 431 ? -19.512 22.156 -4.668 1.00 21.30 431 PHE A N 1
ATOM 3376 C CA . PHE A 1 431 ? -19.866 23.165 -5.652 1.00 21.30 431 PHE A CA 1
ATOM 3377 C C . PHE A 1 431 ? -20.951 22.575 -6.558 1.00 21.30 431 PHE A C 1
ATOM 3379 O O . PHE A 1 431 ? -20.707 21.625 -7.298 1.00 21.30 431 PHE A O 1
ATOM 3386 N N . HIS A 1 432 ? -22.159 23.119 -6.450 1.00 22.78 432 HIS A N 1
ATOM 3387 C CA . HIS A 1 432 ? -23.134 23.062 -7.524 1.00 22.78 432 HIS A CA 1
ATOM 3388 C C . HIS A 1 432 ? -22.713 24.094 -8.557 1.00 22.78 432 HIS A C 1
ATOM 3390 O O . HIS A 1 432 ? -22.665 25.272 -8.219 1.00 22.78 432 HIS A O 1
ATOM 3396 N N . MET A 1 433 ? -22.436 23.660 -9.780 1.00 20.39 433 MET A N 1
ATOM 3397 C CA . MET A 1 433 ? -22.524 24.477 -10.990 1.00 20.39 433 MET A CA 1
ATOM 3398 C C . MET A 1 433 ? -22.772 23.540 -12.187 1.00 20.39 433 MET A C 1
ATOM 3400 O O . MET A 1 433 ? -22.419 22.363 -12.092 1.00 20.39 433 MET A O 1
ATOM 3404 N N . PRO A 1 434 ? -23.417 24.054 -13.245 1.00 31.02 434 PRO A N 1
ATOM 3405 C CA . PRO A 1 434 ? -24.825 23.807 -13.587 1.00 31.02 434 PRO A CA 1
ATOM 3406 C C . PRO A 1 434 ? -25.130 22.455 -14.233 1.00 31.02 434 PRO A C 1
ATOM 3408 O O . PRO A 1 434 ? -24.242 21.893 -14.910 1.00 31.02 434 PRO A O 1
#

InterPro domains:
  IPR001173 Glycosyltransferase 2-like [PF13632] (22-178)
  IPR003919 Cellulose synthase, subunit A [PR01439] (132-158)
  IPR003919 Cellulose synthase, subunit A [PR01439] (161-180)
  IPR003919 Cellulose synthase, subunit A [PR01439] (201-220)
  IPR003919 Cellulose synthase, subunit A [PR01439] (277-298)
  IPR009875 PilZ domain [PF07238] (300-393)
  IPR029044 Nucleotide-diphospho-sugar transferases [G3DSA:3.90.550.10] (1-92)
  IPR029044 Nucleotide-diphospho-sugar transferases [SSF53448] (23-164)
  IPR050321 Glycosyltransferase 2/OpgH subfamily [PTHR43867] (16-326)

Radius of gyration: 26.61 Å; chains: 1; bounding box: 72×58×75 Å